Protein AF-A0A2B7XH14-F1 (afdb_monomer_lite)

InterPro domains:
  IPR002423 Chaperonin Cpn60/GroEL/TCP-1 family [PF00118] (2-278)
  IPR017998 T-complex protein 1 [PR00304] (129-151)
  IPR017998 T-complex protein 1 [PR00304] (163-175)
  IPR017998 T-complex protein 1 [PTHR11353] (1-279)
  IPR027409 GroEL-like apical domain superfamily [G3DSA:3.50.7.10] (6-126)
  IPR027409 GroEL-like apical domain superfamily [SSF52029] (2-134)
  IPR027410 TCP-1-like chaperonin intermediate domain superfamily [G3DSA:3.30.260.10] (127-161)
  IPR027413 GroEL-like equatorial domain superfamily [G3DSA:1.10.560.10] (162-278)
  IPR027413 GroEL-like equatorial domain superfamily [SSF48592] (114-278)
  IPR057684 Domain of unknown function DUF7924 [PF25545] (284-385)

Foldseek 3Di:
DDDDDDDDDPVVVVVVVVVVLVVLLVLLVLLLVLVAQEAEWEDDPPDDRDDPSSVVNCVVSNHHYDYHDYPVCVVVCCQQQVADDDPDSVPDHNVRGGDFDDWDFDQDPNDTDIDTHHGPDPRNPPDDDDDDDDPDPVVSVVVVVVVVVVVVQVVLCVVPVDKDADALLVLLLQLVVLLVVLVVDDDPVSVVSNVVSVVSLVRNLVSLVVLVHHSVVQSVVSNVLVVVVQSQWHDDSVVSGIDSHRVVVVRMGRPVVVVVVVVVVVVVVVVVVPPPDDDDDPDDDDDDPPDLVVVVVVVVVVVQVVLVVVLVVCVVVVNNVVQAPDFDDWDWDDDLFKIWIKTWGWHPDDPDIDIDIGTPDMDGPPVPPPPCSCPSVVVVVVVVVD

Structure (mmCIF, N/CA/C/O backbone):
data_AF-A0A2B7XH14-F1
#
_entry.id   AF-A0A2B7XH14-F1
#
loop_
_atom_site.group_PDB
_atom_site.id
_atom_site.type_symbol
_atom_site.label_atom_id
_atom_site.label_alt_id
_atom_site.label_comp_id
_atom_site.label_asym_id
_atom_site.label_entity_id
_atom_site.label_seq_id
_atom_site.pdbx_PDB_ins_code
_atom_site.Cartn_x
_atom_site.Cartn_y
_atom_site.Cartn_z
_atom_site.occupancy
_atom_site.B_iso_or_equiv
_atom_site.auth_seq_id
_atom_site.auth_comp_id
_atom_site.auth_asym_id
_atom_site.auth_atom_id
_atom_site.pdbx_PDB_model_num
ATOM 1 N N . MET A 1 1 ? -5.749 20.072 36.605 1.00 41.72 1 MET A N 1
ATOM 2 C CA . MET A 1 1 ? -6.367 20.267 37.930 1.00 41.72 1 MET A CA 1
ATOM 3 C C . MET A 1 1 ? -6.254 18.951 38.664 1.00 41.72 1 MET A C 1
ATOM 5 O O . MET A 1 1 ? -6.858 17.977 38.229 1.00 41.72 1 MET A O 1
ATOM 9 N N . GLU A 1 2 ? -5.401 18.896 39.680 1.00 46.91 2 GLU A N 1
ATOM 10 C CA . GLU A 1 2 ? -5.347 17.762 40.601 1.00 46.91 2 GLU A CA 1
ATOM 11 C C . GLU A 1 2 ? -6.520 17.905 41.570 1.00 46.91 2 GLU A C 1
ATOM 13 O O . GLU A 1 2 ? -6.629 18.900 42.284 1.00 46.91 2 GLU A O 1
ATOM 18 N N . ASN A 1 3 ? -7.451 16.955 41.530 1.00 82.56 3 ASN A N 1
ATOM 19 C CA . ASN A 1 3 ? -8.595 16.954 42.433 1.00 82.56 3 ASN A CA 1
ATOM 20 C C . ASN A 1 3 ? -8.175 16.239 43.722 1.00 82.56 3 ASN A C 1
ATOM 22 O O . ASN A 1 3 ? -7.847 15.055 43.675 1.00 82.56 3 ASN A O 1
ATOM 26 N N . GLN A 1 4 ? -8.201 16.935 44.859 1.00 84.56 4 GLN A N 1
ATOM 27 C CA . GLN A 1 4 ? -7.887 16.356 46.166 1.00 84.56 4 GLN A CA 1
ATOM 28 C C . GLN A 1 4 ? -9.173 16.092 46.958 1.00 84.56 4 GLN A C 1
ATOM 30 O O . GLN A 1 4 ? -9.988 16.994 47.148 1.00 84.56 4 GLN A O 1
ATOM 35 N N . ILE A 1 5 ? -9.347 14.859 47.441 1.00 85.62 5 ILE A N 1
ATOM 36 C CA . ILE A 1 5 ? -10.427 14.493 48.367 1.00 85.62 5 ILE A CA 1
ATOM 37 C C . ILE A 1 5 ? -9.831 14.464 49.778 1.00 85.62 5 ILE A C 1
ATOM 39 O O . ILE A 1 5 ? -9.015 13.599 50.088 1.00 85.62 5 ILE A O 1
ATOM 43 N N . VAL A 1 6 ? -10.208 15.426 50.623 1.00 87.19 6 VAL A N 1
ATOM 44 C CA . VAL A 1 6 ? -9.732 15.517 52.013 1.00 87.19 6 VAL A CA 1
ATOM 45 C C . VAL A 1 6 ? -10.700 14.773 52.929 1.00 87.19 6 VAL A C 1
ATOM 47 O O . VAL A 1 6 ? -11.893 15.077 52.953 1.00 87.19 6 VAL A O 1
ATOM 50 N N . VAL A 1 7 ? -10.185 13.804 53.686 1.00 88.75 7 VAL A N 1
ATOM 51 C CA . VAL A 1 7 ? -10.966 12.995 54.628 1.00 88.75 7 VAL A CA 1
ATOM 52 C C . VAL A 1 7 ? -10.597 13.394 56.052 1.00 88.75 7 VAL A C 1
ATOM 54 O O . VAL A 1 7 ? -9.467 13.171 56.477 1.00 88.75 7 VAL A O 1
ATOM 57 N N . ASN A 1 8 ? -11.552 13.964 56.790 1.00 89.00 8 ASN A N 1
ATOM 58 C CA . ASN A 1 8 ? -11.324 14.463 58.153 1.00 89.00 8 ASN A CA 1
ATOM 59 C C . ASN A 1 8 ? -11.830 13.504 59.241 1.00 89.00 8 ASN A C 1
ATOM 61 O O . ASN A 1 8 ? -11.390 13.586 60.383 1.00 89.00 8 ASN A O 1
ATOM 65 N N . ASP A 1 9 ? -12.769 12.615 58.907 1.00 90.88 9 ASP A N 1
ATOM 66 C CA . ASP A 1 9 ? -13.402 11.691 59.854 1.00 90.88 9 ASP A CA 1
ATOM 67 C C . ASP A 1 9 ? -13.498 10.281 59.248 1.00 90.88 9 ASP A C 1
ATOM 69 O O . ASP A 1 9 ? -13.807 10.121 58.065 1.00 90.88 9 ASP A O 1
ATOM 73 N N . TYR A 1 10 ? -13.289 9.241 60.059 1.00 84.50 10 TYR A N 1
ATOM 74 C CA . TYR A 1 10 ? -13.342 7.836 59.633 1.00 84.50 10 TYR A CA 1
ATOM 75 C C . TYR A 1 10 ? -14.695 7.479 58.997 1.00 84.50 10 TYR A C 1
ATOM 77 O O . TYR A 1 10 ? -14.762 6.743 58.016 1.00 84.50 10 TYR A O 1
ATOM 85 N N . ARG A 1 11 ? -15.788 8.083 59.482 1.00 88.38 11 ARG A N 1
ATOM 86 C CA . ARG A 1 11 ? -17.139 7.894 58.921 1.00 88.38 11 ARG A CA 1
ATOM 87 C C . ARG A 1 11 ? -17.292 8.428 57.492 1.00 88.38 11 ARG A C 1
ATOM 89 O O . ARG A 1 11 ? -18.224 8.028 56.793 1.00 88.38 11 ARG A O 1
ATOM 96 N N . GLN A 1 12 ? -16.433 9.353 57.060 1.00 88.69 12 GLN A N 1
ATOM 97 C CA . GLN A 1 12 ? -16.458 9.895 55.700 1.00 88.69 12 GLN A CA 1
ATOM 98 C C . GLN A 1 12 ? -15.878 8.902 54.684 1.00 88.69 12 GLN A C 1
ATOM 100 O O . GLN A 1 12 ? -16.338 8.901 53.544 1.00 88.69 12 GLN A O 1
ATOM 105 N N . MET A 1 13 ? -14.981 7.994 55.094 1.00 86.50 13 MET A N 1
ATOM 106 C CA . MET A 1 13 ? -14.422 6.957 54.211 1.00 86.50 13 MET A CA 1
ATOM 107 C C . MET A 1 13 ? -15.519 6.075 53.604 1.00 86.50 13 MET A C 1
ATOM 109 O O . MET A 1 13 ? -15.595 5.913 52.386 1.00 86.50 13 MET A O 1
ATOM 113 N N . ASP A 1 14 ? -16.439 5.581 54.436 1.00 88.88 14 ASP A N 1
ATOM 114 C CA . ASP A 1 14 ? -17.556 4.749 53.973 1.00 88.88 14 ASP A CA 1
ATOM 115 C C . ASP A 1 14 ? -18.513 5.503 53.044 1.00 88.88 14 ASP A C 1
ATOM 117 O O . ASP A 1 14 ? -19.115 4.906 52.147 1.00 88.88 14 ASP A O 1
ATOM 121 N N . LYS A 1 15 ? -18.686 6.814 53.258 1.00 89.81 15 LYS A N 1
ATOM 122 C CA . LYS A 1 15 ? -19.527 7.654 52.395 1.00 89.81 15 LYS A CA 1
ATOM 123 C C . LYS A 1 15 ? -18.901 7.814 51.016 1.00 89.81 15 LYS A C 1
ATOM 125 O O . LYS A 1 15 ? -19.605 7.613 50.033 1.00 89.81 15 LYS A O 1
ATOM 130 N N . ILE A 1 16 ? -17.597 8.076 50.950 1.00 90.88 16 ILE A N 1
ATOM 131 C CA . ILE A 1 16 ? -16.865 8.249 49.689 1.00 90.88 16 ILE A CA 1
ATOM 132 C C . ILE A 1 16 ? -16.944 6.975 48.842 1.00 90.88 16 ILE A C 1
ATOM 134 O O . ILE A 1 16 ? -17.329 7.034 47.677 1.00 90.88 16 ILE A O 1
ATOM 138 N N . ILE A 1 17 ? -16.692 5.806 49.440 1.00 89.31 17 ILE A N 1
ATOM 139 C CA . ILE A 1 17 ? -16.770 4.518 48.728 1.00 89.31 17 ILE A CA 1
ATOM 140 C C . ILE A 1 17 ? -18.193 4.265 48.200 1.00 89.31 17 ILE A C 1
ATOM 142 O O . ILE A 1 17 ? -18.384 3.741 47.098 1.00 89.31 17 ILE A O 1
ATOM 146 N N . LYS A 1 18 ? -19.224 4.624 48.978 1.00 91.19 18 LYS A N 1
ATOM 147 C CA . LYS A 1 18 ? -20.625 4.498 48.548 1.00 91.19 18 LYS A CA 1
ATOM 148 C C . LYS A 1 18 ? -20.966 5.470 47.421 1.00 91.19 18 LYS A C 1
ATOM 150 O O . LYS A 1 18 ? -21.644 5.059 46.481 1.00 91.19 18 LYS A O 1
ATOM 155 N N . GLU A 1 19 ? -20.510 6.716 47.497 1.00 91.69 19 GLU A N 1
ATOM 156 C CA . GLU A 1 19 ? -20.729 7.730 46.462 1.00 91.69 19 GLU A CA 1
ATOM 157 C C . GLU A 1 19 ? -20.048 7.357 45.147 1.00 91.69 19 GLU A C 1
ATOM 159 O O . GLU A 1 19 ? -20.692 7.424 44.103 1.00 91.69 19 GLU A O 1
ATOM 164 N N . GLU A 1 20 ? -18.808 6.865 45.184 1.00 89.44 20 GLU A N 1
ATOM 165 C CA . GLU A 1 20 ? -18.100 6.385 43.994 1.00 89.44 20 GLU A CA 1
ATOM 166 C C . GLU A 1 20 ? -18.860 5.231 43.322 1.00 89.44 20 GLU A C 1
ATOM 168 O O . GLU A 1 20 ? -19.151 5.264 42.122 1.00 89.44 20 GLU A O 1
ATOM 173 N N . ARG A 1 21 ? -19.281 4.230 44.106 1.00 91.25 21 ARG A N 1
ATOM 174 C CA . ARG A 1 21 ? -20.103 3.121 43.597 1.00 91.25 21 ARG A CA 1
ATOM 175 C C . ARG A 1 21 ? -21.425 3.615 43.020 1.00 91.25 21 ARG A C 1
ATOM 177 O O . ARG A 1 21 ? -21.856 3.120 41.979 1.00 91.25 21 ARG A O 1
ATOM 184 N N . MET A 1 22 ? -22.070 4.579 43.676 1.00 93.06 22 MET A N 1
ATOM 185 C CA . MET A 1 22 ? -23.333 5.155 43.216 1.00 93.06 22 MET A CA 1
ATOM 186 C C . MET A 1 22 ? -23.150 5.951 41.918 1.00 93.06 22 MET A C 1
ATOM 188 O O . MET A 1 22 ? -23.996 5.862 41.029 1.00 93.06 22 MET A O 1
ATOM 192 N N . TYR A 1 23 ? -22.038 6.672 41.771 1.00 91.25 23 TYR A N 1
ATOM 193 C CA . TYR A 1 23 ? -21.670 7.383 40.549 1.00 91.25 23 TYR A CA 1
ATOM 194 C C . TYR A 1 23 ? -21.532 6.414 39.366 1.00 91.25 23 TYR A C 1
ATOM 196 O O . TYR A 1 23 ? -22.212 6.585 38.349 1.00 91.25 23 TYR A O 1
ATOM 204 N N . LEU A 1 24 ? -20.757 5.336 39.530 1.00 91.06 24 LEU A N 1
ATOM 205 C CA . LEU A 1 24 ? -20.609 4.286 38.513 1.00 91.06 24 LEU A CA 1
ATOM 206 C C . LEU A 1 24 ? -21.950 3.615 38.178 1.00 91.06 24 LEU A C 1
ATOM 208 O O . LEU A 1 24 ? -22.292 3.413 37.014 1.00 91.06 2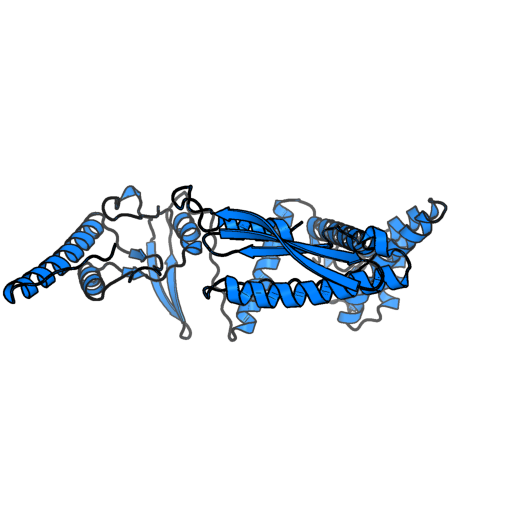4 LEU A O 1
ATOM 212 N N . LEU A 1 25 ? -22.752 3.312 39.196 1.00 91.06 25 LEU A N 1
ATOM 213 C CA . LEU A 1 25 ? -24.051 2.668 39.030 1.00 91.06 25 LEU A CA 1
ATOM 214 C C . LEU A 1 25 ? -25.063 3.574 38.310 1.00 91.06 25 LEU A C 1
ATOM 216 O O . LEU A 1 25 ? -25.852 3.091 37.498 1.00 91.06 25 LEU A O 1
ATOM 220 N N . ASN A 1 26 ? -25.030 4.886 38.552 1.00 92.31 26 ASN A N 1
ATOM 221 C CA . ASN A 1 26 ? -25.853 5.857 37.830 1.00 92.31 26 ASN A CA 1
ATOM 222 C C . ASN A 1 26 ? -25.465 5.942 36.348 1.00 92.31 26 ASN A C 1
ATOM 224 O O . ASN A 1 26 ? -26.352 6.018 35.497 1.00 92.31 26 ASN A O 1
ATOM 228 N N . MET A 1 27 ? -24.169 5.871 36.034 1.00 90.38 27 MET A N 1
ATOM 229 C CA . MET A 1 27 ? -23.677 5.794 34.657 1.00 90.38 27 MET A CA 1
ATOM 230 C C . MET A 1 27 ? -24.172 4.528 33.945 1.00 90.38 27 MET A C 1
ATOM 232 O O . MET A 1 27 ? -24.806 4.621 32.894 1.00 90.38 27 MET A O 1
ATOM 236 N N . VAL A 1 28 ? -23.992 3.353 34.556 1.00 90.75 28 VAL A N 1
ATOM 237 C CA . VAL A 1 28 ? -24.457 2.075 33.986 1.00 90.75 28 VAL A CA 1
ATOM 238 C C . VAL A 1 28 ? -25.978 2.060 33.807 1.00 90.75 28 VAL A C 1
ATOM 240 O O . VAL A 1 28 ? -26.470 1.591 32.785 1.00 90.75 28 VAL A O 1
ATOM 243 N N . LYS A 1 29 ? -26.746 2.641 34.739 1.00 90.88 29 LYS A N 1
ATOM 244 C CA . LYS A 1 29 ? -28.203 2.791 34.592 1.00 90.88 29 LYS A CA 1
ATOM 245 C C . LYS A 1 29 ? -28.595 3.634 33.379 1.00 90.88 29 LYS A C 1
ATOM 247 O O . LYS A 1 29 ? -29.586 3.306 32.734 1.00 90.88 29 LYS A O 1
ATOM 252 N N . LYS A 1 30 ? -27.868 4.715 33.070 1.00 90.75 30 LYS A N 1
ATOM 253 C CA . LYS A 1 30 ? -28.133 5.532 31.871 1.00 90.75 30 LYS A CA 1
ATOM 254 C C . LYS A 1 30 ? -27.909 4.716 30.597 1.00 90.75 30 LYS A C 1
ATOM 256 O O . LYS A 1 30 ? -28.772 4.720 29.728 1.00 90.75 30 LYS A O 1
ATOM 261 N N . ILE A 1 31 ? -26.823 3.946 30.540 1.00 91.50 31 ILE A N 1
ATOM 262 C CA . ILE A 1 31 ? -26.532 3.047 29.413 1.00 91.50 31 ILE A CA 1
ATOM 263 C C . ILE A 1 31 ? -27.629 1.982 29.278 1.00 91.50 31 ILE A C 1
ATOM 265 O O . ILE A 1 31 ? -28.198 1.804 28.203 1.00 91.50 31 ILE A O 1
ATOM 269 N N . ALA A 1 32 ? -27.998 1.332 30.382 1.00 90.44 32 ALA A N 1
ATOM 270 C CA . ALA A 1 32 ? -29.023 0.292 30.403 1.00 90.44 32 ALA A CA 1
ATOM 271 C C . ALA A 1 32 ? -30.395 0.793 29.918 1.00 90.44 32 ALA A C 1
ATOM 273 O O . ALA A 1 32 ? -31.120 0.059 29.250 1.00 90.44 32 ALA A O 1
ATOM 274 N N . LYS A 1 33 ? -30.748 2.054 30.217 1.00 91.31 33 LYS A N 1
ATOM 275 C CA . LYS A 1 33 ? -32.011 2.667 29.771 1.00 91.31 33 LYS A CA 1
ATOM 276 C C . LYS A 1 33 ? -32.139 2.738 28.252 1.00 91.31 33 LYS A C 1
ATOM 278 O O . LYS A 1 33 ? -33.246 2.591 27.759 1.00 91.31 33 LYS A O 1
ATOM 283 N N . THR A 1 34 ? -31.030 2.922 27.539 1.00 88.56 34 THR A N 1
ATOM 284 C CA . THR A 1 34 ? -31.004 2.981 26.064 1.00 88.56 34 THR A CA 1
ATOM 285 C C . THR A 1 34 ? -30.951 1.610 25.384 1.00 88.56 34 THR A C 1
ATOM 287 O O . THR A 1 34 ? -30.786 1.534 24.171 1.00 88.56 34 THR A O 1
ATOM 290 N N . LYS A 1 35 ? -31.038 0.511 26.152 1.00 88.81 35 LYS A N 1
ATOM 291 C CA . LYS A 1 35 ? -31.008 -0.872 25.637 1.00 88.81 35 LYS A CA 1
ATOM 292 C C . LYS A 1 35 ? -29.753 -1.204 24.814 1.00 88.81 35 LYS A C 1
ATOM 294 O O . LYS A 1 35 ? -29.802 -1.998 23.878 1.00 88.81 35 LYS A O 1
ATOM 299 N N . CYS A 1 36 ? -28.620 -0.602 25.168 1.00 89.69 36 CYS A N 1
ATOM 300 C CA . CYS A 1 36 ? -27.337 -0.939 24.566 1.00 89.69 36 CYS A CA 1
ATOM 301 C C . CYS A 1 36 ? -26.808 -2.265 25.136 1.00 89.69 36 CYS A C 1
ATOM 303 O O . CYS A 1 36 ? -26.630 -2.388 26.348 1.00 89.69 36 CYS A O 1
ATOM 305 N N . ASN A 1 37 ? -26.535 -3.235 24.258 1.00 91.69 37 ASN A N 1
ATOM 306 C CA . ASN A 1 37 ? -26.053 -4.568 24.644 1.00 91.69 37 ASN A CA 1
ATOM 307 C C . ASN A 1 37 ? -24.525 -4.703 24.567 1.00 91.69 37 ASN A C 1
ATOM 309 O O . ASN A 1 37 ? -23.948 -5.512 25.293 1.00 91.69 37 ASN A O 1
ATOM 313 N N . VAL A 1 38 ? -23.869 -3.933 23.691 1.00 92.12 38 VAL A N 1
ATOM 314 C CA . VAL A 1 38 ? -22.417 -3.988 23.471 1.00 92.12 38 VAL A CA 1
ATOM 315 C C . VAL A 1 38 ? -21.834 -2.581 23.500 1.00 92.12 38 VAL A C 1
ATOM 317 O O . VAL A 1 38 ? -22.255 -1.708 22.745 1.00 92.12 38 VAL A O 1
ATOM 320 N N . LEU A 1 39 ? -20.848 -2.374 24.368 1.00 92.25 39 LEU A N 1
ATOM 321 C CA . LEU A 1 39 ? -20.094 -1.136 24.508 1.00 92.25 39 LEU A CA 1
ATOM 322 C C . LEU A 1 39 ? -18.704 -1.295 23.906 1.00 92.25 39 LEU A C 1
ATOM 324 O O . LEU A 1 39 ? -17.969 -2.218 24.246 1.00 92.25 39 LEU A O 1
ATOM 328 N N . LEU A 1 40 ? -18.347 -0.339 23.059 1.00 91.75 40 LEU A N 1
ATOM 329 C CA . LEU A 1 40 ? -17.032 -0.193 22.455 1.00 91.75 40 LEU A CA 1
ATOM 330 C C . LEU A 1 40 ? -16.367 1.035 23.081 1.00 91.75 40 LEU A C 1
ATOM 332 O O . LEU A 1 40 ? -16.888 2.144 22.960 1.00 91.75 40 LEU A O 1
ATOM 336 N N . ILE A 1 41 ? -15.259 0.838 23.793 1.00 91.31 41 ILE A N 1
ATOM 337 C CA . ILE A 1 41 ? -14.578 1.895 24.545 1.00 91.31 41 ILE A CA 1
ATOM 338 C C . ILE A 1 41 ? -13.208 2.156 23.928 1.00 91.31 41 ILE A C 1
ATOM 340 O O . ILE A 1 41 ? -12.370 1.260 23.811 1.00 91.31 41 ILE A O 1
ATOM 344 N N . GLN A 1 42 ? -12.988 3.416 23.560 1.00 90.62 42 GLN A N 1
ATOM 345 C CA . GLN A 1 42 ? -11.717 3.891 23.034 1.00 90.62 42 GLN A CA 1
ATOM 346 C C . GLN A 1 42 ? -10.614 3.787 24.095 1.00 90.62 42 GLN A C 1
ATOM 348 O O . GLN A 1 42 ? -10.831 4.086 25.273 1.00 90.62 42 GLN A O 1
ATOM 353 N N . LYS A 1 43 ? -9.406 3.419 23.662 1.00 88.06 43 LYS A N 1
ATOM 354 C CA . LYS A 1 43 ? -8.203 3.453 24.491 1.00 88.06 43 LYS A CA 1
ATOM 355 C C . LYS A 1 43 ? -7.959 4.874 25.005 1.00 88.06 43 LYS A C 1
ATOM 357 O O . LYS A 1 43 ? -7.793 5.815 24.228 1.00 88.06 43 LYS A O 1
ATOM 362 N N . SER A 1 44 ? -7.915 5.023 26.324 1.00 81.38 44 SER A N 1
ATOM 363 C CA . SER A 1 44 ? -7.596 6.282 26.996 1.00 81.38 44 SER A CA 1
ATOM 364 C C . SER A 1 44 ? -6.204 6.176 27.612 1.00 81.38 44 SER A C 1
ATOM 366 O O . SER A 1 44 ? -5.944 5.286 28.411 1.00 81.38 44 SER A O 1
ATOM 368 N N . ILE A 1 45 ? -5.301 7.078 27.219 1.00 71.69 45 ILE A N 1
ATOM 369 C CA . ILE A 1 45 ? -3.922 7.143 27.744 1.00 71.69 45 ILE A CA 1
ATOM 370 C C . ILE A 1 45 ? -3.871 7.983 29.033 1.00 71.69 45 ILE A C 1
ATOM 372 O O . ILE A 1 45 ? -2.995 7.805 29.868 1.00 71.69 45 ILE A O 1
ATOM 376 N N . LEU A 1 46 ? -4.817 8.914 29.199 1.00 72.25 46 LEU A N 1
ATOM 377 C CA . LEU A 1 46 ? -4.813 9.889 30.296 1.00 72.25 46 LEU A CA 1
ATOM 378 C C . LEU A 1 46 ? -5.391 9.331 31.599 1.00 72.25 46 LEU A C 1
ATOM 380 O O . LEU A 1 46 ? -5.041 9.797 32.679 1.00 72.25 46 LEU A O 1
ATOM 384 N N . ARG A 1 47 ? -6.340 8.400 31.489 1.00 76.88 47 ARG A N 1
ATOM 385 C CA . ARG A 1 47 ? -7.067 7.789 32.607 1.00 76.88 47 ARG A CA 1
ATOM 386 C C . ARG A 1 47 ? -7.486 6.381 32.238 1.00 76.88 47 ARG A C 1
ATOM 388 O O . ARG A 1 47 ? -7.768 6.132 31.064 1.00 76.88 47 ARG A O 1
ATOM 395 N N . ASP A 1 48 ? -7.623 5.534 33.249 1.00 80.00 48 ASP A N 1
ATOM 396 C CA . ASP A 1 48 ? -8.178 4.198 33.088 1.00 80.00 48 ASP A CA 1
ATOM 397 C C . ASP A 1 48 ? -9.566 4.273 32.449 1.00 80.00 48 ASP A C 1
ATOM 399 O O . ASP A 1 48 ? -10.460 4.987 32.908 1.00 80.00 48 ASP A O 1
ATOM 403 N N . ALA A 1 49 ? -9.727 3.553 31.340 1.00 77.81 49 ALA A N 1
ATOM 404 C CA . ALA A 1 49 ? -10.971 3.549 30.580 1.00 77.81 49 ALA A CA 1
ATOM 405 C C . ALA A 1 49 ? -12.101 2.810 31.324 1.00 77.81 49 ALA A C 1
ATOM 407 O O . ALA A 1 49 ? -13.278 3.121 31.139 1.00 77.81 49 ALA A O 1
ATOM 408 N N . LEU A 1 50 ? -11.750 1.827 32.160 1.00 82.50 50 LEU A N 1
ATOM 409 C CA . LEU A 1 50 ? -12.677 0.991 32.918 1.00 82.50 50 LEU A CA 1
ATOM 410 C C . LEU A 1 50 ? -12.093 0.618 34.282 1.00 82.50 50 LEU A C 1
ATOM 412 O O . LEU A 1 50 ? -10.929 0.245 34.371 1.00 82.50 50 LEU A O 1
ATOM 416 N N . ASN A 1 51 ? -12.954 0.613 35.303 1.00 87.00 51 ASN A N 1
ATOM 417 C CA . ASN A 1 51 ? -12.650 0.102 36.642 1.00 87.00 51 ASN A CA 1
ATOM 418 C C . ASN A 1 51 ? -13.298 -1.281 36.839 1.00 87.00 51 ASN A C 1
ATOM 420 O O . ASN A 1 51 ? -14.373 -1.549 36.292 1.00 87.00 51 ASN A O 1
ATOM 424 N N . ASP A 1 52 ? -12.730 -2.118 37.710 1.00 87.38 52 ASP A N 1
ATOM 425 C CA . ASP A 1 52 ? -13.257 -3.464 38.006 1.00 87.38 52 ASP A CA 1
ATOM 426 C C . ASP A 1 52 ? -14.698 -3.441 38.542 1.00 87.38 52 ASP A C 1
ATOM 428 O O . ASP A 1 52 ? -15.536 -4.273 38.184 1.00 87.38 52 ASP A O 1
ATOM 432 N N . ILE A 1 53 ? -15.030 -2.434 39.357 1.00 89.75 53 ILE A N 1
ATOM 433 C CA . ILE A 1 53 ? -16.388 -2.233 39.883 1.00 89.75 53 ILE A CA 1
ATOM 434 C C . ILE A 1 53 ? -17.375 -1.943 38.739 1.00 89.75 53 ILE A C 1
ATOM 436 O O . ILE A 1 53 ? -18.501 -2.447 38.740 1.00 89.75 53 ILE A O 1
ATOM 440 N N . SER A 1 54 ? -16.953 -1.164 37.740 1.00 88.88 54 SER A N 1
ATOM 441 C CA . SER A 1 54 ? -17.767 -0.857 36.560 1.00 88.88 54 SER A CA 1
ATOM 442 C C . SER A 1 54 ? -18.027 -2.111 35.727 1.00 88.88 54 SER A C 1
ATOM 444 O O . SER A 1 54 ? -19.165 -2.343 35.323 1.00 88.88 54 SER A O 1
ATOM 446 N N . LEU A 1 55 ? -17.006 -2.953 35.527 1.00 89.94 55 LEU A N 1
ATOM 447 C CA . LEU A 1 55 ? -17.135 -4.242 34.836 1.00 89.94 55 LEU A CA 1
ATOM 448 C C . LEU A 1 55 ? -18.113 -5.180 35.554 1.00 89.94 55 LEU A C 1
ATOM 450 O O . LEU A 1 55 ? -18.966 -5.792 34.910 1.00 89.94 55 LEU A O 1
ATOM 454 N N . TYR A 1 56 ? -18.056 -5.239 36.888 1.00 91.69 56 TYR A N 1
ATOM 455 C CA . TYR A 1 56 ? -19.015 -6.006 37.685 1.00 91.69 56 TYR A CA 1
ATOM 456 C C . TYR A 1 56 ? -20.459 -5.526 37.468 1.00 91.69 56 TYR A C 1
ATOM 458 O O . TYR A 1 56 ? -21.365 -6.339 37.257 1.00 91.69 56 TYR A O 1
ATOM 466 N N . PHE A 1 57 ? -20.696 -4.210 37.469 1.00 92.94 57 PHE A N 1
ATOM 467 C CA . PHE A 1 57 ? -22.031 -3.664 37.215 1.00 92.94 57 PHE A CA 1
ATOM 468 C C . PHE A 1 57 ? -22.512 -3.909 35.780 1.00 92.94 57 PHE A C 1
ATOM 470 O O . PHE A 1 57 ? -23.671 -4.280 35.599 1.00 92.94 57 PHE A O 1
ATOM 477 N N . LEU A 1 58 ? -21.641 -3.767 34.778 1.00 92.31 58 LEU A N 1
ATOM 478 C CA . LEU A 1 58 ? -21.967 -4.061 33.377 1.00 92.31 58 LEU A CA 1
ATOM 479 C C . LEU A 1 58 ? -22.319 -5.542 33.172 1.00 92.31 58 LEU A C 1
ATOM 481 O O . LEU A 1 58 ? -23.321 -5.850 32.525 1.00 92.31 58 LEU A O 1
ATOM 485 N N . SER A 1 59 ? -21.577 -6.451 33.812 1.00 92.50 59 SER A N 1
ATOM 486 C CA . SER A 1 59 ? -21.840 -7.896 33.784 1.00 92.50 59 SER A CA 1
ATOM 487 C C . SER A 1 59 ? -23.215 -8.248 34.363 1.00 92.50 59 SER A C 1
ATOM 489 O O . SER A 1 59 ? -23.979 -9.000 33.755 1.00 92.50 59 SER A O 1
ATOM 491 N N . ARG A 1 60 ? -23.612 -7.627 35.484 1.00 91.38 60 ARG A N 1
ATOM 492 C CA . ARG A 1 60 ? -24.952 -7.834 36.069 1.00 91.38 60 ARG A CA 1
ATOM 493 C C . ARG A 1 60 ? -26.094 -7.374 35.166 1.00 91.38 60 ARG A C 1
ATOM 495 O O . ARG A 1 60 ? -27.183 -7.940 35.243 1.00 91.38 60 ARG A O 1
ATOM 502 N N . VAL A 1 61 ? -25.857 -6.354 34.343 1.00 92.38 61 VAL A N 1
ATOM 503 C CA . VAL A 1 61 ? -26.825 -5.836 33.363 1.00 92.38 61 VAL A CA 1
ATOM 504 C C . VAL A 1 61 ? -26.741 -6.595 32.026 1.00 92.38 61 VAL A C 1
ATOM 506 O O . VAL A 1 61 ? -27.578 -6.385 31.156 1.00 92.38 61 VAL A O 1
ATOM 509 N N . LYS A 1 62 ? -25.804 -7.547 31.889 1.00 92.88 62 LYS A N 1
ATOM 510 C CA . LYS A 1 62 ? -25.539 -8.336 30.673 1.00 92.88 62 LYS A CA 1
ATOM 511 C C . LYS A 1 62 ? -25.099 -7.486 29.474 1.00 92.88 62 LYS A C 1
ATOM 513 O O . LYS A 1 62 ? -25.478 -7.771 28.343 1.00 92.88 62 LYS A O 1
ATOM 518 N N . ILE A 1 63 ? -24.293 -6.455 29.728 1.00 93.69 63 ILE A N 1
ATOM 519 C CA . ILE A 1 63 ? -23.683 -5.627 28.681 1.00 93.69 63 ILE A CA 1
ATOM 520 C C . ILE A 1 63 ? -22.252 -6.114 28.442 1.00 93.69 63 ILE A C 1
ATOM 522 O O . ILE A 1 63 ? -21.446 -6.144 29.374 1.00 93.69 63 ILE A O 1
ATOM 526 N N . MET A 1 64 ? -21.929 -6.473 27.199 1.00 92.00 64 MET A N 1
ATOM 527 C CA . MET A 1 64 ? -20.562 -6.809 26.793 1.00 92.00 64 MET A CA 1
ATOM 528 C C . MET A 1 64 ? -19.767 -5.518 26.598 1.00 92.00 64 MET A C 1
ATOM 530 O O . MET A 1 64 ? -20.209 -4.631 25.875 1.00 92.00 64 MET A O 1
ATOM 534 N N . ALA A 1 65 ? -18.599 -5.398 27.226 1.00 91.56 65 ALA A N 1
ATOM 535 C CA . ALA A 1 65 ? -17.727 -4.237 27.073 1.00 91.56 65 ALA A CA 1
ATOM 536 C C . ALA A 1 65 ? -16.403 -4.654 26.428 1.00 91.56 65 ALA A C 1
ATOM 538 O O . ALA A 1 65 ? -15.686 -5.492 26.972 1.00 91.56 65 ALA A O 1
ATOM 539 N N . ILE A 1 66 ? -16.086 -4.052 25.285 1.00 90.94 66 ILE A N 1
ATOM 540 C CA . ILE A 1 66 ? -14.816 -4.205 24.576 1.00 90.94 66 ILE A CA 1
ATOM 541 C C . ILE A 1 66 ? -14.044 -2.907 24.767 1.00 90.94 66 ILE A C 1
ATOM 543 O O . ILE A 1 66 ? -14.548 -1.822 24.476 1.00 90.94 66 ILE A O 1
ATOM 547 N N . LYS A 1 67 ? -12.836 -3.027 25.304 1.00 89.25 67 LYS A N 1
ATOM 548 C CA . LYS A 1 67 ? -11.949 -1.903 25.603 1.00 89.25 67 LYS A CA 1
ATOM 549 C C . LYS A 1 67 ? -10.764 -1.871 24.644 1.00 89.25 67 LYS A C 1
ATOM 551 O O . LYS A 1 67 ? -10.578 -2.796 23.862 1.00 89.25 67 LYS A O 1
ATOM 556 N N . ASP A 1 68 ? -9.956 -0.824 24.780 1.00 89.56 68 ASP A N 1
ATOM 557 C CA . ASP A 1 68 ? -8.677 -0.656 24.088 1.00 89.56 68 ASP A CA 1
ATOM 558 C C . ASP A 1 68 ? -8.796 -0.517 22.562 1.00 89.56 68 ASP A C 1
ATOM 560 O O . ASP A 1 68 ? -7.890 -0.896 21.830 1.00 89.56 68 ASP A O 1
ATOM 564 N N . ILE A 1 69 ? -9.887 0.091 22.087 1.00 91.88 69 ILE A N 1
ATOM 565 C CA . ILE A 1 69 ? -10.067 0.402 20.663 1.00 91.88 69 ILE A CA 1
ATOM 566 C C . ILE A 1 69 ? -9.172 1.574 20.273 1.00 91.88 69 ILE A C 1
ATOM 568 O O . ILE A 1 69 ? -9.156 2.610 20.953 1.00 91.88 69 ILE A O 1
ATOM 572 N N . GLU A 1 70 ? -8.445 1.427 19.172 1.00 91.00 70 GLU A N 1
ATOM 573 C CA . GLU A 1 70 ? -7.575 2.482 18.675 1.00 91.00 70 GLU A CA 1
ATOM 574 C C . GLU A 1 70 ? -8.382 3.655 18.118 1.00 91.00 70 GLU A C 1
ATOM 576 O O . GLU A 1 70 ? -9.488 3.506 17.600 1.00 91.00 70 GLU A O 1
ATOM 581 N N . ARG A 1 71 ? -7.835 4.869 18.238 1.00 89.88 71 ARG A N 1
ATOM 582 C CA . ARG A 1 71 ? -8.532 6.083 17.793 1.00 89.88 71 ARG A CA 1
ATOM 583 C C . ARG A 1 71 ? -8.818 6.058 16.291 1.00 89.88 71 ARG A C 1
ATOM 585 O O . ARG A 1 71 ? -9.885 6.510 15.880 1.00 89.88 71 ARG A O 1
ATOM 592 N N . ASP A 1 72 ? -7.887 5.521 15.516 1.00 90.56 72 ASP A N 1
ATOM 593 C CA . ASP A 1 72 ? -7.960 5.494 14.056 1.00 90.56 72 ASP A CA 1
ATOM 594 C C . ASP A 1 72 ? -9.029 4.496 13.571 1.00 90.56 72 ASP A C 1
ATOM 596 O O . ASP A 1 72 ? -9.678 4.710 12.547 1.00 90.56 72 ASP A O 1
ATOM 600 N N . GLU A 1 73 ? -9.325 3.466 14.370 1.00 91.06 73 GLU A N 1
ATOM 601 C CA . GLU A 1 73 ? -10.381 2.486 14.096 1.00 91.06 73 GLU A CA 1
ATOM 602 C C . GLU A 1 73 ? -11.793 3.013 14.387 1.00 91.06 73 GLU A C 1
ATOM 604 O O . GLU A 1 73 ? -12.772 2.485 13.854 1.00 91.06 73 GLU A O 1
ATOM 609 N N . VAL A 1 74 ? -11.943 4.064 15.206 1.00 90.88 74 VAL A N 1
ATOM 610 C CA . VAL A 1 74 ? -13.267 4.588 15.592 1.00 90.88 74 VAL A CA 1
ATOM 611 C C . VAL A 1 74 ? -14.062 5.025 14.365 1.00 90.88 74 VAL A C 1
ATOM 613 O O . VAL A 1 74 ? -15.254 4.728 14.272 1.00 90.88 74 VAL A O 1
ATOM 616 N N . GLU A 1 75 ? -13.427 5.692 13.400 1.00 89.12 75 GLU A N 1
ATOM 617 C CA . GLU A 1 75 ? -14.110 6.124 12.178 1.00 89.12 75 GLU A CA 1
ATOM 618 C C . GLU A 1 75 ? -14.574 4.923 11.342 1.00 89.12 75 GLU A C 1
ATOM 620 O O . GLU A 1 75 ? -15.710 4.903 10.856 1.00 89.12 75 GLU A O 1
ATOM 625 N N . PHE A 1 76 ? -13.727 3.896 11.230 1.00 90.06 76 PHE A N 1
ATOM 626 C CA . PHE A 1 76 ? -14.057 2.652 10.542 1.00 90.06 76 PHE A CA 1
ATOM 627 C C . PHE A 1 76 ? -15.233 1.933 11.211 1.00 90.06 76 PHE A C 1
ATOM 629 O O . PHE A 1 76 ? -16.169 1.524 10.523 1.00 90.06 76 PHE A O 1
ATOM 636 N N . LEU A 1 77 ? -15.237 1.821 12.541 1.00 89.56 77 LEU A N 1
ATOM 637 C CA . LEU A 1 77 ? -16.315 1.184 13.300 1.00 89.56 77 LEU A CA 1
ATOM 638 C C . LEU A 1 77 ? -17.626 1.966 13.203 1.00 89.56 77 LEU A C 1
ATOM 640 O O . LEU A 1 77 ? -18.677 1.362 13.002 1.00 89.56 77 LEU A O 1
ATOM 644 N N . CYS A 1 78 ? -17.577 3.298 13.276 1.00 88.88 78 CYS A N 1
ATOM 645 C CA . CYS A 1 78 ? -18.765 4.144 13.143 1.00 88.88 78 CYS A CA 1
ATOM 646 C C . CYS A 1 78 ? -19.399 4.006 11.755 1.00 88.88 78 CYS A C 1
ATOM 648 O O . CYS A 1 78 ? -20.614 3.842 11.643 1.00 88.88 78 CYS A O 1
ATOM 650 N N . LYS A 1 79 ? -18.577 4.003 10.696 1.00 87.19 79 LYS A N 1
ATOM 651 C CA . LYS A 1 79 ? -19.037 3.768 9.318 1.00 87.19 79 LYS A CA 1
ATOM 652 C C . LYS A 1 79 ? -19.579 2.351 9.132 1.00 87.19 79 LYS A C 1
ATOM 654 O O . LYS A 1 79 ? -20.644 2.186 8.549 1.00 87.19 79 LYS A O 1
ATOM 659 N N . SER A 1 80 ? -18.880 1.349 9.667 1.00 87.50 80 SER A N 1
ATOM 660 C CA . SER A 1 80 ? -19.246 -0.063 9.512 1.00 87.50 80 SER A CA 1
ATOM 661 C C . SER A 1 80 ? -20.521 -0.422 10.265 1.00 87.50 80 SER A C 1
ATOM 663 O O . SER A 1 80 ? -21.379 -1.091 9.716 1.00 87.50 80 SER A O 1
ATOM 665 N N . LEU A 1 81 ? -20.671 0.015 11.517 1.00 86.25 81 LEU A N 1
ATOM 666 C CA . LEU A 1 81 ? -21.827 -0.312 12.360 1.00 86.25 81 LEU A CA 1
ATOM 667 C C . LEU A 1 81 ? -22.995 0.667 12.165 1.00 86.25 81 LEU A C 1
ATOM 669 O O . LEU A 1 81 ? -24.107 0.404 12.626 1.00 86.25 81 LEU A O 1
ATOM 673 N N . GLY A 1 82 ? -22.747 1.809 11.514 1.00 84.69 82 GLY A N 1
ATOM 674 C CA . GLY A 1 82 ? -23.702 2.909 11.394 1.00 84.69 82 GLY A CA 1
ATOM 675 C C . GLY A 1 82 ? -24.006 3.594 12.730 1.00 84.69 82 GLY A C 1
ATOM 676 O O . GLY A 1 82 ? -25.085 4.159 12.886 1.00 84.69 82 GLY A O 1
ATOM 677 N N . CYS A 1 83 ? -23.091 3.517 13.700 1.00 87.31 83 CYS A N 1
ATOM 678 C CA . CYS A 1 83 ? -23.228 4.165 15.002 1.00 87.31 83 CYS A CA 1
ATOM 679 C C . CYS A 1 83 ? -22.530 5.532 15.020 1.00 87.31 83 CYS A C 1
ATOM 681 O O . CYS A 1 83 ? -21.636 5.812 14.220 1.00 87.31 83 CYS A O 1
ATOM 683 N N . LYS A 1 84 ? -22.940 6.405 15.946 1.00 89.12 84 LYS A N 1
ATOM 684 C CA . LYS A 1 84 ? -22.272 7.694 16.181 1.00 89.12 84 LYS A CA 1
ATOM 685 C C . LYS A 1 84 ? -21.417 7.600 17.445 1.00 89.12 84 LYS A C 1
ATOM 687 O O . LYS A 1 84 ? -21.918 7.103 18.453 1.00 89.12 84 LYS A O 1
ATOM 692 N N . PRO A 1 85 ? -20.173 8.110 17.441 1.00 91.25 85 PRO A N 1
ATOM 693 C CA . PRO A 1 85 ? -19.332 8.088 18.629 1.00 91.25 85 PRO A CA 1
ATOM 694 C C . PRO A 1 85 ? -19.914 9.019 19.701 1.00 91.25 85 PRO A C 1
ATOM 696 O O . PRO A 1 85 ? -20.434 10.098 19.403 1.00 91.25 85 PRO A O 1
ATOM 699 N N . ILE A 1 86 ? -19.843 8.595 20.964 1.00 91.12 86 ILE A N 1
ATOM 700 C CA . ILE A 1 86 ? -20.444 9.301 22.100 1.00 91.12 86 ILE A CA 1
ATOM 701 C C . ILE A 1 86 ? -19.338 9.678 23.085 1.00 91.12 86 ILE A C 1
ATOM 703 O O . ILE A 1 86 ? -18.746 8.806 23.709 1.00 91.12 86 ILE A O 1
ATOM 707 N N . ALA A 1 87 ? -19.075 10.978 23.239 1.00 88.44 87 ALA A N 1
ATOM 708 C CA . ALA A 1 87 ? -18.040 11.478 24.150 1.00 88.44 87 ALA A CA 1
ATOM 709 C C . ALA A 1 87 ? -18.522 11.591 25.609 1.00 88.44 87 ALA A C 1
ATOM 711 O O . ALA A 1 87 ? -17.750 11.367 26.535 1.00 88.44 87 ALA A O 1
ATOM 712 N N . ASN A 1 88 ? -19.804 11.924 25.811 1.00 88.62 88 ASN A N 1
ATOM 713 C CA . ASN A 1 88 ? -20.394 12.158 27.132 1.00 88.62 88 ASN A CA 1
ATOM 714 C C . ASN A 1 88 ? -21.583 11.236 27.382 1.00 88.62 88 ASN A C 1
ATOM 716 O O . ASN A 1 88 ? -22.446 11.081 26.514 1.00 88.62 88 ASN A O 1
ATOM 720 N N . ILE A 1 89 ? -21.693 10.721 28.608 1.00 86.31 89 ILE A N 1
ATOM 721 C CA . ILE A 1 89 ? -22.750 9.773 28.977 1.00 86.31 89 ILE A CA 1
ATOM 722 C C . ILE A 1 89 ? -24.156 10.382 28.968 1.00 86.31 89 ILE A C 1
ATOM 724 O O . ILE A 1 89 ? -25.132 9.677 28.744 1.00 86.31 89 ILE A O 1
ATOM 728 N N . ASP A 1 90 ? -24.273 11.696 29.162 1.00 87.25 90 ASP A N 1
ATOM 729 C CA . ASP A 1 90 ? -25.562 12.396 29.082 1.00 87.25 90 ASP A CA 1
ATOM 730 C C . ASP A 1 90 ? -26.080 12.500 27.648 1.00 87.25 90 ASP A C 1
ATOM 732 O O . ASP A 1 90 ? -27.276 12.638 27.417 1.00 87.25 90 ASP A O 1
ATOM 736 N N . SER A 1 91 ? -25.179 12.386 26.673 1.00 88.62 91 SER A N 1
ATOM 737 C CA . SER A 1 91 ? -25.515 12.386 25.252 1.00 88.62 91 SER A CA 1
ATOM 738 C C . SER A 1 91 ? -25.755 10.977 24.694 1.00 88.62 91 SER A C 1
ATOM 740 O O . SER A 1 91 ? -25.824 10.813 23.472 1.00 88.62 91 SER A O 1
ATOM 742 N N . PHE A 1 92 ? -25.848 9.970 25.569 1.00 88.69 92 PHE A N 1
ATOM 743 C CA . PHE A 1 92 ? -26.102 8.575 25.221 1.00 88.69 92 PHE A CA 1
ATOM 744 C C . PHE A 1 92 ? -27.603 8.376 24.967 1.00 88.69 92 PHE A C 1
ATOM 746 O O . PHE A 1 92 ? -28.390 8.268 25.905 1.00 88.69 92 PHE A O 1
ATOM 753 N N . THR A 1 93 ? -28.002 8.388 23.693 1.00 89.12 93 THR A N 1
ATOM 754 C CA . THR A 1 93 ? -29.392 8.207 23.238 1.00 89.12 93 THR A CA 1
ATOM 755 C C . THR A 1 93 ? -29.503 7.027 22.273 1.00 89.12 93 THR A C 1
ATOM 757 O O . THR A 1 93 ? -28.520 6.664 21.624 1.00 89.12 93 THR A O 1
ATOM 760 N N . GLU A 1 94 ? -30.698 6.435 22.164 1.00 88.25 94 GLU A N 1
ATOM 761 C CA . GLU A 1 94 ? -30.953 5.262 21.307 1.00 88.25 94 GLU A CA 1
ATOM 762 C C . GLU A 1 94 ? -30.656 5.548 19.822 1.00 88.25 94 GLU A C 1
ATOM 764 O O . GLU A 1 94 ? -30.109 4.695 19.132 1.00 88.25 94 GLU A O 1
ATOM 769 N N . ASP A 1 95 ? -30.883 6.783 19.359 1.00 87.12 95 ASP A N 1
ATOM 770 C CA . ASP A 1 95 ? -30.666 7.209 17.963 1.00 87.12 95 ASP A CA 1
ATOM 771 C C . ASP A 1 95 ? -29.207 7.115 17.486 1.00 87.12 95 ASP A C 1
ATOM 773 O O . ASP A 1 95 ? -28.923 7.215 16.291 1.00 87.12 95 ASP A O 1
ATOM 777 N N . LYS A 1 96 ? -28.254 7.021 18.418 1.00 87.38 96 LYS A N 1
ATOM 778 C CA . LYS A 1 96 ? -26.817 6.952 18.114 1.00 87.38 96 LYS A CA 1
ATOM 779 C C . LYS A 1 96 ? -26.293 5.519 18.050 1.00 87.38 96 LYS A C 1
ATOM 781 O O . LYS A 1 96 ? -25.141 5.324 17.655 1.00 87.38 96 LYS A O 1
ATOM 786 N N . LEU A 1 97 ? -27.103 4.540 18.453 1.00 88.56 97 LEU A N 1
ATOM 787 C CA . LEU A 1 97 ? -26.719 3.135 18.497 1.00 88.56 97 LEU A CA 1
ATOM 788 C C . LEU A 1 97 ? -26.807 2.498 17.105 1.00 88.56 97 LEU A C 1
ATOM 790 O O . L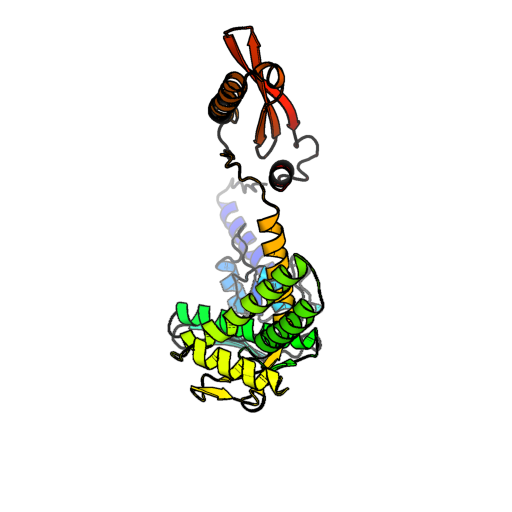EU A 1 97 ? -27.697 2.803 16.314 1.00 88.56 97 LEU A O 1
ATOM 794 N N . GLY A 1 98 ? -25.865 1.600 16.818 1.00 86.50 98 GLY A N 1
ATOM 795 C CA . GLY A 1 98 ? -25.896 0.750 15.628 1.00 86.50 98 GLY A CA 1
ATOM 796 C C . GLY A 1 98 ? -26.653 -0.553 15.888 1.00 86.50 98 GLY A C 1
ATOM 797 O O . GLY A 1 98 ? -26.855 -0.952 17.035 1.00 86.50 98 GLY A O 1
ATOM 798 N N . THR A 1 99 ? -27.039 -1.243 14.816 1.00 86.62 99 THR A N 1
ATOM 799 C CA . THR A 1 99 ? -27.723 -2.544 14.885 1.00 86.62 99 THR A CA 1
ATOM 800 C C . THR A 1 99 ? -26.865 -3.641 14.266 1.00 86.62 99 THR A C 1
ATOM 802 O O . THR A 1 99 ? -26.473 -3.525 13.102 1.00 86.62 99 THR A O 1
ATOM 805 N N . ALA A 1 100 ? -26.640 -4.720 15.013 1.00 87.88 100 ALA A N 1
ATOM 806 C CA . ALA A 1 100 ? -25.973 -5.932 14.546 1.00 87.88 100 ALA A CA 1
ATOM 807 C C . ALA A 1 100 ? -26.759 -7.172 14.996 1.00 87.88 100 ALA A C 1
ATOM 809 O O . ALA A 1 100 ? -27.337 -7.169 16.083 1.00 87.88 100 ALA A O 1
ATOM 810 N N . ASP A 1 101 ? -26.766 -8.215 14.170 1.00 89.81 101 ASP A N 1
ATOM 811 C CA . ASP A 1 101 ? -27.522 -9.443 14.429 1.00 89.81 101 ASP A CA 1
ATOM 812 C C . ASP A 1 101 ? -26.827 -10.341 15.450 1.00 89.81 101 ASP A C 1
ATOM 814 O O . ASP A 1 101 ? -27.469 -10.852 16.367 1.00 89.81 101 ASP A O 1
ATOM 818 N N . LEU A 1 102 ? -25.515 -10.533 15.299 1.00 90.56 102 LEU A N 1
ATOM 819 C CA . LEU A 1 102 ? -24.732 -11.395 16.177 1.00 90.56 102 LEU A CA 1
ATOM 820 C C . LEU A 1 102 ? -23.338 -10.812 16.401 1.00 90.56 102 LEU A C 1
ATOM 822 O O . LEU A 1 102 ? -22.608 -10.522 15.451 1.00 90.56 102 LEU A O 1
ATOM 826 N N . ILE A 1 103 ? -22.980 -10.678 17.677 1.00 91.94 103 ILE A N 1
ATOM 827 C CA . ILE A 1 103 ? -21.652 -10.291 18.149 1.00 91.94 103 ILE A CA 1
ATOM 828 C C . ILE A 1 103 ? -21.145 -11.431 19.024 1.00 91.94 103 ILE A C 1
ATOM 830 O O . ILE A 1 103 ? -21.768 -11.755 20.034 1.00 91.94 103 ILE A O 1
ATOM 834 N N . GLU A 1 104 ? -20.035 -12.043 18.626 1.00 92.12 104 GLU A N 1
ATOM 835 C CA . GLU A 1 104 ? -19.432 -13.169 19.337 1.00 92.12 104 GLU A CA 1
ATOM 836 C C . GLU A 1 104 ? -17.911 -13.022 19.421 1.00 92.12 104 GLU A C 1
ATOM 838 O O . GLU A 1 104 ? -17.262 -12.526 18.498 1.00 92.12 104 GLU A O 1
ATOM 843 N N . GLU A 1 105 ? -17.330 -13.460 20.537 1.00 91.44 105 GLU A N 1
ATOM 844 C CA . GLU A 1 105 ? -15.885 -13.640 20.656 1.00 91.44 105 GLU A CA 1
ATOM 845 C C . GLU A 1 105 ? -15.541 -15.039 20.140 1.00 91.44 105 GLU A C 1
ATOM 847 O O . GLU A 1 105 ? -15.891 -16.049 20.751 1.00 91.44 105 GLU A O 1
ATOM 852 N N . VAL A 1 106 ? -14.873 -15.102 18.988 1.00 92.44 106 VAL A N 1
ATOM 853 C CA . VAL A 1 106 ? -14.443 -16.363 18.388 1.00 92.44 106 VAL A CA 1
ATOM 854 C C . VAL A 1 106 ? -13.009 -16.628 18.812 1.00 92.44 106 VAL A C 1
ATOM 856 O O . VAL A 1 106 ? -12.104 -15.834 18.545 1.00 92.44 106 VAL A O 1
ATOM 859 N N . GLN A 1 107 ? -12.790 -17.781 19.438 1.00 89.75 107 GLN A N 1
ATOM 860 C CA . GLN A 1 107 ? -11.453 -18.302 19.673 1.00 89.75 107 GLN A CA 1
ATOM 861 C C . GLN A 1 107 ? -11.114 -19.320 18.587 1.00 89.75 107 GLN A C 1
ATOM 863 O O . GLN A 1 107 ? -11.770 -20.352 18.452 1.00 89.75 107 GLN A O 1
ATOM 868 N N . HIS A 1 108 ? -10.079 -19.039 17.802 1.00 85.56 108 HIS A N 1
ATOM 869 C CA . HIS A 1 108 ? -9.614 -19.947 16.762 1.00 85.56 108 HIS A CA 1
ATOM 870 C C . HIS A 1 108 ? -8.090 -20.001 16.751 1.00 85.56 108 HIS A C 1
ATOM 872 O O . HIS A 1 108 ? -7.434 -18.965 16.700 1.00 85.56 108 HIS A O 1
ATOM 878 N N . ALA A 1 109 ? -7.531 -21.215 16.794 1.00 80.06 109 ALA A N 1
ATOM 879 C CA . ALA A 1 109 ? -6.084 -21.448 16.771 1.00 80.06 109 ALA A CA 1
ATOM 880 C C . ALA A 1 109 ? -5.299 -20.624 17.821 1.00 80.06 109 ALA A C 1
ATOM 882 O O . ALA A 1 109 ? -4.214 -20.124 17.548 1.00 80.06 109 ALA A O 1
ATOM 883 N N . GLY A 1 110 ? -5.866 -20.452 19.022 1.00 79.50 110 GLY A N 1
ATOM 884 C CA . GLY A 1 110 ? -5.240 -19.711 20.125 1.00 79.50 110 GLY A CA 1
ATOM 885 C C . GLY A 1 110 ? -5.423 -18.188 20.082 1.00 79.50 110 GLY A C 1
ATOM 886 O O . GLY A 1 110 ? -5.239 -17.543 21.112 1.00 79.50 110 GLY A O 1
ATOM 887 N N . ALA A 1 111 ? -5.866 -17.616 18.959 1.00 84.94 111 ALA A N 1
ATOM 888 C CA . ALA A 1 111 ? -6.215 -16.201 18.853 1.00 84.94 111 ALA A CA 1
ATOM 889 C C . ALA A 1 111 ? -7.691 -15.969 19.209 1.00 84.94 111 ALA A C 1
ATOM 891 O O . ALA A 1 111 ? -8.560 -16.767 18.849 1.00 84.94 111 ALA A O 1
ATOM 892 N N . ARG A 1 112 ? -7.969 -14.866 19.911 1.00 89.38 112 ARG A N 1
ATOM 893 C CA . ARG A 1 112 ? -9.323 -14.417 20.263 1.00 89.38 112 ARG A CA 1
ATOM 894 C C . ARG A 1 112 ? -9.606 -13.106 19.552 1.00 89.38 112 ARG A C 1
ATOM 896 O O . ARG A 1 112 ? -8.810 -12.178 19.656 1.00 89.38 112 ARG A O 1
ATOM 903 N N . TYR A 1 113 ? -10.717 -13.041 18.833 1.00 90.62 113 TYR A N 1
ATOM 904 C CA . TYR A 1 113 ? -11.173 -11.823 18.173 1.00 90.62 113 TYR A CA 1
ATOM 905 C C . TYR A 1 113 ? -12.693 -11.728 18.247 1.00 90.62 113 TYR A C 1
ATOM 907 O O . TYR A 1 113 ? -13.394 -12.739 18.300 1.00 90.62 113 TYR A O 1
ATOM 915 N N . THR A 1 114 ? -13.210 -10.501 18.243 1.00 91.00 114 THR A N 1
ATOM 916 C CA . THR A 1 114 ? -14.657 -10.274 18.241 1.00 91.00 114 THR A CA 1
ATOM 917 C C . THR A 1 114 ? -15.145 -10.158 16.808 1.00 91.00 114 THR A C 1
ATOM 919 O O . THR A 1 114 ? -14.662 -9.323 16.046 1.00 91.00 114 THR A O 1
ATOM 922 N N . LYS A 1 115 ? -16.120 -10.984 16.440 1.00 91.12 115 LYS A N 1
ATOM 923 C CA . LYS A 1 115 ? -16.767 -10.956 15.135 1.00 91.12 115 LYS A CA 1
ATOM 924 C C . LYS A 1 115 ? -18.152 -10.334 15.271 1.00 91.12 115 LYS A C 1
ATOM 926 O O . LYS A 1 115 ? -18.959 -10.775 16.084 1.00 91.12 115 LYS A O 1
ATOM 931 N N . VAL A 1 116 ? -18.430 -9.333 14.442 1.00 90.06 116 VAL A N 1
ATOM 932 C CA . VAL A 1 116 ? -19.752 -8.709 14.316 1.00 90.06 116 VAL A CA 1
ATOM 933 C C . VAL A 1 116 ? -20.353 -9.130 12.978 1.00 90.06 116 VAL A C 1
ATOM 935 O O . VAL A 1 116 ? -19.725 -8.962 11.935 1.00 90.06 116 VAL A O 1
ATOM 938 N N . THR A 1 117 ? -21.552 -9.706 12.996 1.00 87.12 117 THR A N 1
ATOM 939 C CA . THR A 1 117 ? -22.245 -10.211 11.802 1.00 87.12 117 THR A CA 1
ATOM 940 C C . THR A 1 117 ? -23.673 -9.684 11.712 1.00 87.12 117 THR A C 1
ATOM 942 O O . THR A 1 117 ? -24.301 -9.378 12.725 1.00 87.12 117 THR A O 1
ATOM 945 N N . GLY A 1 118 ? -24.173 -9.564 10.478 1.00 81.12 118 GLY A N 1
ATOM 946 C CA . GLY A 1 118 ? -25.531 -9.102 10.181 1.00 81.12 118 GLY A CA 1
ATOM 947 C C . GLY A 1 118 ? -25.761 -7.642 10.566 1.00 81.12 118 GLY A C 1
ATOM 948 O O . GLY A 1 118 ? -26.556 -7.336 11.448 1.00 81.12 118 GLY A O 1
ATOM 949 N N . ILE A 1 119 ? -25.044 -6.724 9.918 1.00 81.06 119 ILE A N 1
ATOM 950 C CA . ILE A 1 119 ? -25.250 -5.287 10.114 1.00 81.06 119 ILE A CA 1
ATOM 951 C C . ILE A 1 119 ? -26.399 -4.845 9.203 1.00 81.06 119 ILE A C 1
ATOM 953 O O . ILE A 1 119 ? -26.290 -4.911 7.982 1.00 81.06 119 ILE A O 1
ATOM 957 N N . ARG A 1 120 ? -27.516 -4.407 9.795 1.00 67.44 120 ARG A N 1
ATOM 958 C CA . ARG A 1 120 ? -28.754 -4.052 9.067 1.00 67.44 120 ARG A CA 1
ATOM 959 C C . ARG A 1 120 ? -28.837 -2.587 8.626 1.00 67.44 120 ARG A C 1
ATOM 961 O O . ARG A 1 120 ? -29.871 -2.154 8.122 1.00 67.44 120 ARG A O 1
ATOM 968 N N . SER A 1 121 ? -27.783 -1.802 8.836 1.00 60.16 121 SER A N 1
ATOM 969 C CA . SER A 1 121 ? -27.820 -0.360 8.583 1.00 60.16 121 SER A CA 1
ATOM 970 C C . SER A 1 121 ? -27.663 -0.034 7.093 1.00 60.16 121 SER A C 1
ATOM 972 O O . SER A 1 121 ? -26.671 -0.393 6.467 1.00 60.16 121 SER A O 1
ATOM 974 N N . ALA A 1 122 ? -28.618 0.714 6.531 1.00 53.88 122 ALA A N 1
ATOM 975 C CA . ALA A 1 122 ? -28.620 1.149 5.128 1.00 53.88 122 ALA A CA 1
ATOM 976 C C . ALA A 1 122 ? -27.428 2.060 4.750 1.00 53.88 122 ALA A C 1
ATOM 978 O O . ALA A 1 122 ? -27.132 2.227 3.569 1.00 53.88 122 ALA A O 1
ATOM 979 N N . ALA A 1 123 ? -26.732 2.630 5.742 1.00 52.69 123 ALA A N 1
ATOM 980 C CA . ALA A 1 123 ? -25.538 3.460 5.564 1.00 52.69 123 ALA A CA 1
ATOM 981 C C . ALA A 1 123 ? -24.209 2.675 5.664 1.00 52.69 123 ALA A C 1
ATOM 983 O O . ALA A 1 123 ? -23.151 3.245 5.410 1.00 52.69 123 ALA A O 1
ATOM 984 N N . ALA A 1 124 ? -24.248 1.385 6.025 1.00 52.41 124 ALA A N 1
ATOM 985 C CA . ALA A 1 124 ? -23.071 0.580 6.377 1.00 52.41 124 ALA A CA 1
ATOM 986 C C . ALA A 1 124 ? -22.352 -0.091 5.190 1.00 52.41 124 ALA A C 1
ATOM 988 O O . ALA A 1 124 ? -21.297 -0.694 5.367 1.00 52.41 124 ALA A O 1
ATOM 989 N N . ASN A 1 125 ? -22.873 0.011 3.965 1.00 55.25 125 ASN A N 1
ATOM 990 C CA . ASN A 1 125 ? -22.396 -0.797 2.832 1.00 55.25 125 ASN A CA 1
ATOM 991 C C . ASN A 1 125 ? -21.061 -0.336 2.203 1.00 55.25 125 ASN A C 1
ATOM 993 O O . ASN A 1 125 ? -20.754 -0.731 1.080 1.00 55.25 125 ASN A O 1
ATOM 997 N N . GLN A 1 126 ? -20.276 0.515 2.871 1.00 71.06 126 GLN A N 1
ATOM 998 C CA . GLN A 1 126 ? -19.046 1.084 2.296 1.00 71.06 126 GLN A CA 1
ATOM 999 C C . GLN A 1 126 ? -17.747 0.510 2.862 1.00 71.06 126 GLN A C 1
ATOM 1001 O O . GLN A 1 126 ? -16.679 0.824 2.337 1.00 71.06 126 GLN A O 1
ATOM 1006 N N . THR A 1 127 ? -17.801 -0.306 3.912 1.00 84.19 127 THR A N 1
ATOM 1007 C CA . THR A 1 127 ? -16.598 -0.853 4.543 1.00 84.19 127 THR A CA 1
ATOM 1008 C C . THR A 1 127 ? -16.518 -2.364 4.368 1.00 84.19 127 THR A C 1
ATOM 1010 O O . THR A 1 127 ? -17.520 -3.075 4.336 1.00 84.19 127 THR A O 1
ATOM 1013 N N . VAL A 1 128 ? -15.290 -2.859 4.227 1.00 87.56 128 VAL A N 1
ATOM 1014 C CA . VAL A 1 128 ? -14.980 -4.284 4.111 1.00 87.56 128 VAL A CA 1
ATOM 1015 C C . VAL A 1 128 ? -13.907 -4.597 5.143 1.00 87.56 128 VAL A C 1
ATOM 1017 O O . VAL A 1 128 ? -12.924 -3.868 5.251 1.00 87.56 128 VAL A O 1
ATOM 1020 N N . SER A 1 129 ? -14.101 -5.671 5.904 1.00 88.75 129 SER A N 1
ATOM 1021 C CA . SER A 1 129 ? -13.108 -6.206 6.836 1.00 88.75 129 SER A CA 1
ATOM 1022 C C . SER A 1 129 ? -12.698 -7.599 6.371 1.00 88.75 129 SER A C 1
ATOM 1024 O O . SER A 1 129 ? -13.556 -8.437 6.084 1.00 88.75 129 SER A O 1
ATOM 1026 N N . VAL A 1 130 ? -11.391 -7.840 6.270 1.00 90.69 130 VAL A N 1
ATOM 1027 C CA . VAL A 1 130 ? -10.810 -9.126 5.874 1.00 90.69 130 VAL A CA 1
ATOM 1028 C C . VAL A 1 130 ? -9.905 -9.601 6.999 1.00 90.69 130 VAL A C 1
ATOM 1030 O O . VAL A 1 130 ? -9.029 -8.868 7.444 1.00 90.69 130 VAL A O 1
ATOM 1033 N N . ILE A 1 131 ? -10.106 -10.837 7.452 1.00 90.38 131 ILE A N 1
ATOM 1034 C CA . ILE A 1 131 ? -9.262 -11.454 8.478 1.00 90.38 131 ILE A CA 1
ATOM 1035 C C . ILE A 1 131 ? -8.175 -12.264 7.772 1.00 90.38 131 ILE A C 1
ATOM 1037 O O . ILE A 1 131 ? -8.452 -13.333 7.220 1.00 90.38 131 ILE A O 1
ATOM 1041 N N . ALA A 1 132 ? -6.941 -11.762 7.798 1.00 90.44 132 ALA A N 1
ATOM 1042 C CA . ALA A 1 132 ? -5.769 -12.503 7.350 1.00 90.44 132 ALA A CA 1
ATOM 1043 C C . ALA A 1 132 ? -5.307 -13.476 8.446 1.00 90.44 132 ALA A C 1
ATOM 1045 O O . ALA A 1 132 ? -5.291 -13.146 9.631 1.00 90.44 132 ALA A O 1
ATOM 1046 N N . ARG A 1 133 ? -4.942 -14.700 8.055 1.00 88.94 133 ARG A N 1
ATOM 1047 C CA . ARG A 1 133 ? -4.398 -15.721 8.962 1.00 88.94 133 ARG A CA 1
ATOM 1048 C C . ARG A 1 133 ? -3.120 -16.289 8.367 1.00 88.94 133 ARG A C 1
ATOM 1050 O O . ARG A 1 133 ? -3.074 -16.575 7.176 1.00 88.94 133 ARG A O 1
ATOM 1057 N N . GLY A 1 134 ? -2.117 -16.490 9.210 1.00 89.25 134 GLY A N 1
ATOM 1058 C CA . GLY A 1 134 ? -0.801 -16.975 8.820 1.00 89.25 134 GLY A CA 1
ATOM 1059 C C . GLY A 1 134 ? -0.123 -17.672 9.993 1.00 89.25 134 GLY A C 1
ATOM 1060 O O . GLY A 1 134 ? -0.469 -17.430 11.146 1.00 89.25 134 GLY A O 1
ATOM 1061 N N . ALA A 1 135 ? 0.814 -18.571 9.691 1.00 89.31 135 ALA A N 1
ATOM 1062 C CA . ALA A 1 135 ? 1.548 -19.326 10.708 1.00 89.31 135 ALA A CA 1
ATOM 1063 C C . ALA A 1 135 ? 2.664 -18.503 11.379 1.00 89.31 135 ALA A C 1
ATOM 1065 O O . ALA A 1 135 ? 3.039 -18.786 12.511 1.00 89.31 135 ALA A O 1
ATOM 1066 N N . ASN A 1 136 ? 3.198 -17.501 10.676 1.00 93.38 136 ASN A N 1
ATOM 1067 C CA . ASN A 1 136 ? 4.306 -16.660 11.120 1.00 93.38 136 ASN A CA 1
ATOM 1068 C C . ASN A 1 136 ? 3.940 -15.181 10.927 1.00 93.38 136 ASN A C 1
ATOM 1070 O O . ASN A 1 136 ? 3.239 -14.857 9.965 1.00 93.38 136 ASN A O 1
ATOM 1074 N N . SER A 1 137 ? 4.443 -14.294 11.790 1.00 92.38 137 SER A N 1
ATOM 1075 C CA . SER A 1 137 ? 4.239 -12.843 11.673 1.00 92.38 137 SER A CA 1
ATOM 1076 C C . SER A 1 137 ? 4.763 -12.310 10.342 1.00 92.38 137 SER A C 1
ATOM 1078 O O . SER A 1 137 ? 4.046 -11.599 9.656 1.00 92.38 137 SER A O 1
ATOM 1080 N N . LEU A 1 138 ? 5.929 -12.782 9.890 1.00 94.94 138 LEU A N 1
ATOM 1081 C CA . LEU A 1 138 ? 6.495 -12.389 8.592 1.00 94.94 138 LEU A CA 1
ATOM 1082 C C . LEU A 1 138 ? 5.560 -12.701 7.411 1.00 94.94 138 LEU A C 1
ATOM 1084 O O . LEU A 1 138 ? 5.516 -11.959 6.435 1.00 94.94 138 LEU A O 1
ATOM 1088 N N . VAL A 1 139 ? 4.805 -13.802 7.496 1.00 95.56 139 VAL A N 1
ATOM 1089 C CA . VAL A 1 139 ? 3.829 -14.174 6.461 1.00 95.56 139 VAL A CA 1
ATOM 1090 C C . VAL A 1 139 ? 2.587 -13.294 6.558 1.00 95.56 139 VAL A C 1
ATOM 1092 O O . VAL A 1 139 ? 2.038 -12.925 5.528 1.00 95.56 139 VAL A O 1
ATOM 1095 N N . LEU A 1 140 ? 2.144 -12.942 7.767 1.00 93.50 140 LEU A N 1
ATOM 1096 C CA . LEU A 1 140 ? 1.030 -12.010 7.959 1.00 93.50 140 LEU A CA 1
ATOM 1097 C C . LEU A 1 140 ? 1.358 -10.626 7.385 1.00 93.50 140 LEU A C 1
ATOM 1099 O O . LEU A 1 140 ? 0.562 -10.102 6.608 1.00 93.50 140 LEU A O 1
ATOM 1103 N N . ASP A 1 141 ? 2.552 -10.107 7.673 1.00 94.50 141 ASP A N 1
ATOM 1104 C CA . ASP A 1 141 ? 3.021 -8.812 7.167 1.00 94.50 141 ASP A CA 1
ATOM 1105 C C . ASP A 1 141 ? 3.151 -8.811 5.634 1.00 94.50 141 ASP A C 1
ATOM 1107 O O . ASP A 1 141 ? 2.945 -7.794 4.972 1.00 94.50 141 ASP A O 1
ATOM 1111 N N . GLU A 1 142 ? 3.518 -9.949 5.036 1.00 95.88 142 GLU A N 1
ATOM 1112 C CA . GLU A 1 142 ? 3.560 -10.111 3.579 1.00 95.88 142 GLU A CA 1
ATOM 1113 C C . GLU A 1 142 ? 2.161 -10.208 2.961 1.00 95.88 142 GLU A C 1
ATOM 1115 O O . GLU A 1 142 ? 1.906 -9.623 1.910 1.00 95.88 142 GLU A O 1
ATOM 1120 N N . VAL A 1 143 ? 1.229 -10.905 3.617 1.00 96.19 143 VAL A N 1
ATOM 1121 C CA . VAL A 1 143 ? -0.163 -11.011 3.161 1.00 96.19 143 VAL A CA 1
ATOM 1122 C C . VAL A 1 143 ? -0.850 -9.648 3.191 1.00 96.19 143 VAL A C 1
ATOM 1124 O O . VAL A 1 143 ? -1.559 -9.315 2.242 1.00 96.19 143 VAL A O 1
ATOM 1127 N N . GLU A 1 144 ? -0.637 -8.848 4.237 1.00 93.81 144 GLU A N 1
ATOM 1128 C CA . GLU A 1 144 ? -1.175 -7.487 4.315 1.00 93.81 144 GLU A CA 1
ATOM 1129 C C . GLU A 1 144 ? -0.663 -6.619 3.159 1.00 93.81 144 GLU A C 1
ATOM 1131 O O . GLU A 1 144 ? -1.465 -6.018 2.437 1.00 93.81 144 GLU A O 1
ATOM 1136 N N . ARG A 1 145 ? 0.656 -6.618 2.923 1.00 95.62 145 ARG A N 1
ATOM 1137 C CA . ARG A 1 145 ? 1.279 -5.880 1.813 1.00 95.62 145 ARG A CA 1
ATOM 1138 C C . ARG A 1 145 ? 0.771 -6.359 0.449 1.00 95.62 145 ARG A C 1
ATOM 1140 O O . ARG A 1 145 ? 0.340 -5.548 -0.365 1.00 95.62 145 ARG A O 1
ATOM 1147 N N . SER A 1 146 ? 0.690 -7.671 0.242 1.00 96.56 146 SER A N 1
ATOM 1148 C CA . SER A 1 146 ? 0.163 -8.269 -0.992 1.00 96.56 146 SER A CA 1
ATOM 1149 C C . SER A 1 146 ? -1.302 -7.895 -1.258 1.00 96.56 146 SER A C 1
ATOM 1151 O O . SER A 1 146 ? -1.687 -7.604 -2.394 1.00 96.56 146 SER A O 1
ATOM 1153 N N . LEU A 1 147 ? -2.146 -7.888 -0.219 1.00 95.81 147 LEU A N 1
ATOM 1154 C CA . LEU A 1 147 ? -3.542 -7.461 -0.339 1.00 95.81 147 LEU A CA 1
ATOM 1155 C C . LEU A 1 147 ? -3.645 -5.965 -0.638 1.00 95.81 147 LEU A C 1
ATOM 1157 O O . LEU A 1 147 ? -4.478 -5.568 -1.456 1.00 95.81 147 LEU A O 1
ATOM 1161 N N . HIS A 1 148 ? -2.799 -5.144 -0.014 1.00 95.62 148 HIS A N 1
ATOM 1162 C CA . HIS A 1 148 ? -2.734 -3.716 -0.298 1.00 95.62 148 HIS A CA 1
ATOM 1163 C C . HIS A 1 148 ? -2.425 -3.452 -1.776 1.00 95.62 148 HIS A C 1
ATOM 1165 O O . HIS A 1 148 ? -3.136 -2.675 -2.420 1.00 95.62 148 HIS A O 1
ATOM 1171 N N . ASP A 1 149 ? -1.435 -4.145 -2.338 1.00 95.62 149 ASP A N 1
ATOM 1172 C CA . ASP A 1 149 ? -1.061 -4.010 -3.746 1.00 95.62 149 ASP A CA 1
ATOM 1173 C C . ASP A 1 149 ? -2.195 -4.450 -4.679 1.00 95.62 149 ASP A C 1
ATOM 1175 O O . ASP A 1 149 ? -2.558 -3.725 -5.610 1.00 95.62 149 ASP A O 1
ATOM 1179 N N . ALA A 1 150 ? -2.840 -5.584 -4.387 1.00 94.62 150 ALA A N 1
ATOM 1180 C CA . ALA A 1 150 ? -3.984 -6.067 -5.160 1.00 94.62 150 ALA A CA 1
ATOM 1181 C C . ALA A 1 150 ? -5.156 -5.066 -5.159 1.00 94.62 150 ALA A C 1
ATOM 1183 O O . ALA A 1 150 ? -5.741 -4.775 -6.208 1.00 94.62 150 ALA A O 1
ATOM 1184 N N . LEU A 1 151 ? -5.482 -4.486 -3.999 1.00 95.12 151 LEU A N 1
ATOM 1185 C CA . LEU A 1 151 ? -6.513 -3.450 -3.885 1.00 95.12 151 LEU A CA 1
ATOM 1186 C C . LEU A 1 151 ? -6.105 -2.167 -4.620 1.00 95.12 151 LEU A C 1
ATOM 1188 O O . LEU A 1 151 ? -6.937 -1.536 -5.280 1.00 95.12 151 LEU A O 1
ATOM 1192 N N . CYS A 1 152 ? -4.827 -1.792 -4.562 1.00 94.69 152 CYS A N 1
ATOM 1193 C CA . CYS A 1 152 ? -4.286 -0.635 -5.267 1.00 94.69 152 CYS A CA 1
ATOM 1194 C C . CYS A 1 152 ? -4.359 -0.787 -6.791 1.00 94.69 152 CYS A C 1
ATOM 1196 O O . CYS A 1 152 ? -4.713 0.180 -7.468 1.00 94.69 152 CYS A O 1
ATOM 1198 N N . VAL A 1 153 ? -4.121 -1.985 -7.331 1.00 94.44 153 VAL A N 1
ATOM 1199 C CA . VAL A 1 153 ? -4.287 -2.283 -8.764 1.00 94.44 153 VAL A CA 1
ATOM 1200 C C . VAL A 1 153 ? -5.728 -2.022 -9.208 1.00 94.44 153 VAL A C 1
ATOM 1202 O O . VAL A 1 153 ? -5.957 -1.300 -10.181 1.00 94.44 153 VAL A O 1
ATOM 1205 N N . ILE A 1 154 ? -6.716 -2.524 -8.461 1.00 94.25 154 ILE A N 1
ATOM 1206 C CA . ILE A 1 154 ? -8.135 -2.279 -8.764 1.00 94.25 154 ILE A CA 1
ATOM 1207 C C . ILE A 1 154 ? -8.484 -0.796 -8.602 1.00 94.25 154 ILE A C 1
ATOM 1209 O O . ILE A 1 154 ? -9.170 -0.221 -9.448 1.00 94.25 154 ILE A O 1
ATOM 1213 N N . ARG A 1 155 ? -7.957 -0.132 -7.568 1.00 94.56 155 ARG A N 1
ATOM 1214 C CA . ARG A 1 155 ? -8.129 1.312 -7.354 1.00 94.56 155 ARG A CA 1
ATOM 1215 C C . ARG A 1 155 ? -7.616 2.133 -8.539 1.00 94.56 155 ARG A C 1
ATOM 1217 O O . ARG A 1 155 ? -8.266 3.105 -8.926 1.00 94.56 155 ARG A O 1
ATOM 1224 N N . CYS A 1 156 ? -6.487 1.753 -9.138 1.00 94.62 156 CYS A N 1
ATOM 1225 C CA . CYS A 1 156 ? -5.972 2.399 -10.345 1.00 94.62 156 CYS A CA 1
ATOM 1226 C C . CYS A 1 156 ? -6.957 2.282 -11.516 1.00 94.62 156 CYS A C 1
ATOM 1228 O O . CYS A 1 156 ? -7.179 3.271 -12.213 1.00 94.62 156 CYS A O 1
ATOM 1230 N N . LEU A 1 157 ? -7.607 1.126 -11.682 1.00 94.31 157 LEU A N 1
ATOM 1231 C CA . LEU A 1 157 ? -8.617 0.907 -12.724 1.00 94.31 157 LEU A CA 1
ATOM 1232 C C . LEU A 1 157 ? -9.906 1.697 -12.489 1.00 94.31 157 LEU A C 1
ATOM 1234 O O . LEU A 1 157 ? -10.522 2.174 -13.444 1.00 94.31 157 LEU A O 1
ATOM 1238 N N . VAL A 1 158 ? -10.298 1.875 -11.225 1.00 94.38 158 VAL A N 1
ATOM 1239 C CA . VAL A 1 158 ? -11.430 2.738 -10.857 1.00 94.38 158 VAL A CA 1
ATOM 1240 C C . VAL A 1 158 ? -11.137 4.194 -11.225 1.00 94.38 158 VAL A C 1
ATOM 1242 O O . VAL A 1 158 ? -12.013 4.866 -11.767 1.00 94.38 158 VAL A O 1
ATOM 1245 N N . LYS A 1 159 ? -9.907 4.673 -10.983 1.00 93.06 159 LYS A N 1
ATOM 1246 C CA . LYS A 1 159 ? -9.481 6.036 -11.345 1.00 93.06 159 LYS A CA 1
ATOM 1247 C C . LYS A 1 159 ? -9.356 6.233 -12.858 1.00 93.06 159 LYS A C 1
ATOM 1249 O O . LYS A 1 159 ? -9.843 7.228 -13.386 1.00 93.06 159 LYS A O 1
ATOM 1254 N N . LYS A 1 160 ? -8.695 5.304 -13.556 1.00 92.75 160 LYS A N 1
ATOM 1255 C CA . LYS A 1 160 ? -8.458 5.354 -15.004 1.00 92.75 160 LYS A CA 1
ATOM 1256 C C . LYS A 1 160 ? -8.762 3.990 -15.616 1.00 92.75 160 LYS A C 1
ATOM 1258 O O . LYS A 1 160 ? -8.030 3.027 -15.404 1.00 92.75 160 LYS A O 1
ATOM 1263 N N . ARG A 1 161 ? -9.825 3.923 -16.421 1.00 93.38 161 ARG A N 1
ATOM 1264 C CA . ARG A 1 161 ? -10.323 2.688 -17.054 1.00 93.38 161 ARG A CA 1
ATOM 1265 C C . ARG A 1 161 ? -9.484 2.280 -18.272 1.00 93.38 161 ARG A C 1
ATOM 1267 O O . ARG A 1 161 ? -9.982 2.272 -19.392 1.00 93.38 161 ARG A O 1
ATOM 1274 N N . ALA A 1 162 ? -8.205 1.987 -18.058 1.00 92.50 162 ALA A N 1
ATOM 1275 C CA . ALA A 1 162 ? -7.285 1.549 -19.103 1.00 92.50 162 ALA A CA 1
ATOM 1276 C C . ALA A 1 162 ? -6.348 0.448 -18.586 1.00 92.50 162 ALA A C 1
ATOM 1278 O O . ALA A 1 162 ? -5.711 0.596 -17.540 1.00 92.50 162 ALA A O 1
ATOM 1279 N N . LEU A 1 163 ? -6.259 -0.636 -19.354 1.00 92.25 163 LEU A N 1
ATOM 1280 C CA . LEU A 1 163 ? -5.393 -1.789 -19.120 1.00 92.25 163 LEU A CA 1
ATOM 1281 C C . LEU A 1 163 ? -4.456 -1.950 -20.313 1.00 92.25 163 LEU A C 1
ATOM 1283 O O . LEU A 1 163 ? -4.871 -1.747 -21.453 1.00 92.25 163 LEU A O 1
ATOM 1287 N N . ILE A 1 164 ? -3.215 -2.326 -20.035 1.00 93.44 164 ILE A N 1
ATOM 1288 C CA . ILE A 1 164 ? -2.195 -2.623 -21.040 1.00 93.44 164 ILE A CA 1
ATOM 1289 C C . ILE A 1 164 ? -1.613 -4.018 -20.795 1.00 93.44 164 ILE A C 1
ATOM 1291 O O . ILE A 1 164 ? -1.768 -4.591 -19.711 1.00 93.44 164 ILE A O 1
ATOM 1295 N N . ALA A 1 165 ? -0.953 -4.563 -21.815 1.00 93.06 165 ALA A N 1
ATOM 1296 C CA . ALA A 1 165 ? -0.156 -5.776 -21.690 1.00 93.06 165 ALA A CA 1
ATOM 1297 C C . ALA A 1 165 ? 0.946 -5.584 -20.630 1.00 93.06 165 ALA A C 1
ATOM 1299 O O . ALA A 1 165 ? 1.518 -4.499 -20.515 1.00 93.06 165 ALA A O 1
ATOM 1300 N N . GLY A 1 166 ? 1.200 -6.614 -19.820 1.00 92.06 166 GLY A N 1
ATOM 1301 C CA . GLY A 1 166 ? 2.297 -6.619 -18.848 1.00 92.06 166 GLY A CA 1
ATOM 1302 C C . GLY A 1 166 ? 3.589 -7.225 -19.407 1.00 92.06 166 GLY A C 1
ATOM 1303 O O . GLY A 1 166 ? 3.791 -7.300 -20.616 1.00 92.06 166 GLY A O 1
ATOM 1304 N N . GLY A 1 167 ? 4.460 -7.690 -18.507 1.00 90.00 167 GLY A N 1
ATOM 1305 C CA . GLY A 1 167 ? 5.638 -8.501 -18.848 1.00 90.00 167 GLY A CA 1
ATOM 1306 C C . GLY A 1 167 ? 6.653 -7.823 -19.772 1.00 90.00 167 GLY A C 1
ATOM 1307 O O . GLY A 1 167 ? 7.217 -8.484 -20.640 1.00 90.00 167 GLY A O 1
ATOM 1308 N N . GLY A 1 168 ? 6.880 -6.518 -19.619 1.00 91.38 168 GLY A N 1
ATOM 1309 C CA . GLY A 1 168 ? 7.882 -5.794 -20.408 1.00 91.38 168 GLY A CA 1
ATOM 1310 C C . GLY A 1 168 ? 7.410 -5.326 -21.791 1.00 91.38 168 GLY A C 1
ATOM 1311 O O . GLY A 1 168 ? 8.192 -4.709 -22.510 1.00 91.38 168 GLY A O 1
ATOM 1312 N N . ALA A 1 169 ? 6.168 -5.628 -22.192 1.00 92.81 169 ALA A N 1
ATOM 1313 C CA . ALA A 1 169 ? 5.623 -5.231 -23.492 1.00 92.81 169 ALA A CA 1
ATOM 1314 C C . ALA A 1 169 ? 5.594 -3.699 -23.701 1.00 92.81 169 ALA A C 1
ATOM 1316 O O . ALA A 1 169 ? 6.153 -3.215 -24.689 1.00 92.81 169 ALA A O 1
ATOM 1317 N N . PRO A 1 170 ? 5.009 -2.889 -22.791 1.00 94.12 170 PRO A N 1
ATOM 1318 C CA . PRO A 1 170 ? 4.956 -1.446 -23.004 1.00 94.12 170 PRO A CA 1
ATOM 1319 C C . PRO A 1 170 ? 6.337 -0.798 -22.934 1.00 94.12 170 PRO A C 1
ATOM 1321 O O . PRO A 1 170 ? 6.570 0.183 -23.631 1.00 94.12 170 PRO A O 1
ATOM 1324 N N . GLU A 1 171 ? 7.263 -1.339 -22.145 1.00 94.69 171 GLU A N 1
ATOM 1325 C CA . GLU A 1 171 ? 8.629 -0.834 -22.050 1.00 94.69 171 GLU A CA 1
ATOM 1326 C C . GLU A 1 171 ? 9.381 -0.990 -23.382 1.00 94.69 171 GLU A C 1
ATOM 1328 O O . GLU A 1 171 ? 10.022 -0.038 -23.832 1.00 94.69 171 GLU A O 1
ATOM 1333 N N . ILE A 1 172 ? 9.236 -2.135 -24.063 1.00 94.31 172 ILE A N 1
ATOM 1334 C CA . ILE A 1 172 ? 9.827 -2.360 -25.394 1.00 94.31 172 ILE A CA 1
ATOM 1335 C C . ILE A 1 172 ? 9.148 -1.504 -26.468 1.00 94.31 172 ILE A C 1
ATOM 1337 O O . ILE A 1 172 ? 9.838 -0.924 -27.309 1.00 94.31 172 ILE A O 1
ATOM 1341 N N . GLU A 1 173 ? 7.819 -1.377 -26.447 1.00 93.88 173 GLU A N 1
ATOM 1342 C CA . GLU A 1 173 ? 7.102 -0.526 -27.408 1.00 93.88 173 GLU A CA 1
ATOM 1343 C C . GLU A 1 173 ? 7.518 0.950 -27.260 1.00 93.88 173 GLU A C 1
ATOM 1345 O O . GLU A 1 173 ? 7.757 1.634 -28.260 1.00 93.88 173 GLU A O 1
ATOM 1350 N N . ILE A 1 174 ? 7.671 1.440 -26.022 1.00 94.12 174 ILE A N 1
ATOM 1351 C CA . ILE A 1 174 ? 8.170 2.794 -25.742 1.00 94.12 174 ILE A CA 1
ATOM 1352 C C . ILE A 1 174 ? 9.611 2.942 -26.239 1.00 94.12 174 ILE A C 1
ATOM 1354 O O . ILE A 1 174 ? 9.904 3.904 -26.953 1.00 94.12 174 ILE A O 1
ATOM 1358 N N . ALA A 1 175 ? 10.495 1.987 -25.932 1.00 94.94 175 ALA A N 1
ATOM 1359 C CA . ALA A 1 175 ? 11.878 1.995 -26.408 1.00 94.94 175 ALA A CA 1
ATOM 1360 C C . ALA A 1 175 ? 11.942 2.075 -27.942 1.00 94.94 175 ALA A C 1
ATOM 1362 O O . ALA A 1 175 ? 12.640 2.915 -28.512 1.00 94.94 175 ALA A O 1
ATOM 1363 N N . GLN A 1 176 ? 11.149 1.263 -28.639 1.00 93.06 176 GLN A N 1
ATOM 1364 C CA . GLN A 1 176 ? 11.123 1.250 -30.096 1.00 93.06 176 GLN A CA 1
ATOM 1365 C C . GLN A 1 176 ? 10.554 2.550 -30.687 1.00 93.06 176 GLN A C 1
ATOM 1367 O O . GLN A 1 176 ? 11.074 3.050 -31.690 1.00 93.06 176 GLN A O 1
ATOM 1372 N N . ALA A 1 177 ? 9.491 3.104 -30.097 1.00 93.69 177 ALA A N 1
ATOM 1373 C CA . ALA A 1 177 ? 8.900 4.364 -30.539 1.00 93.69 177 ALA A CA 1
ATOM 1374 C C . ALA A 1 177 ? 9.887 5.531 -30.384 1.00 93.69 177 ALA A C 1
ATOM 1376 O O . ALA A 1 177 ? 10.108 6.286 -31.336 1.00 93.69 177 ALA A O 1
ATOM 1377 N N . LEU A 1 178 ? 10.553 5.621 -29.232 1.00 94.56 178 LEU A N 1
ATOM 1378 C CA . LEU A 1 178 ? 11.581 6.624 -28.962 1.00 94.56 178 LEU A CA 1
ATOM 1379 C C . LEU A 1 178 ? 12.809 6.447 -29.858 1.00 94.56 178 LEU A C 1
ATOM 1381 O O . LEU A 1 178 ? 13.341 7.428 -30.369 1.00 94.56 178 LEU A O 1
ATOM 1385 N N . ALA A 1 179 ? 13.224 5.208 -30.132 1.00 92.25 179 ALA A N 1
ATOM 1386 C CA . ALA A 1 179 ? 14.325 4.916 -31.048 1.00 92.25 179 ALA A CA 1
ATOM 1387 C C . ALA A 1 179 ? 14.008 5.278 -32.512 1.00 92.25 179 ALA A C 1
ATOM 1389 O O . ALA A 1 179 ? 14.920 5.558 -33.292 1.00 92.25 179 ALA A O 1
ATOM 1390 N N . LYS A 1 180 ? 12.729 5.274 -32.914 1.00 92.31 180 LYS A N 1
ATOM 1391 C CA . LYS A 1 180 ? 12.294 5.789 -34.224 1.00 92.31 180 LYS A CA 1
ATOM 1392 C C . LYS A 1 180 ? 12.301 7.317 -34.237 1.00 92.31 180 LYS A C 1
ATOM 1394 O O . LYS A 1 180 ? 12.801 7.906 -35.192 1.00 92.31 180 LYS A O 1
ATOM 1399 N N . GLN A 1 181 ? 11.784 7.948 -33.182 1.00 93.31 181 GLN A N 1
ATOM 1400 C CA . GLN A 1 181 ? 11.723 9.408 -33.060 1.00 93.31 181 GLN A CA 1
ATOM 1401 C C . GLN A 1 181 ? 13.113 10.044 -32.923 1.00 93.31 181 GLN A C 1
ATOM 1403 O O . GLN A 1 181 ? 13.364 11.084 -33.524 1.00 93.31 181 GLN A O 1
ATOM 1408 N N . SER A 1 182 ? 14.056 9.385 -32.246 1.00 94.62 182 SER A N 1
ATOM 1409 C CA . SER A 1 182 ? 15.435 9.869 -32.116 1.00 94.62 182 SER A CA 1
ATOM 1410 C C . SER A 1 182 ? 16.153 10.010 -33.459 1.00 94.62 182 SER A C 1
ATOM 1412 O O . SER A 1 182 ? 16.970 10.908 -33.611 1.00 94.62 182 SER A O 1
ATOM 1414 N N . ARG A 1 183 ? 15.819 9.183 -34.462 1.00 92.06 183 ARG A N 1
ATOM 1415 C CA . ARG A 1 183 ? 16.376 9.294 -35.826 1.00 92.06 183 ARG A CA 1
ATOM 1416 C C . ARG A 1 183 ? 15.834 10.490 -36.605 1.00 92.06 183 ARG A C 1
ATOM 1418 O O . ARG A 1 183 ? 16.466 10.904 -37.570 1.00 92.06 183 ARG A O 1
ATOM 1425 N N . ALA A 1 184 ? 14.656 10.990 -36.236 1.00 93.19 184 ALA A N 1
ATOM 1426 C CA . ALA A 1 184 ? 14.061 12.170 -36.856 1.00 93.19 184 ALA A CA 1
ATOM 1427 C C . ALA A 1 184 ? 14.644 13.473 -36.284 1.00 93.19 184 ALA A C 1
ATOM 1429 O O . ALA A 1 184 ? 14.626 14.499 -36.959 1.00 93.19 184 ALA A O 1
ATOM 1430 N N . LEU A 1 185 ? 15.156 13.425 -35.053 1.00 92.00 185 LEU A N 1
ATOM 1431 C CA . LEU A 1 185 ? 15.806 14.549 -34.389 1.00 92.00 185 LEU A CA 1
ATOM 1432 C C . LEU A 1 185 ? 17.278 14.656 -34.809 1.00 92.00 185 LEU A C 1
ATOM 1434 O O . LEU A 1 185 ? 17.930 13.671 -35.154 1.00 92.00 185 LEU A O 1
ATOM 1438 N N . THR A 1 186 ? 17.822 15.868 -34.745 1.00 91.19 186 THR A N 1
ATOM 1439 C CA . THR A 1 186 ? 19.229 16.158 -35.052 1.00 91.19 186 THR A CA 1
ATOM 1440 C C . THR A 1 186 ? 19.936 16.747 -33.839 1.00 91.19 186 THR A C 1
ATOM 1442 O O . THR A 1 186 ? 19.343 17.525 -33.098 1.00 91.19 186 THR A O 1
ATOM 1445 N N . GLY A 1 187 ? 21.222 16.440 -33.667 1.00 91.62 187 GLY A N 1
ATOM 1446 C CA . GLY A 1 187 ? 22.049 17.011 -32.600 1.00 91.62 187 GLY A CA 1
ATOM 1447 C C . GLY A 1 187 ? 22.085 16.165 -31.326 1.00 91.62 187 GLY A C 1
ATOM 1448 O O . GLY A 1 187 ? 21.940 14.944 -31.367 1.00 91.62 187 GLY A O 1
ATOM 1449 N N . THR A 1 188 ? 22.327 16.818 -30.190 1.00 91.38 188 THR A N 1
ATOM 1450 C CA . THR A 1 188 ? 22.513 16.170 -28.880 1.00 91.38 188 THR A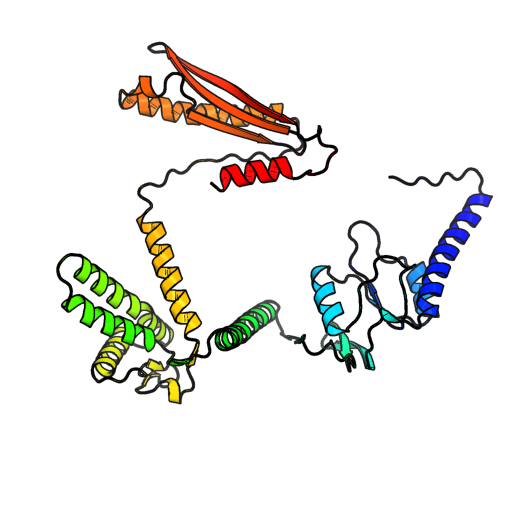 CA 1
ATOM 1451 C C . THR A 1 188 ? 21.231 15.534 -28.345 1.00 91.38 188 THR A C 1
ATOM 1453 O O . THR A 1 188 ? 21.288 14.480 -27.716 1.00 91.38 188 THR A O 1
ATOM 1456 N N . GLU A 1 189 ? 20.067 16.106 -28.658 1.00 90.62 189 GLU A N 1
ATOM 1457 C CA . GLU A 1 189 ? 18.761 15.583 -28.237 1.00 90.62 189 GLU A CA 1
ATOM 1458 C C . GLU A 1 189 ? 18.509 14.161 -28.754 1.00 90.62 189 GLU A C 1
ATOM 1460 O O . GLU A 1 189 ? 18.030 13.307 -28.008 1.00 90.62 189 GLU A O 1
ATOM 1465 N N . ALA A 1 190 ? 18.912 13.866 -29.995 1.00 93.19 190 ALA A N 1
ATOM 1466 C CA . ALA A 1 190 ? 18.786 12.534 -30.586 1.00 93.19 190 ALA A CA 1
ATOM 1467 C C . ALA A 1 190 ? 19.539 11.463 -29.775 1.00 93.19 190 ALA A C 1
ATOM 1469 O O . ALA A 1 190 ? 19.056 10.341 -29.609 1.00 93.19 190 ALA A O 1
ATOM 1470 N N . ILE A 1 191 ? 20.708 11.817 -29.234 1.00 93.31 191 ILE A N 1
ATOM 1471 C CA . ILE A 1 191 ? 21.528 10.920 -28.412 1.00 93.31 191 ILE A CA 1
ATOM 1472 C C . ILE A 1 191 ? 20.833 10.662 -27.072 1.00 93.31 191 ILE A C 1
ATOM 1474 O O . ILE A 1 191 ? 20.725 9.507 -26.661 1.00 93.31 191 ILE A O 1
ATOM 1478 N N . CYS A 1 192 ? 20.301 11.706 -26.430 1.00 92.75 192 CYS A N 1
ATOM 1479 C CA . CYS A 1 192 ? 19.571 11.580 -25.166 1.00 92.75 192 CYS A CA 1
ATOM 1480 C C . CYS A 1 192 ? 18.325 10.696 -25.309 1.00 92.75 192 CYS A C 1
ATOM 1482 O O . CYS A 1 192 ? 18.095 9.815 -24.485 1.00 92.75 192 CYS A O 1
ATOM 1484 N N . TRP A 1 193 ? 17.549 10.880 -26.380 1.00 94.44 193 TRP A N 1
ATOM 1485 C CA . TRP A 1 193 ? 16.356 10.071 -26.647 1.00 94.44 193 TRP A CA 1
ATOM 1486 C C . TRP A 1 193 ? 16.697 8.607 -26.902 1.00 94.44 193 TRP A C 1
ATOM 1488 O O . TRP A 1 193 ? 15.995 7.715 -26.431 1.00 94.44 193 TRP A O 1
ATOM 1498 N N . LYS A 1 194 ? 17.794 8.350 -27.622 1.00 93.81 194 LYS A N 1
ATOM 1499 C CA . LYS A 1 194 ? 18.294 6.991 -27.827 1.00 93.81 194 LYS A CA 1
ATOM 1500 C C . LYS A 1 194 ? 18.728 6.348 -26.507 1.00 93.81 194 LYS A C 1
ATOM 1502 O O . LYS A 1 194 ? 18.335 5.220 -26.242 1.00 93.81 194 LYS A O 1
ATOM 1507 N N . ALA A 1 195 ? 19.471 7.069 -25.669 1.00 94.00 195 ALA A N 1
ATOM 1508 C CA . ALA A 1 195 ? 19.895 6.567 -24.363 1.00 94.00 195 ALA A CA 1
ATOM 1509 C C . ALA A 1 195 ? 18.699 6.278 -23.439 1.00 94.00 195 ALA A C 1
ATOM 1511 O O . ALA A 1 195 ? 18.683 5.260 -22.752 1.00 94.00 195 ALA A O 1
ATOM 1512 N N . PHE A 1 196 ? 17.672 7.134 -23.456 1.00 94.69 196 PHE A N 1
ATOM 1513 C CA . PHE A 1 196 ? 16.443 6.904 -22.696 1.00 94.69 196 PHE A CA 1
ATOM 1514 C C . PHE A 1 196 ? 15.661 5.690 -23.222 1.00 94.69 196 PHE A C 1
ATOM 1516 O O . PHE A 1 196 ? 15.141 4.909 -22.432 1.00 94.69 196 PHE A O 1
ATOM 1523 N N . ALA A 1 197 ? 15.623 5.486 -24.543 1.00 95.00 197 ALA A N 1
ATOM 1524 C CA . ALA A 1 197 ? 15.039 4.288 -25.142 1.00 95.00 197 ALA A CA 1
ATOM 1525 C C . ALA A 1 197 ? 15.761 3.007 -24.694 1.00 95.00 197 ALA A C 1
ATOM 1527 O O . ALA A 1 197 ? 15.101 2.058 -24.280 1.00 95.00 197 ALA A O 1
ATOM 1528 N N . ASP A 1 198 ? 17.097 2.999 -24.716 1.00 93.94 198 ASP A N 1
ATOM 1529 C CA . ASP A 1 198 ? 17.897 1.859 -24.253 1.00 93.94 198 ASP A CA 1
ATOM 1530 C C . ASP A 1 198 ? 17.682 1.596 -22.745 1.00 93.94 198 ASP A C 1
ATOM 1532 O O . ASP A 1 198 ? 17.618 0.445 -22.315 1.00 93.94 198 ASP A O 1
ATOM 1536 N N . ALA A 1 199 ? 17.489 2.646 -21.936 1.00 95.38 199 ALA A N 1
ATOM 1537 C CA . ALA A 1 199 ? 17.227 2.517 -20.500 1.00 95.38 199 ALA A CA 1
ATOM 1538 C C . ALA A 1 199 ? 15.892 1.820 -20.179 1.00 95.38 199 ALA A C 1
ATOM 1540 O O . ALA A 1 199 ? 15.805 1.107 -19.179 1.00 95.38 199 ALA A O 1
ATOM 1541 N N . MET A 1 200 ? 14.865 1.968 -21.025 1.00 94.00 200 MET A N 1
ATOM 1542 C CA . MET A 1 200 ? 13.567 1.304 -20.825 1.00 94.00 200 MET A CA 1
ATOM 1543 C C . MET A 1 200 ? 13.667 -0.229 -20.885 1.00 94.00 200 MET A C 1
ATOM 1545 O O . MET A 1 200 ? 12.846 -0.933 -20.299 1.00 94.00 200 MET A O 1
ATOM 1549 N N . GLU A 1 201 ? 14.701 -0.773 -21.527 1.00 93.62 201 GLU A N 1
ATOM 1550 C CA . GLU A 1 201 ? 14.890 -2.220 -21.672 1.00 93.62 201 GLU A CA 1
ATOM 1551 C C . GLU A 1 201 ? 15.415 -2.911 -20.409 1.00 93.62 201 GLU A C 1
ATOM 1553 O O . GLU A 1 201 ? 15.475 -4.144 -20.349 1.00 93.62 201 GLU A O 1
ATOM 1558 N N . VAL A 1 202 ? 15.741 -2.150 -19.362 1.00 95.31 202 VAL A N 1
ATOM 1559 C CA . VAL A 1 202 ? 16.165 -2.712 -18.075 1.00 95.31 202 VAL A CA 1
ATOM 1560 C C . VAL A 1 202 ? 15.083 -3.605 -17.457 1.00 95.31 202 VAL A C 1
ATOM 1562 O O . VAL A 1 202 ? 15.390 -4.647 -16.882 1.00 95.31 202 VAL A O 1
ATOM 1565 N N . ILE A 1 203 ? 13.803 -3.261 -17.624 1.00 94.56 203 ILE A N 1
ATOM 1566 C CA . ILE A 1 203 ? 12.681 -4.021 -17.057 1.00 94.56 203 ILE A CA 1
ATOM 1567 C C . ILE A 1 203 ? 12.544 -5.409 -17.708 1.00 94.56 203 ILE A C 1
ATOM 1569 O O . ILE A 1 203 ? 12.606 -6.405 -16.988 1.00 94.56 203 ILE A O 1
ATOM 1573 N N . PRO A 1 204 ? 12.417 -5.551 -19.042 1.00 93.88 204 PRO A N 1
ATOM 1574 C CA . PRO A 1 204 ? 12.371 -6.874 -19.667 1.00 93.88 204 PRO A CA 1
ATOM 1575 C C . PRO A 1 204 ? 13.664 -7.677 -19.460 1.00 93.88 204 PRO A C 1
ATOM 1577 O O . PRO A 1 204 ? 13.592 -8.898 -19.311 1.00 93.88 204 PRO A O 1
ATOM 1580 N N . THR A 1 205 ? 14.827 -7.017 -19.385 1.00 94.50 205 THR A N 1
ATOM 1581 C CA . THR A 1 205 ? 16.106 -7.688 -19.089 1.00 94.50 205 THR A CA 1
ATOM 1582 C C . THR A 1 205 ? 16.100 -8.300 -17.689 1.00 94.50 205 THR A C 1
ATOM 1584 O O . THR A 1 205 ? 16.349 -9.494 -17.539 1.00 94.50 205 THR A O 1
ATOM 1587 N N . THR A 1 206 ? 15.734 -7.517 -16.673 1.00 94.69 206 THR A N 1
ATOM 1588 C CA . THR A 1 206 ? 15.683 -7.987 -15.278 1.00 94.69 206 THR A CA 1
ATOM 1589 C C . THR A 1 206 ? 14.601 -9.045 -15.061 1.00 94.69 206 THR A C 1
ATOM 1591 O O . THR A 1 206 ? 14.813 -9.997 -14.314 1.00 94.69 206 THR A O 1
ATOM 1594 N N . LEU A 1 207 ? 13.460 -8.955 -15.755 1.00 93.00 207 LEU A N 1
ATOM 1595 C CA . LEU A 1 207 ? 12.443 -10.013 -15.749 1.00 93.00 207 LEU A CA 1
ATOM 1596 C C . LEU A 1 207 ? 12.983 -11.334 -16.310 1.00 93.00 207 LEU A C 1
ATOM 1598 O O . LEU A 1 207 ? 12.713 -12.394 -15.745 1.00 93.00 207 LEU A O 1
ATOM 1602 N N . ALA A 1 208 ? 13.749 -11.280 -17.402 1.00 93.12 208 ALA A N 1
ATOM 1603 C CA . ALA A 1 208 ? 14.365 -12.462 -17.991 1.00 93.12 208 ALA A CA 1
ATOM 1604 C C . ALA A 1 208 ? 15.437 -13.066 -17.069 1.00 93.12 208 ALA A C 1
ATOM 1606 O O . ALA A 1 208 ? 15.448 -14.280 -16.870 1.00 93.12 208 ALA A O 1
ATOM 1607 N N . GLU A 1 209 ? 16.283 -12.232 -16.459 1.00 92.69 209 GLU A N 1
ATOM 1608 C CA . GLU A 1 209 ? 17.315 -12.664 -15.507 1.00 92.69 209 GLU A CA 1
ATOM 1609 C C . GLU A 1 209 ? 16.709 -13.319 -14.260 1.00 92.69 209 GLU A C 1
ATOM 1611 O O . GLU A 1 209 ? 17.123 -14.413 -13.878 1.00 92.69 209 GLU A O 1
ATOM 1616 N N . ASN A 1 210 ? 15.664 -12.716 -13.682 1.00 93.62 210 ASN A N 1
ATOM 1617 C CA . ASN A 1 210 ? 14.939 -13.278 -12.537 1.00 93.62 210 ASN A CA 1
ATOM 1618 C C . ASN A 1 210 ? 14.251 -14.612 -12.869 1.00 93.62 210 ASN A C 1
ATOM 1620 O O . ASN A 1 210 ? 14.056 -15.446 -11.987 1.00 93.62 210 ASN A O 1
ATOM 1624 N N . ALA A 1 211 ? 13.892 -14.831 -14.137 1.00 90.62 211 ALA A N 1
ATOM 1625 C CA . ALA A 1 211 ? 13.349 -16.096 -14.626 1.00 90.62 211 ALA A CA 1
ATOM 1626 C C . ALA A 1 211 ? 14.435 -17.131 -14.993 1.00 90.62 211 ALA A C 1
ATOM 1628 O O . ALA A 1 211 ? 14.097 -18.248 -15.386 1.00 90.62 211 ALA A O 1
ATOM 1629 N N . GLY A 1 212 ? 15.724 -16.785 -14.895 1.00 91.31 212 GLY A N 1
ATOM 1630 C CA . GLY A 1 212 ? 16.841 -17.642 -15.308 1.00 91.31 212 GLY A CA 1
ATOM 1631 C C . GLY A 1 212 ? 17.005 -17.776 -16.829 1.00 91.31 212 GLY A C 1
ATOM 1632 O O . GLY A 1 212 ? 17.692 -18.684 -17.299 1.00 91.31 212 GLY A O 1
ATOM 1633 N N . LEU A 1 213 ? 16.371 -16.899 -17.612 1.00 91.50 213 LEU A N 1
ATOM 1634 C CA . LEU A 1 213 ? 16.495 -16.844 -19.067 1.00 91.50 213 LEU A CA 1
ATOM 1635 C C . LEU A 1 213 ? 17.693 -15.977 -19.474 1.00 91.50 213 LEU A C 1
ATOM 1637 O O . LEU A 1 213 ? 18.173 -15.129 -18.727 1.00 91.50 213 LEU A O 1
ATOM 1641 N N . ASN A 1 214 ? 18.169 -16.155 -20.707 1.00 91.75 214 ASN A N 1
ATOM 1642 C CA . ASN A 1 214 ? 19.204 -15.279 -21.250 1.00 91.75 214 ASN A CA 1
ATOM 1643 C C . ASN A 1 214 ? 18.584 -13.931 -21.657 1.00 91.75 214 ASN A C 1
ATOM 1645 O O . ASN A 1 214 ? 17.932 -13.848 -22.701 1.00 91.75 214 ASN A O 1
ATOM 1649 N N . GLY A 1 215 ? 18.823 -12.890 -20.851 1.00 91.69 215 GLY A N 1
ATOM 1650 C CA . GLY A 1 215 ? 18.271 -11.547 -21.054 1.00 91.69 215 GLY A CA 1
ATOM 1651 C C . GLY A 1 215 ? 18.547 -10.964 -22.440 1.00 91.69 215 GLY A C 1
ATOM 1652 O O . GLY A 1 215 ? 17.639 -10.421 -23.062 1.00 91.69 215 GLY A O 1
ATOM 1653 N N . ILE A 1 216 ? 19.748 -11.179 -22.992 1.00 91.94 216 ILE A N 1
ATOM 1654 C CA . ILE A 1 216 ? 20.109 -10.671 -24.325 1.00 91.94 216 ILE A CA 1
ATOM 1655 C C . ILE A 1 216 ? 19.212 -11.295 -25.394 1.00 91.94 216 ILE A C 1
ATOM 1657 O O . ILE A 1 216 ? 18.640 -10.571 -26.203 1.00 91.94 216 ILE A O 1
ATOM 1661 N N . LYS A 1 217 ? 19.051 -12.626 -25.376 1.00 92.19 217 LYS A N 1
ATOM 1662 C CA . LYS A 1 217 ? 18.213 -13.335 -26.360 1.00 92.19 217 LYS A CA 1
ATOM 1663 C C . LYS A 1 217 ? 16.753 -12.892 -26.278 1.00 92.19 217 LYS A C 1
ATOM 1665 O O . LYS A 1 217 ? 16.124 -12.638 -27.299 1.00 92.19 217 LYS A O 1
ATOM 1670 N N . VAL A 1 218 ? 16.234 -12.764 -25.059 1.00 91.81 218 VAL A N 1
ATOM 1671 C CA . VAL A 1 218 ? 14.847 -12.351 -24.820 1.00 91.81 218 VAL A CA 1
ATOM 1672 C C . VAL A 1 218 ? 14.597 -10.933 -25.337 1.00 91.81 218 VAL A C 1
ATOM 1674 O O . VAL A 1 218 ? 13.625 -10.710 -26.055 1.00 91.81 218 VAL A O 1
ATOM 1677 N N . VAL A 1 219 ? 15.488 -9.984 -25.042 1.00 92.50 219 VAL A N 1
ATOM 1678 C CA . VAL A 1 219 ? 15.350 -8.598 -25.511 1.00 92.50 219 VAL A CA 1
ATOM 1679 C C . VAL A 1 219 ? 15.506 -8.502 -27.028 1.00 92.50 219 VAL A C 1
ATOM 1681 O O . VAL A 1 219 ? 14.735 -7.789 -27.671 1.00 92.50 219 VAL A O 1
ATOM 1684 N N . THR A 1 220 ? 16.439 -9.241 -27.641 1.00 92.88 220 THR A N 1
ATOM 1685 C CA . THR A 1 220 ? 16.578 -9.245 -29.107 1.00 92.88 220 THR A CA 1
ATOM 1686 C C . THR A 1 220 ? 15.337 -9.794 -29.802 1.00 92.88 220 THR A C 1
ATOM 1688 O O . THR A 1 220 ? 14.881 -9.206 -30.786 1.00 92.88 220 THR A O 1
ATOM 1691 N N . ASP A 1 221 ? 14.753 -10.866 -29.264 1.00 92.06 221 ASP A N 1
ATOM 1692 C CA . ASP A 1 221 ? 13.534 -11.467 -29.802 1.00 92.06 221 ASP A CA 1
ATOM 1693 C C . ASP A 1 221 ? 12.334 -10.523 -29.633 1.00 92.06 221 ASP A C 1
ATOM 1695 O O . ASP A 1 221 ? 11.554 -10.335 -30.568 1.00 92.06 221 ASP A O 1
ATOM 1699 N N . LEU A 1 222 ? 12.216 -9.859 -28.476 1.00 92.19 222 LEU A N 1
ATOM 1700 C CA . LEU A 1 222 ? 11.187 -8.847 -28.223 1.00 92.19 222 LEU A CA 1
ATOM 1701 C C . LEU A 1 222 ? 11.295 -7.658 -29.176 1.00 92.19 222 LEU A C 1
ATOM 1703 O O . LEU A 1 222 ? 10.287 -7.267 -29.766 1.00 92.19 222 LEU A O 1
ATOM 1707 N N . ARG A 1 223 ? 12.499 -7.104 -29.367 1.00 91.31 223 ARG A N 1
ATOM 1708 C CA . ARG A 1 223 ? 12.749 -6.009 -30.320 1.00 91.31 223 ARG A CA 1
ATOM 1709 C C . ARG A 1 223 ? 12.326 -6.401 -31.733 1.00 91.31 223 ARG A C 1
ATOM 1711 O O . ARG A 1 223 ? 11.715 -5.597 -32.435 1.00 91.31 223 ARG A O 1
ATOM 1718 N N . HIS A 1 224 ? 12.642 -7.628 -32.150 1.00 92.88 224 HIS A N 1
ATOM 1719 C CA . HIS A 1 224 ? 12.266 -8.142 -33.465 1.00 92.88 224 HIS A CA 1
ATOM 1720 C C . HIS A 1 224 ? 10.740 -8.249 -33.626 1.00 92.88 224 HIS A C 1
ATOM 1722 O O . HIS A 1 224 ? 10.199 -7.774 -34.623 1.00 92.88 224 HIS A O 1
ATOM 1728 N N . ARG A 1 225 ? 10.023 -8.795 -32.636 1.00 90.75 225 ARG A N 1
ATOM 1729 C CA . ARG A 1 225 ? 8.554 -8.934 -32.693 1.00 90.75 225 ARG A CA 1
ATOM 1730 C C . ARG A 1 225 ? 7.822 -7.592 -32.661 1.00 90.75 225 ARG A C 1
ATOM 1732 O O . ARG A 1 225 ? 6.938 -7.348 -33.481 1.00 90.75 225 ARG A O 1
ATOM 1739 N N . HIS A 1 226 ? 8.264 -6.656 -31.826 1.00 91.69 226 HIS A N 1
ATOM 1740 C CA . HIS A 1 226 ? 7.711 -5.297 -31.835 1.00 91.69 226 HIS A CA 1
ATOM 1741 C C . HIS A 1 226 ? 8.063 -4.545 -33.134 1.00 91.69 226 HIS A C 1
ATOM 1743 O O . HIS A 1 226 ? 7.273 -3.750 -33.647 1.00 91.69 226 HIS A O 1
ATOM 1749 N N . ALA A 1 227 ? 9.200 -4.852 -33.776 1.00 90.31 227 ALA A N 1
ATOM 1750 C CA . ALA A 1 227 ? 9.492 -4.389 -35.138 1.00 90.31 227 ALA A CA 1
ATOM 1751 C C . ALA A 1 227 ? 8.504 -4.900 -36.192 1.00 90.31 227 ALA A C 1
ATOM 1753 O O . ALA A 1 227 ? 8.212 -4.156 -37.130 1.00 90.31 227 ALA A O 1
ATOM 1754 N N . MET A 1 228 ? 7.934 -6.091 -36.002 1.00 90.44 228 MET A N 1
ATOM 1755 C CA . MET A 1 228 ? 6.863 -6.638 -36.842 1.00 90.44 228 MET A CA 1
ATOM 1756 C C . MET A 1 228 ? 5.473 -6.049 -36.535 1.00 90.44 228 MET A C 1
ATOM 1758 O O . MET A 1 228 ? 4.535 -6.288 -37.291 1.00 90.44 228 MET A O 1
ATOM 1762 N N . GLY A 1 229 ? 5.337 -5.227 -35.488 1.00 86.38 229 GLY A N 1
ATOM 1763 C CA . GLY A 1 229 ? 4.085 -4.563 -35.109 1.00 86.38 229 GLY A CA 1
ATOM 1764 C C . GLY A 1 229 ? 3.295 -5.268 -34.002 1.00 86.38 229 GLY A C 1
ATOM 1765 O O . GLY A 1 229 ? 2.177 -4.852 -33.691 1.00 86.38 229 GLY A O 1
ATOM 1766 N N . GLU A 1 230 ? 3.862 -6.304 -33.383 1.00 89.06 230 GLU A N 1
ATOM 1767 C CA . GLU A 1 230 ? 3.247 -7.035 -32.273 1.00 89.06 230 GLU A CA 1
ATOM 1768 C C . GLU A 1 230 ? 3.440 -6.291 -30.942 1.00 89.06 230 GLU A C 1
ATOM 1770 O O . GLU A 1 230 ? 4.374 -6.552 -30.191 1.00 89.06 230 GLU A O 1
ATOM 1775 N N . LYS A 1 231 ? 2.533 -5.361 -30.626 1.00 87.62 231 LYS A N 1
ATOM 1776 C CA . LYS A 1 231 ? 2.616 -4.513 -29.414 1.00 87.62 231 LYS A CA 1
ATOM 1777 C C . LYS A 1 231 ? 2.335 -5.231 -28.091 1.00 87.62 231 LYS A C 1
ATOM 1779 O O . LYS A 1 231 ? 2.562 -4.675 -27.022 1.00 87.62 231 LYS A O 1
ATOM 1784 N N . ASN A 1 232 ? 1.756 -6.428 -28.163 1.00 90.69 232 ASN A N 1
ATOM 1785 C CA . ASN A 1 232 ? 1.391 -7.230 -26.994 1.00 90.69 232 ASN A CA 1
ATOM 1786 C C . ASN A 1 232 ? 2.416 -8.334 -26.702 1.00 90.69 232 ASN A C 1
ATOM 1788 O O . ASN A 1 232 ? 2.174 -9.166 -25.818 1.00 90.69 232 ASN A O 1
ATOM 1792 N N . ALA A 1 233 ? 3.525 -8.362 -27.447 1.00 91.50 233 ALA A N 1
ATOM 1793 C CA . ALA A 1 233 ? 4.580 -9.329 -27.227 1.00 91.50 233 ALA A CA 1
ATOM 1794 C C . ALA A 1 233 ? 5.286 -9.019 -25.904 1.00 91.50 233 ALA A C 1
ATOM 1796 O O . ALA A 1 233 ? 5.590 -7.872 -25.600 1.00 91.50 233 ALA A O 1
ATOM 1797 N N . GLY A 1 234 ? 5.547 -10.034 -25.089 1.00 92.06 234 GLY A N 1
ATOM 1798 C CA . GLY A 1 234 ? 6.116 -9.824 -23.759 1.00 92.06 234 GLY A CA 1
ATOM 1799 C C . GLY A 1 234 ? 6.846 -11.048 -23.227 1.00 92.06 234 GLY A C 1
ATOM 1800 O O . GLY A 1 234 ? 6.758 -12.148 -23.784 1.00 92.06 234 GLY A O 1
ATOM 1801 N N . VAL A 1 235 ? 7.579 -10.850 -22.132 1.00 91.69 235 VAL A N 1
ATOM 1802 C CA . VAL A 1 235 ? 8.272 -11.915 -21.402 1.00 91.69 235 VAL A CA 1
ATOM 1803 C C . VAL A 1 235 ? 7.254 -12.710 -20.595 1.00 91.69 235 VAL A C 1
ATOM 1805 O O . VAL A 1 235 ? 6.627 -12.182 -19.677 1.00 91.69 235 VAL A O 1
ATOM 1808 N N . SER A 1 236 ? 7.118 -14.001 -20.895 1.00 90.38 236 SER A N 1
ATOM 1809 C CA . SER A 1 236 ? 6.297 -14.918 -20.109 1.00 90.38 236 SER A CA 1
ATOM 1810 C C . SER A 1 236 ? 7.182 -15.891 -19.336 1.00 90.38 236 SER A C 1
ATOM 1812 O O . SER A 1 236 ? 7.871 -16.745 -19.895 1.00 90.38 236 SER A O 1
ATOM 1814 N N . ILE A 1 237 ? 7.101 -15.799 -18.010 1.00 87.25 237 ILE A N 1
ATOM 1815 C CA . ILE A 1 237 ? 7.817 -16.691 -17.089 1.00 87.25 237 ILE A CA 1
ATOM 1816 C C . ILE A 1 237 ? 7.252 -18.120 -17.178 1.00 87.25 237 ILE A C 1
ATOM 1818 O O . ILE A 1 237 ? 7.984 -19.089 -17.018 1.00 87.25 237 ILE A O 1
ATOM 1822 N N . ARG A 1 238 ? 5.952 -18.273 -17.484 1.00 86.75 238 ARG A N 1
ATOM 1823 C CA . ARG A 1 238 ? 5.292 -19.589 -17.582 1.00 86.75 238 ARG A CA 1
ATOM 1824 C C . ARG A 1 238 ? 5.733 -20.380 -18.806 1.00 86.75 238 ARG A C 1
ATOM 1826 O O . ARG A 1 238 ? 5.895 -21.590 -18.716 1.00 86.75 238 ARG A O 1
ATOM 1833 N N . SER A 1 239 ? 5.882 -19.702 -19.941 1.00 83.12 239 SER A N 1
ATOM 1834 C CA . SER A 1 239 ? 6.338 -20.327 -21.186 1.00 83.12 239 SER A CA 1
ATOM 1835 C C . SER A 1 239 ? 7.865 -20.404 -21.290 1.00 83.12 239 SER A C 1
ATOM 1837 O O . SER A 1 239 ? 8.372 -21.083 -22.178 1.00 83.12 239 SER A O 1
ATOM 1839 N N . GLY A 1 240 ? 8.597 -19.752 -20.377 1.00 81.12 240 GLY A N 1
ATOM 1840 C CA . GLY A 1 240 ? 10.060 -19.742 -20.370 1.00 81.12 240 GLY A CA 1
ATOM 1841 C C . GLY A 1 240 ? 10.655 -18.989 -21.562 1.00 81.12 240 GLY A C 1
ATOM 1842 O O . GLY A 1 240 ? 11.731 -19.345 -22.037 1.00 81.12 240 GLY A O 1
ATOM 1843 N N . GLY A 1 241 ? 9.954 -17.976 -22.080 1.00 83.38 241 GLY A N 1
ATOM 1844 C CA . GLY A 1 241 ? 10.382 -17.260 -23.276 1.00 83.38 241 GLY A CA 1
ATOM 1845 C C . GLY A 1 241 ? 9.496 -16.075 -23.647 1.00 83.38 241 GLY A C 1
ATOM 1846 O O . GLY A 1 241 ? 8.691 -15.582 -22.853 1.00 83.38 241 GLY A O 1
ATOM 1847 N N . VAL A 1 242 ? 9.675 -15.600 -24.879 1.00 85.94 242 VAL A N 1
ATOM 1848 C CA . VAL A 1 242 ? 8.880 -14.509 -25.451 1.00 85.94 242 VAL A CA 1
ATOM 1849 C C . VAL A 1 242 ? 7.629 -15.081 -26.103 1.00 85.94 242 VAL A C 1
ATOM 1851 O O . VAL A 1 242 ? 7.713 -15.999 -26.927 1.00 85.94 242 VAL A O 1
ATOM 1854 N N . LYS A 1 243 ? 6.473 -14.504 -25.778 1.00 85.56 243 LYS A N 1
ATOM 1855 C CA . LYS A 1 243 ? 5.181 -14.844 -26.381 1.00 85.56 243 LYS A CA 1
ATOM 1856 C C . LYS A 1 243 ? 4.636 -13.663 -27.177 1.00 85.56 243 LYS A C 1
ATOM 1858 O O . LYS A 1 243 ? 4.832 -12.524 -26.769 1.00 85.56 243 LYS A O 1
ATOM 1863 N N . ASP A 1 244 ? 3.928 -13.955 -28.266 1.00 82.00 244 ASP A N 1
ATOM 1864 C CA . ASP A 1 244 ? 3.403 -12.950 -29.208 1.00 82.00 244 ASP A CA 1
ATOM 1865 C C . ASP A 1 244 ? 2.282 -12.106 -28.587 1.00 82.00 244 ASP A C 1
ATOM 1867 O O . ASP A 1 244 ? 2.168 -10.908 -28.836 1.00 82.00 244 ASP A O 1
ATOM 1871 N N . ASN A 1 245 ? 1.463 -12.720 -27.729 1.00 84.69 245 ASN A N 1
ATOM 1872 C CA . ASN A 1 245 ? 0.404 -12.028 -27.009 1.00 84.69 245 ASN A CA 1
ATOM 1873 C C . ASN A 1 245 ? 0.359 -12.461 -25.543 1.00 84.69 245 ASN A C 1
ATOM 1875 O O . ASN A 1 245 ? -0.105 -13.550 -25.191 1.00 84.69 245 ASN A O 1
ATOM 1879 N N . ILE A 1 246 ? 0.833 -11.579 -24.666 1.00 86.44 246 ILE A N 1
ATOM 1880 C CA . ILE A 1 246 ? 0.840 -11.830 -23.224 1.00 86.44 246 ILE A CA 1
ATOM 1881 C C . ILE A 1 246 ? -0.549 -11.657 -22.589 1.00 86.44 246 ILE A C 1
ATOM 1883 O O . ILE A 1 246 ? -0.826 -12.211 -21.521 1.00 86.44 246 ILE A O 1
ATOM 1887 N N . ALA A 1 247 ? -1.457 -10.949 -23.272 1.00 84.56 247 ALA A N 1
ATOM 1888 C CA . ALA A 1 247 ? -2.834 -10.780 -22.818 1.00 84.56 247 ALA A CA 1
ATOM 1889 C C . ALA A 1 247 ? -3.583 -12.122 -22.767 1.00 84.56 247 ALA A C 1
ATOM 1891 O O . ALA A 1 247 ? -4.430 -12.315 -21.894 1.00 84.56 247 ALA A O 1
ATOM 1892 N N . ASP A 1 248 ? -3.211 -13.083 -23.620 1.00 86.88 248 ASP A N 1
ATOM 1893 C CA . ASP A 1 248 ? -3.785 -14.434 -23.613 1.00 86.88 248 ASP A CA 1
ATOM 1894 C C . ASP A 1 248 ? -3.428 -15.209 -22.333 1.00 86.88 248 ASP A C 1
ATOM 1896 O O . ASP A 1 248 ? -4.171 -16.088 -21.899 1.00 86.88 248 ASP A O 1
ATOM 1900 N N . GLU A 1 249 ? -2.319 -14.854 -21.673 1.00 85.75 249 GLU A N 1
ATOM 1901 C CA . GLU A 1 249 ? -1.940 -15.396 -20.358 1.00 85.75 249 GLU A CA 1
ATOM 1902 C C . GLU A 1 249 ? -2.557 -14.631 -19.188 1.00 85.75 249 GLU A C 1
ATOM 1904 O O . GLU A 1 249 ? -2.283 -14.948 -18.030 1.00 85.75 249 GLU A O 1
ATOM 1909 N N . LYS A 1 250 ? -3.414 -13.644 -19.478 1.00 89.62 250 LYS A N 1
ATOM 1910 C CA . LYS A 1 250 ? -4.061 -12.763 -18.497 1.00 89.62 250 LYS A CA 1
ATOM 1911 C C . LYS A 1 250 ? -3.063 -11.961 -17.655 1.00 89.62 250 LYS A C 1
ATOM 1913 O O . LYS A 1 250 ? -3.384 -11.554 -16.540 1.00 89.62 250 LYS A O 1
ATOM 1918 N N . VAL A 1 251 ? -1.868 -11.708 -18.189 1.00 91.62 251 VAL A N 1
ATOM 1919 C CA . VAL A 1 251 ? -0.875 -10.828 -17.566 1.00 91.62 251 VAL A CA 1
ATOM 1920 C C . VAL A 1 251 ? -1.128 -9.410 -18.065 1.00 91.62 251 VAL A C 1
ATOM 1922 O O . VAL A 1 251 ? -0.677 -9.007 -19.137 1.00 91.62 251 VAL A O 1
ATOM 1925 N N . LEU A 1 252 ? -1.908 -8.667 -17.288 1.00 92.38 252 LEU A N 1
ATOM 1926 C CA . LEU A 1 252 ? -2.308 -7.297 -17.591 1.00 92.38 252 LEU A CA 1
ATOM 1927 C C . LEU A 1 252 ? -1.887 -6.374 -16.456 1.00 92.38 252 LEU A C 1
ATOM 1929 O O . LEU A 1 252 ? -1.901 -6.771 -15.291 1.00 92.38 252 LEU A O 1
ATOM 1933 N N . GLN A 1 253 ? -1.578 -5.127 -16.797 1.00 93.56 253 GLN A N 1
ATOM 1934 C CA . GLN A 1 253 ? -1.265 -4.091 -15.821 1.00 93.56 253 GLN A CA 1
ATOM 1935 C C . GLN A 1 253 ? -2.086 -2.817 -16.075 1.00 93.56 253 GLN A C 1
ATOM 1937 O O . GLN A 1 253 ? -2.400 -2.503 -17.229 1.00 93.56 253 GLN A O 1
ATOM 1942 N N . PRO A 1 254 ? -2.487 -2.073 -15.028 1.00 95.81 254 PRO A N 1
ATOM 1943 C CA . PRO A 1 254 ? -3.157 -0.790 -15.203 1.00 95.81 254 PRO A CA 1
ATOM 1944 C C . PRO A 1 254 ? -2.220 0.238 -15.837 1.00 95.81 254 PRO A C 1
ATOM 1946 O O . PRO A 1 254 ? -1.096 0.422 -15.374 1.00 95.81 254 PRO A O 1
ATOM 1949 N N . LEU A 1 255 ? -2.721 0.997 -16.815 1.00 94.44 255 LEU A N 1
ATOM 1950 C CA . LEU A 1 255 ? -1.937 2.045 -17.483 1.00 94.44 255 LEU A CA 1
ATOM 1951 C C . LEU A 1 255 ? -1.381 3.083 -16.495 1.00 94.44 255 LEU A C 1
ATOM 1953 O O . LEU A 1 255 ? -0.277 3.580 -16.683 1.00 94.44 255 LEU A O 1
ATOM 1957 N N . LEU A 1 256 ? -2.151 3.406 -15.448 1.00 94.94 256 LEU A N 1
ATOM 1958 C CA . LEU A 1 256 ? -1.774 4.414 -14.455 1.00 94.94 256 LEU A CA 1
ATOM 1959 C C . LEU A 1 256 ? -0.455 4.074 -13.744 1.00 94.94 256 LEU A C 1
ATOM 1961 O O . LEU A 1 256 ? 0.300 4.981 -13.416 1.00 94.94 256 LEU A O 1
ATOM 1965 N N . VAL A 1 257 ? -0.173 2.784 -13.529 1.00 94.88 257 VAL A N 1
ATOM 1966 C CA . VAL A 1 257 ? 1.062 2.344 -12.865 1.00 94.88 257 VAL A CA 1
ATOM 1967 C C . VAL A 1 257 ? 2.265 2.682 -13.739 1.00 94.88 257 VAL A C 1
ATOM 1969 O O . VAL A 1 257 ? 3.173 3.366 -13.280 1.00 94.88 257 VAL A O 1
ATOM 1972 N N . SER A 1 258 ? 2.240 2.286 -15.014 1.00 93.56 258 SER A N 1
ATOM 1973 C CA . SER A 1 258 ? 3.347 2.539 -15.941 1.00 93.56 258 SER A CA 1
ATOM 1974 C C . SER A 1 258 ? 3.540 4.028 -16.233 1.00 93.56 258 SER A C 1
ATOM 1976 O O . SER A 1 258 ? 4.676 4.485 -16.298 1.00 93.56 258 SER A O 1
ATOM 1978 N N . THR A 1 259 ? 2.460 4.812 -16.363 1.00 94.25 259 THR A N 1
ATOM 1979 C CA . THR A 1 259 ? 2.591 6.263 -16.589 1.00 94.25 259 THR A CA 1
ATOM 1980 C C . THR A 1 259 ? 3.234 6.958 -15.397 1.00 94.25 259 THR A C 1
ATOM 1982 O O . THR A 1 259 ? 4.216 7.673 -15.570 1.00 94.25 259 THR A O 1
ATOM 1985 N N . SER A 1 260 ? 2.740 6.695 -14.184 1.00 95.19 260 SER A N 1
ATOM 1986 C CA . SER A 1 260 ? 3.283 7.333 -12.984 1.00 95.19 260 SER A CA 1
ATOM 1987 C C . SER A 1 260 ? 4.699 6.853 -12.668 1.00 95.19 260 SER A C 1
ATOM 1989 O O . SER A 1 260 ? 5.507 7.645 -12.202 1.00 95.19 260 SER A O 1
ATOM 1991 N N . ALA A 1 261 ? 5.034 5.591 -12.954 1.00 95.38 261 ALA A N 1
ATOM 1992 C CA . ALA A 1 261 ? 6.391 5.081 -12.773 1.00 95.38 261 ALA A CA 1
ATOM 1993 C C . ALA A 1 261 ? 7.410 5.831 -13.647 1.00 95.38 261 ALA A C 1
ATOM 1995 O O . ALA A 1 261 ? 8.454 6.244 -13.147 1.00 95.38 261 ALA A O 1
ATOM 1996 N N . ILE A 1 262 ? 7.095 6.049 -14.929 1.00 94.88 262 ILE A N 1
ATOM 1997 C CA . ILE A 1 262 ? 7.989 6.759 -15.856 1.00 94.88 262 ILE A CA 1
ATOM 1998 C C . ILE A 1 262 ? 8.091 8.243 -15.488 1.00 94.88 262 ILE A C 1
ATOM 2000 O O . ILE A 1 262 ? 9.194 8.785 -15.466 1.00 94.88 262 ILE A O 1
ATOM 2004 N N . GLU A 1 263 ? 6.968 8.892 -15.166 1.00 96.19 263 GLU A N 1
ATOM 2005 C CA . GLU A 1 263 ? 6.936 10.302 -14.753 1.00 96.19 263 GLU A CA 1
ATOM 2006 C C . GLU A 1 263 ? 7.787 10.535 -13.498 1.00 96.19 263 GLU A C 1
ATOM 2008 O O . GLU A 1 263 ? 8.696 11.364 -13.518 1.00 96.19 263 GLU A O 1
ATOM 2013 N N . LEU A 1 264 ? 7.568 9.747 -12.440 1.00 96.88 264 LEU A N 1
ATOM 2014 C CA . LEU A 1 264 ? 8.309 9.882 -11.185 1.00 96.88 264 LEU A CA 1
ATOM 2015 C C . LEU A 1 264 ? 9.800 9.583 -11.364 1.00 96.88 264 LEU A C 1
ATOM 2017 O O . LEU A 1 264 ? 10.640 10.292 -10.805 1.00 96.88 264 LEU A O 1
ATOM 2021 N N . ALA A 1 265 ? 10.147 8.562 -12.153 1.00 95.88 265 ALA A N 1
ATOM 2022 C CA . ALA A 1 265 ? 11.540 8.235 -12.435 1.00 95.88 265 ALA A CA 1
ATOM 2023 C C . ALA A 1 265 ? 12.241 9.375 -13.191 1.00 95.88 265 ALA A C 1
ATOM 2025 O O . ALA A 1 265 ? 13.329 9.800 -12.799 1.00 95.88 265 ALA A O 1
ATOM 2026 N N . ALA A 1 266 ? 11.604 9.916 -14.232 1.00 94.62 266 ALA A N 1
ATOM 2027 C CA . ALA A 1 266 ? 12.151 11.017 -15.018 1.00 94.62 266 ALA A CA 1
ATOM 2028 C C . ALA A 1 266 ? 12.294 12.308 -14.194 1.00 94.62 266 ALA A C 1
ATOM 2030 O O . ALA A 1 266 ? 13.322 12.985 -14.281 1.00 94.62 266 ALA A O 1
ATOM 2031 N N . GLU A 1 267 ? 11.306 12.640 -13.359 1.00 95.81 267 GLU A N 1
ATOM 2032 C CA . GLU A 1 267 ? 11.370 13.794 -12.456 1.00 95.81 267 GLU A CA 1
ATOM 2033 C C . GLU A 1 267 ? 12.477 13.645 -11.410 1.00 95.81 267 GLU A C 1
ATOM 2035 O O . GLU A 1 267 ? 13.233 14.589 -11.174 1.00 95.81 267 GLU A O 1
ATOM 2040 N N . THR A 1 268 ? 12.631 12.451 -10.838 1.00 95.31 268 THR A N 1
ATOM 2041 C CA . THR A 1 268 ? 13.678 12.173 -9.846 1.00 95.31 268 THR A CA 1
ATOM 2042 C C . THR A 1 268 ? 15.070 12.326 -10.457 1.00 95.31 268 THR A C 1
ATOM 2044 O O . THR A 1 268 ? 15.918 13.019 -9.896 1.00 95.31 268 THR A O 1
ATOM 2047 N N . VAL A 1 269 ? 15.306 11.752 -11.642 1.00 95.19 269 VAL A N 1
ATOM 2048 C CA . VAL A 1 269 ? 16.589 11.902 -12.353 1.00 95.19 269 VAL A CA 1
ATOM 2049 C C . VAL A 1 269 ? 16.851 13.364 -12.705 1.00 95.19 269 VAL A C 1
ATOM 2051 O O . VAL A 1 269 ? 17.971 13.841 -12.539 1.00 95.19 269 VAL A O 1
ATOM 2054 N N . LYS A 1 270 ? 15.825 14.113 -13.122 1.00 94.00 270 LYS A N 1
ATOM 2055 C CA . LYS A 1 270 ? 15.948 15.552 -13.379 1.00 94.00 270 LYS A CA 1
ATOM 2056 C C . LYS A 1 270 ? 16.384 16.326 -12.133 1.00 94.00 270 LYS A C 1
ATOM 2058 O O . LYS A 1 270 ? 17.182 17.246 -12.265 1.00 94.00 270 LYS A O 1
ATOM 2063 N N . LEU A 1 271 ? 15.869 15.994 -10.949 1.00 92.75 271 LEU A N 1
ATOM 2064 C CA . LEU A 1 271 ? 16.292 16.635 -9.699 1.00 92.75 271 LEU A CA 1
ATOM 2065 C C . LEU A 1 271 ? 17.750 16.308 -9.372 1.00 92.75 271 LEU A C 1
ATOM 2067 O O . LEU A 1 271 ? 18.506 17.218 -9.057 1.00 92.75 271 LEU A O 1
ATOM 2071 N N . ILE A 1 272 ? 18.154 15.045 -9.521 1.00 92.88 272 ILE A N 1
ATOM 2072 C CA . ILE A 1 272 ? 19.533 14.607 -9.262 1.00 92.88 272 ILE A CA 1
ATOM 2073 C C . ILE A 1 272 ? 20.518 15.298 -10.211 1.00 92.88 272 ILE A C 1
ATOM 2075 O O . ILE A 1 272 ? 21.532 15.818 -9.764 1.00 92.88 272 ILE A O 1
ATOM 2079 N N . LEU A 1 273 ? 20.205 15.364 -11.508 1.00 89.94 273 LEU A N 1
ATOM 2080 C CA . LEU A 1 273 ? 21.067 16.003 -12.510 1.00 89.94 273 LEU A CA 1
ATOM 2081 C C . LEU A 1 273 ? 21.178 17.527 -12.354 1.00 89.94 273 LEU A C 1
ATOM 2083 O O . LEU A 1 273 ? 22.026 18.130 -13.000 1.00 89.94 273 LEU A O 1
ATOM 2087 N N . ARG A 1 274 ? 20.317 18.155 -11.544 1.00 90.69 274 ARG A N 1
ATOM 2088 C CA . ARG A 1 274 ? 20.399 19.587 -11.213 1.00 90.69 274 ARG A CA 1
ATOM 2089 C C . ARG A 1 274 ? 21.298 19.879 -10.013 1.00 90.69 274 ARG A C 1
ATOM 2091 O O . ARG A 1 274 ? 21.515 21.049 -9.715 1.00 90.69 274 ARG A O 1
ATOM 2098 N N . ILE A 1 275 ? 21.734 18.855 -9.283 1.00 87.50 275 ILE A N 1
ATOM 2099 C CA . ILE A 1 275 ? 22.638 19.025 -8.149 1.00 87.50 275 ILE A CA 1
ATOM 2100 C C . ILE A 1 275 ? 24.048 19.182 -8.711 1.00 87.50 275 ILE A C 1
ATOM 2102 O O . ILE A 1 275 ? 24.657 18.206 -9.142 1.00 87.50 275 ILE A O 1
ATOM 2106 N N . ASP A 1 276 ? 24.550 20.413 -8.694 1.00 88.62 276 ASP A N 1
ATOM 2107 C CA . ASP A 1 276 ? 25.907 20.721 -9.154 1.00 88.62 276 ASP A CA 1
ATOM 2108 C C . ASP A 1 276 ? 26.960 20.497 -8.052 1.00 88.62 276 ASP A C 1
ATOM 2110 O O . ASP A 1 276 ? 28.113 20.200 -8.359 1.00 88.62 276 ASP A O 1
ATOM 2114 N N . ASP A 1 277 ? 26.575 20.601 -6.772 1.00 76.88 277 ASP A N 1
ATOM 2115 C CA . ASP A 1 277 ? 27.466 20.396 -5.623 1.00 76.88 277 ASP A CA 1
ATOM 2116 C C . ASP A 1 277 ? 26.714 19.834 -4.399 1.00 76.88 277 ASP A C 1
ATOM 2118 O O . ASP A 1 277 ? 25.513 20.058 -4.227 1.00 76.88 277 ASP A O 1
ATOM 2122 N N . ILE A 1 278 ? 27.425 19.096 -3.539 1.00 77.75 278 ILE A N 1
ATOM 2123 C CA . ILE A 1 278 ? 26.905 18.490 -2.307 1.00 77.75 278 ILE A CA 1
ATOM 2124 C C . ILE A 1 278 ? 27.756 18.960 -1.126 1.00 77.75 278 ILE A C 1
ATOM 2126 O O . ILE A 1 278 ? 28.792 18.377 -0.798 1.00 77.75 278 ILE A O 1
ATOM 2130 N N . ALA A 1 279 ? 27.274 19.985 -0.425 1.00 65.19 279 ALA A N 1
ATOM 2131 C CA . ALA A 1 279 ? 27.866 20.432 0.828 1.00 65.19 279 ALA A CA 1
ATOM 2132 C C . ALA A 1 279 ? 27.272 19.653 2.015 1.00 65.19 279 ALA A C 1
ATOM 2134 O O . ALA A 1 279 ? 26.089 19.766 2.334 1.00 65.19 279 ALA A O 1
ATOM 2135 N N . LEU A 1 280 ? 28.101 18.863 2.702 1.00 61.91 280 LEU A N 1
ATOM 2136 C CA . LEU A 1 280 ? 27.700 18.133 3.907 1.00 61.91 280 LEU A CA 1
ATOM 2137 C C . LEU A 1 280 ? 27.804 19.044 5.138 1.00 61.91 280 LEU A C 1
ATOM 2139 O O . LEU A 1 280 ? 28.872 19.179 5.738 1.00 61.91 280 LEU A O 1
ATOM 2143 N N . SER A 1 281 ? 26.694 19.652 5.551 1.00 49.31 281 SER A N 1
ATOM 2144 C CA . SER A 1 281 ? 26.630 20.397 6.812 1.00 49.31 281 SER A CA 1
ATOM 2145 C C . SER A 1 281 ? 26.338 19.469 7.995 1.00 49.31 281 SER A C 1
ATOM 2147 O O . SER A 1 281 ? 25.386 18.688 7.963 1.00 49.31 281 SER A O 1
ATOM 2149 N N . ARG A 1 282 ? 27.098 19.599 9.091 1.00 43.22 282 ARG A N 1
ATOM 2150 C CA . ARG A 1 282 ? 26.712 19.031 10.393 1.00 43.22 282 ARG A CA 1
ATOM 2151 C C . ARG A 1 282 ? 25.695 19.967 11.048 1.00 43.22 282 ARG A C 1
ATOM 2153 O O . ARG A 1 282 ? 26.077 20.836 11.823 1.00 43.22 282 ARG A O 1
ATOM 2160 N N . ALA A 1 283 ? 24.415 19.814 10.727 1.00 39.84 283 ALA A N 1
ATOM 2161 C CA . ALA A 1 283 ? 23.360 20.480 11.481 1.00 39.84 283 ALA A CA 1
ATOM 2162 C C . ALA A 1 283 ? 23.231 19.794 12.854 1.00 39.84 283 ALA A C 1
ATOM 2164 O O . ALA A 1 283 ? 22.816 18.639 12.943 1.00 39.84 283 ALA A O 1
ATOM 2165 N N . SER A 1 284 ? 23.643 20.469 13.927 1.00 40.38 284 SER A N 1
ATOM 2166 C CA . SER A 1 284 ? 23.427 20.010 15.302 1.00 40.38 284 SER A CA 1
ATOM 2167 C C . SER A 1 284 ? 22.099 20.564 15.816 1.00 40.38 284 SER A C 1
ATOM 2169 O O . SER A 1 284 ? 22.028 21.715 16.240 1.00 40.38 284 SER A O 1
ATOM 2171 N N . GLU A 1 285 ? 21.043 19.755 15.769 1.00 39.28 285 GLU A N 1
ATOM 2172 C CA . GLU A 1 285 ? 19.761 20.059 16.413 1.00 39.28 285 GLU A CA 1
ATOM 2173 C C . GLU A 1 285 ? 19.853 19.651 17.895 1.00 39.28 285 GLU A C 1
ATOM 2175 O O . GLU A 1 285 ? 20.046 18.474 18.205 1.00 39.28 285 GLU A O 1
ATOM 2180 N N . VAL A 1 286 ? 19.736 20.606 18.825 1.00 42.97 286 VAL A N 1
ATOM 2181 C CA . VAL A 1 286 ? 19.685 20.304 20.263 1.00 42.97 286 VAL A CA 1
ATOM 2182 C C . VAL A 1 286 ? 18.242 20.378 20.745 1.00 42.97 286 VAL A C 1
ATOM 2184 O O . VAL A 1 286 ? 17.614 21.431 20.708 1.00 42.97 286 VAL A O 1
ATOM 2187 N N . LYS A 1 287 ? 17.719 19.245 21.218 1.00 39.31 287 LYS A N 1
ATOM 2188 C CA . LYS A 1 287 ? 16.474 19.163 21.990 1.00 39.31 287 LYS A CA 1
ATOM 2189 C C . LYS A 1 287 ? 16.842 18.807 23.422 1.00 39.31 287 LYS A C 1
ATOM 2191 O O . LYS A 1 287 ? 17.332 17.707 23.666 1.00 39.31 287 LYS A O 1
ATOM 2196 N N . GLY A 1 288 ? 16.619 19.716 24.367 1.00 38.31 288 GLY A N 1
ATOM 2197 C CA . GLY A 1 288 ? 16.938 19.476 25.771 1.00 38.31 288 GLY A CA 1
ATOM 2198 C C . GLY A 1 288 ? 16.073 20.294 26.722 1.00 38.31 288 GLY A C 1
ATOM 2199 O O . GLY A 1 288 ? 15.783 21.451 26.462 1.00 38.31 288 GLY A O 1
ATOM 2200 N N . THR A 1 289 ? 15.679 19.676 27.837 1.00 40.34 289 THR A N 1
ATOM 2201 C CA . THR A 1 289 ? 14.972 20.304 28.971 1.00 40.34 289 THR A CA 1
ATOM 2202 C C . THR A 1 289 ? 15.928 20.796 30.069 1.00 40.34 289 THR A C 1
ATOM 2204 O O . THR A 1 289 ? 15.482 21.235 31.127 1.00 40.34 289 THR A O 1
ATOM 2207 N N . ALA A 1 290 ? 17.243 20.658 29.869 1.00 43.09 290 ALA A N 1
ATOM 2208 C CA . ALA A 1 290 ? 18.271 21.221 30.743 1.00 43.09 290 ALA A CA 1
ATOM 2209 C C . ALA A 1 290 ? 18.591 22.655 30.299 1.00 43.09 290 ALA A C 1
ATOM 2211 O O . ALA A 1 290 ? 18.404 22.969 29.129 1.00 43.09 290 ALA A O 1
ATOM 2212 N N . ALA A 1 291 ? 19.047 23.503 31.232 1.00 48.78 291 ALA A N 1
ATOM 2213 C CA . ALA A 1 291 ? 19.281 24.934 31.023 1.00 48.78 291 ALA A CA 1
ATOM 2214 C C . ALA A 1 291 ? 19.913 25.224 29.648 1.00 48.78 291 ALA A C 1
ATOM 2216 O O . ALA A 1 291 ? 21.088 24.907 29.444 1.00 48.78 291 ALA A O 1
ATOM 2217 N N . LEU A 1 292 ? 19.105 25.806 28.745 1.00 51.94 292 LEU A N 1
ATOM 2218 C CA . LEU A 1 292 ? 19.440 26.167 27.358 1.00 51.94 292 LEU A CA 1
ATOM 2219 C C . LEU A 1 292 ? 20.848 26.759 27.237 1.00 51.94 292 LEU A C 1
ATOM 2221 O O . LEU A 1 292 ? 21.591 26.395 26.331 1.00 51.94 292 LEU A O 1
ATOM 2225 N N . ASP A 1 293 ? 21.249 27.562 28.223 1.00 57.56 293 ASP A N 1
ATOM 2226 C CA . ASP A 1 293 ? 22.561 28.192 28.310 1.00 57.56 293 ASP A CA 1
ATOM 2227 C C . ASP A 1 293 ? 23.723 27.196 28.130 1.00 57.56 293 ASP A C 1
ATOM 2229 O O . ASP A 1 293 ? 24.599 27.423 27.301 1.00 57.56 293 ASP A O 1
ATOM 2233 N N . ILE A 1 294 ? 23.750 26.064 28.848 1.00 55.78 294 ILE A N 1
ATOM 2234 C CA . ILE A 1 294 ? 24.895 25.126 28.819 1.00 55.78 294 ILE A CA 1
ATOM 2235 C C . ILE A 1 294 ? 25.018 24.446 27.447 1.00 55.78 294 ILE A C 1
ATOM 2237 O O . ILE A 1 294 ? 26.124 24.249 26.936 1.00 55.78 294 ILE A O 1
ATOM 2241 N N . THR A 1 295 ? 23.885 24.092 26.846 1.00 57.25 295 THR A N 1
ATOM 2242 C CA . THR A 1 295 ? 23.821 23.445 25.532 1.00 57.25 295 THR A CA 1
ATOM 2243 C C . THR A 1 295 ? 24.093 24.414 24.384 1.00 57.25 295 THR A C 1
ATOM 2245 O O . THR A 1 295 ? 24.757 24.044 23.410 1.00 57.25 295 THR A O 1
ATOM 2248 N N . ASP A 1 296 ? 23.663 25.668 24.519 1.00 62.31 296 ASP A N 1
ATOM 2249 C CA . ASP A 1 296 ? 23.942 26.729 23.555 1.00 62.31 296 ASP A CA 1
ATOM 2250 C C . ASP A 1 296 ? 25.444 27.041 23.519 1.00 62.31 296 ASP A C 1
ATOM 2252 O O . ASP A 1 296 ? 26.008 27.172 22.435 1.00 62.31 296 ASP A O 1
ATOM 2256 N N . TRP A 1 297 ? 26.141 27.035 24.666 1.00 62.56 297 TRP A N 1
ATOM 2257 C CA . TRP A 1 297 ? 27.603 27.207 24.723 1.00 62.56 297 TRP A CA 1
ATOM 2258 C C . TRP A 1 297 ? 28.375 26.113 23.973 1.00 62.56 297 TR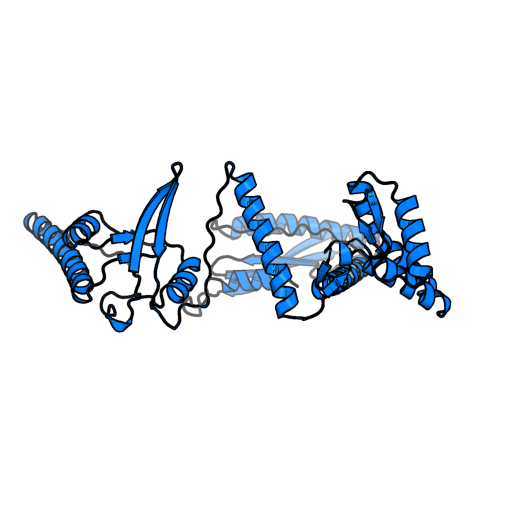P A C 1
ATOM 2260 O O . TRP A 1 297 ? 29.324 26.410 23.241 1.00 62.56 297 TRP A O 1
ATOM 2270 N N . GLN A 1 298 ? 27.980 24.846 24.126 1.00 65.38 298 GLN A N 1
ATOM 2271 C CA . GLN A 1 298 ? 28.629 23.729 23.424 1.00 65.38 298 GLN A CA 1
ATOM 2272 C C . GLN A 1 298 ? 28.412 23.810 21.910 1.00 65.38 298 GLN A C 1
ATOM 2274 O O . GLN A 1 298 ? 29.337 23.591 21.122 1.00 65.38 298 GLN A O 1
ATOM 2279 N N . THR A 1 299 ? 27.201 24.178 21.501 1.00 66.00 299 THR A N 1
ATOM 2280 C CA . THR A 1 299 ? 26.836 24.280 20.087 1.00 66.00 299 THR A CA 1
ATOM 2281 C C . THR A 1 299 ? 27.478 25.503 19.435 1.00 66.00 299 THR A C 1
ATOM 2283 O O . THR A 1 299 ? 28.043 25.395 18.346 1.00 66.00 299 THR A O 1
ATOM 2286 N N . ALA A 1 300 ? 27.518 26.636 20.138 1.00 68.69 300 ALA A N 1
ATOM 2287 C CA . ALA A 1 300 ? 28.235 27.833 19.715 1.00 68.69 300 ALA A CA 1
ATOM 2288 C C . ALA A 1 300 ? 29.737 27.564 19.537 1.00 68.69 300 ALA A C 1
ATOM 2290 O O . ALA A 1 300 ? 30.340 28.058 18.581 1.00 68.69 300 ALA A O 1
ATOM 2291 N N . HIS A 1 301 ? 30.352 26.742 20.397 1.00 72.81 301 HIS A N 1
ATOM 2292 C CA . HIS A 1 301 ? 31.749 26.334 20.234 1.00 72.81 301 HIS A CA 1
ATOM 2293 C C . HIS A 1 301 ? 31.961 25.513 18.951 1.00 72.81 301 HIS A C 1
ATOM 2295 O O . HIS A 1 301 ? 32.852 25.824 18.160 1.00 72.81 301 HIS A O 1
ATOM 2301 N N . SER A 1 302 ? 31.109 24.513 18.700 1.00 76.50 302 SER A N 1
ATOM 2302 C CA . SER A 1 302 ? 31.173 23.688 17.483 1.00 76.50 302 SER A CA 1
ATOM 2303 C C . SER A 1 302 ? 30.952 24.510 16.203 1.00 76.50 302 SER A C 1
ATOM 2305 O O . SER A 1 302 ? 31.668 24.350 15.210 1.00 76.50 302 SER A O 1
ATOM 2307 N N . MET A 1 303 ? 29.998 25.442 16.228 1.00 76.94 303 MET A N 1
ATOM 2308 C CA . MET A 1 303 ? 29.733 26.349 15.109 1.00 76.94 303 MET A CA 1
ATOM 2309 C C . MET A 1 303 ? 30.893 27.316 14.871 1.00 76.94 303 MET A C 1
ATOM 2311 O O . MET A 1 303 ? 31.290 27.526 13.728 1.00 76.94 303 MET A O 1
ATOM 2315 N N . THR A 1 304 ? 31.524 27.819 15.932 1.00 77.69 304 THR A N 1
ATOM 2316 C CA . THR A 1 304 ? 32.712 28.679 15.820 1.00 77.69 304 THR A CA 1
ATOM 2317 C C . THR A 1 304 ? 33.891 27.947 15.172 1.00 77.69 304 THR A C 1
ATOM 2319 O O . THR A 1 304 ? 34.592 28.533 14.352 1.00 77.69 304 THR A O 1
ATOM 2322 N N . LEU A 1 305 ? 34.092 26.655 15.466 1.00 79.88 305 LEU A N 1
ATOM 2323 C CA . LEU A 1 305 ? 35.105 25.835 14.784 1.00 79.88 305 LEU A CA 1
ATOM 2324 C C . LEU A 1 305 ? 34.808 25.676 13.286 1.00 79.88 305 LEU A C 1
ATOM 2326 O O . LEU A 1 305 ? 35.724 25.721 12.467 1.00 79.88 305 LEU A O 1
ATOM 2330 N N . THR A 1 306 ? 33.533 25.529 12.930 1.00 79.56 306 THR A N 1
ATOM 2331 C CA . THR A 1 306 ? 33.096 25.399 11.532 1.00 79.56 306 THR A CA 1
ATOM 2332 C C . THR A 1 306 ? 33.317 26.704 10.769 1.00 79.56 306 THR A C 1
ATOM 2334 O O . THR A 1 306 ? 33.960 26.709 9.721 1.00 79.56 306 THR A O 1
ATOM 2337 N N . VAL A 1 307 ? 32.875 27.829 11.338 1.00 82.75 307 VAL A N 1
ATOM 2338 C CA . VAL A 1 307 ? 33.092 29.171 10.780 1.00 82.75 307 VAL A CA 1
ATOM 2339 C C . VAL A 1 307 ? 34.583 29.486 10.661 1.00 82.75 307 VAL A C 1
ATOM 2341 O O . VAL A 1 307 ? 35.015 30.054 9.663 1.00 82.75 307 VAL A O 1
ATOM 2344 N N . ARG A 1 308 ? 35.401 29.052 11.625 1.00 83.19 308 ARG A N 1
ATOM 2345 C CA . ARG A 1 308 ? 36.858 29.166 11.534 1.00 83.19 308 ARG A CA 1
ATOM 2346 C C . ARG A 1 308 ? 37.430 28.430 10.325 1.00 83.19 308 ARG A C 1
ATOM 2348 O O . ARG A 1 308 ? 38.255 29.012 9.628 1.00 83.19 308 ARG A O 1
ATOM 2355 N N . GLY A 1 309 ? 36.980 27.205 10.056 1.00 82.50 309 GLY A N 1
ATOM 2356 C CA . GLY A 1 309 ? 37.392 26.462 8.862 1.00 82.50 309 GLY A CA 1
ATOM 2357 C C . GLY A 1 309 ? 37.040 27.199 7.566 1.00 82.50 309 GLY A C 1
ATOM 2358 O O . GLY A 1 309 ? 37.880 27.307 6.676 1.00 82.50 309 GLY A O 1
ATOM 2359 N N . VAL A 1 310 ? 35.839 27.781 7.487 1.00 84.31 310 VAL A N 1
ATOM 2360 C CA . VAL A 1 310 ? 35.409 28.595 6.335 1.00 84.31 310 VAL A CA 1
ATOM 2361 C C . VAL A 1 310 ? 36.305 29.825 6.163 1.00 84.31 310 VAL A C 1
ATOM 2363 O O . VAL A 1 310 ? 36.824 30.060 5.076 1.00 84.31 310 VAL A O 1
ATOM 2366 N N . VAL A 1 311 ? 36.566 30.579 7.234 1.00 84.81 311 VAL A N 1
ATOM 2367 C CA . VAL A 1 311 ? 37.435 31.767 7.176 1.00 84.81 311 VAL A CA 1
ATOM 2368 C C . VAL A 1 311 ? 38.866 31.409 6.770 1.00 84.81 311 VAL A C 1
ATOM 2370 O O . VAL A 1 311 ? 39.480 32.133 5.988 1.00 84.81 311 VAL A O 1
ATOM 2373 N N . GLU A 1 312 ? 39.414 30.300 7.275 1.00 83.69 312 GLU A N 1
ATOM 2374 C CA . GLU A 1 312 ? 40.752 29.829 6.897 1.00 83.69 312 GLU A CA 1
ATOM 2375 C C . GLU A 1 312 ? 40.822 29.479 5.400 1.00 83.69 312 GLU A C 1
ATOM 2377 O O . GLU A 1 312 ? 41.782 29.867 4.733 1.00 83.69 312 GLU A O 1
ATOM 2382 N N . LEU A 1 313 ? 39.782 28.851 4.840 1.00 85.75 313 LEU A N 1
ATOM 2383 C CA . LEU A 1 313 ? 39.691 28.575 3.402 1.00 85.75 313 LEU A CA 1
ATOM 2384 C C . LEU A 1 313 ? 39.633 29.860 2.564 1.00 85.75 313 LEU A C 1
ATOM 2386 O O . LEU A 1 313 ? 40.409 30.008 1.621 1.00 85.75 313 LEU A O 1
ATOM 2390 N N . TYR A 1 314 ? 38.785 30.821 2.930 1.00 84.69 314 TYR A N 1
ATOM 2391 C CA . TYR A 1 314 ? 38.687 32.098 2.208 1.00 84.69 314 TYR A CA 1
ATOM 2392 C C . TYR A 1 314 ? 39.980 32.916 2.289 1.00 84.69 314 TYR A C 1
ATOM 2394 O O . TYR A 1 314 ? 40.384 33.551 1.312 1.00 84.69 314 TYR A O 1
ATOM 2402 N N . LYS A 1 315 ? 40.694 32.848 3.419 1.00 82.88 315 LYS A N 1
ATOM 2403 C CA . LYS A 1 315 ? 42.030 33.443 3.557 1.00 82.88 315 LYS A CA 1
ATOM 2404 C C . LYS A 1 315 ? 43.061 32.797 2.632 1.00 82.88 315 LYS A C 1
ATOM 2406 O O . LYS A 1 315 ? 43.867 33.523 2.058 1.00 82.88 315 LYS A O 1
ATOM 2411 N N . LEU A 1 316 ? 43.035 31.473 2.462 1.00 84.94 316 LEU A N 1
ATOM 2412 C CA . LEU A 1 316 ? 43.946 30.763 1.551 1.00 84.94 316 LEU A CA 1
ATOM 2413 C C . LEU A 1 316 ? 43.725 31.145 0.082 1.00 84.94 316 LEU A C 1
ATOM 2415 O O . LEU A 1 316 ? 44.685 31.212 -0.680 1.00 84.94 316 LEU A O 1
ATOM 2419 N N . VAL A 1 317 ? 42.477 31.423 -0.302 1.00 86.62 317 VAL A N 1
ATOM 2420 C CA . VAL A 1 317 ? 42.103 31.857 -1.661 1.00 86.62 317 VAL A CA 1
ATOM 2421 C C . VAL A 1 317 ? 42.371 33.358 -1.887 1.00 86.62 317 VAL A C 1
ATOM 2423 O O . VAL A 1 317 ? 42.378 33.828 -3.022 1.00 86.62 317 VAL A O 1
ATOM 2426 N N . GLY A 1 318 ? 42.662 34.117 -0.824 1.00 84.00 318 GLY A N 1
ATOM 2427 C CA . GLY A 1 318 ? 42.920 35.559 -0.882 1.00 84.00 318 GLY A CA 1
ATOM 2428 C C . GLY A 1 318 ? 41.658 36.428 -0.832 1.00 84.00 318 GLY A C 1
ATOM 2429 O O . GLY A 1 318 ? 41.743 37.626 -1.083 1.00 84.00 318 GLY A O 1
ATOM 2430 N N . TRP A 1 319 ? 40.499 35.855 -0.490 1.00 85.56 319 TRP A N 1
ATOM 2431 C CA . TRP A 1 319 ? 39.193 36.532 -0.411 1.00 85.56 319 TRP A CA 1
ATOM 2432 C C . TRP A 1 319 ? 38.734 36.737 1.039 1.00 85.56 319 TRP A C 1
ATOM 2434 O O . TRP A 1 319 ? 37.554 36.658 1.362 1.00 85.56 319 TRP A O 1
ATOM 2444 N N . GLY A 1 320 ? 39.676 36.989 1.951 1.00 78.06 320 GLY A N 1
ATOM 2445 C CA . GLY A 1 320 ? 39.368 37.148 3.375 1.00 78.06 320 GLY A CA 1
ATOM 2446 C C . GLY A 1 320 ? 38.434 38.326 3.685 1.00 78.06 320 GLY A C 1
ATOM 2447 O O . GLY A 1 320 ? 37.650 38.232 4.622 1.00 78.06 320 GLY A O 1
ATOM 2448 N N . GLU A 1 321 ? 38.483 39.403 2.896 1.00 80.88 321 GLU A N 1
ATOM 2449 C CA . GLU A 1 321 ? 37.645 40.597 3.105 1.00 80.88 321 GLU A CA 1
ATOM 2450 C C . GLU A 1 321 ? 36.148 40.335 2.882 1.00 80.88 321 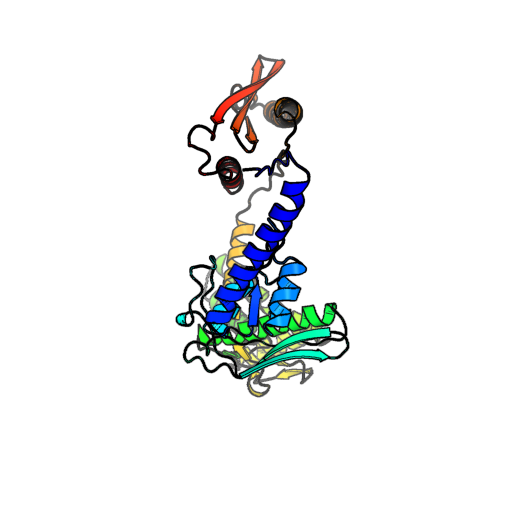GLU A C 1
ATOM 2452 O O . GLU A 1 321 ? 35.331 40.955 3.550 1.00 80.88 321 GLU A O 1
ATOM 2457 N N . GLU A 1 322 ? 35.766 39.384 2.018 1.00 82.06 322 GLU A N 1
ATOM 2458 C CA . GLU A 1 322 ? 34.347 39.051 1.770 1.00 82.06 322 GLU A CA 1
ATOM 2459 C C . GLU A 1 322 ? 33.658 38.428 2.987 1.00 82.06 322 GLU A C 1
ATOM 2461 O O . GLU A 1 322 ? 32.439 38.425 3.106 1.00 82.06 322 GLU A O 1
ATOM 2466 N N . VAL A 1 323 ? 34.460 37.867 3.884 1.00 83.75 323 VAL A N 1
ATOM 2467 C CA . VAL A 1 323 ? 34.018 37.101 5.047 1.00 83.75 323 VAL A CA 1
ATOM 2468 C C . VAL A 1 323 ? 34.130 37.946 6.325 1.00 83.75 323 VAL A C 1
ATOM 2470 O O . VAL A 1 323 ? 33.665 37.548 7.395 1.00 83.75 323 VAL A O 1
ATOM 2473 N N . ASN A 1 324 ? 34.748 39.126 6.228 1.00 85.94 324 ASN A N 1
ATOM 2474 C CA . ASN A 1 324 ? 34.958 40.040 7.339 1.00 85.94 324 ASN A CA 1
ATOM 2475 C C . ASN A 1 324 ? 33.659 40.784 7.682 1.00 85.94 324 ASN A C 1
ATOM 2477 O O . ASN A 1 324 ? 33.041 41.388 6.815 1.00 85.94 324 ASN A O 1
ATOM 2481 N N . HIS A 1 325 ? 33.259 40.762 8.954 1.00 83.19 325 HIS A N 1
ATOM 2482 C CA . HIS A 1 325 ? 32.009 41.346 9.463 1.00 83.19 325 HIS A CA 1
ATOM 2483 C C . HIS A 1 325 ? 30.703 40.750 8.909 1.00 83.19 325 HIS A C 1
ATOM 2485 O O . HIS A 1 325 ? 29.626 41.213 9.287 1.00 83.19 325 HIS A O 1
ATOM 2491 N N . GLU A 1 326 ? 30.773 39.681 8.119 1.00 82.81 326 GLU A N 1
ATOM 2492 C CA . GLU A 1 326 ? 29.599 38.982 7.600 1.00 82.81 326 GLU A CA 1
ATOM 2493 C C . GLU A 1 326 ? 29.134 37.853 8.531 1.00 82.81 326 GLU A C 1
ATOM 2495 O O . GLU A 1 326 ? 29.914 37.264 9.291 1.00 82.81 326 GLU A O 1
ATOM 2500 N N . ILE A 1 327 ? 27.832 37.549 8.491 1.00 82.44 327 ILE A N 1
ATOM 2501 C CA . ILE A 1 327 ? 27.256 36.410 9.218 1.00 82.44 327 ILE A CA 1
ATOM 2502 C C . ILE A 1 327 ? 27.446 35.157 8.369 1.00 82.44 327 ILE A C 1
ATOM 2504 O O . ILE A 1 327 ? 26.859 35.017 7.301 1.00 82.44 327 ILE A O 1
ATOM 2508 N N . LEU A 1 328 ? 28.247 34.224 8.873 1.00 82.94 328 LEU A N 1
ATOM 2509 C CA . LEU A 1 328 ? 28.695 33.048 8.119 1.00 82.94 328 LEU A CA 1
ATOM 2510 C C . LEU A 1 328 ? 27.923 31.790 8.484 1.00 82.94 328 LEU A C 1
ATOM 2512 O O . LEU A 1 328 ? 27.880 30.835 7.714 1.00 82.94 328 LEU A O 1
ATOM 2516 N N . ALA A 1 329 ? 27.327 31.776 9.672 1.00 80.00 329 ALA A N 1
ATOM 2517 C CA . ALA A 1 329 ? 26.487 30.680 10.101 1.00 80.00 329 ALA A CA 1
ATOM 2518 C C . ALA A 1 329 ? 25.405 31.167 11.061 1.00 80.00 329 ALA A C 1
ATOM 2520 O O . ALA A 1 329 ? 25.636 32.052 11.892 1.00 80.00 329 ALA A O 1
ATOM 2521 N N . PHE A 1 330 ? 24.239 30.537 10.965 1.00 80.25 330 PHE A N 1
ATOM 2522 C CA . PHE A 1 330 ? 23.129 30.749 11.880 1.00 80.25 330 PHE A CA 1
ATOM 2523 C C . PHE A 1 330 ? 23.018 29.570 12.839 1.00 80.25 330 PHE A C 1
ATOM 2525 O O . PHE A 1 330 ? 23.135 28.413 12.438 1.00 80.25 330 PHE A O 1
ATOM 2532 N N . LEU A 1 331 ? 22.769 29.876 14.106 1.00 75.31 331 LEU A N 1
ATOM 2533 C CA . LEU A 1 331 ? 22.402 28.908 15.126 1.00 75.31 331 LEU A CA 1
ATOM 2534 C C . LEU A 1 331 ? 20.972 29.204 15.568 1.00 75.31 331 LEU A C 1
ATOM 2536 O O . LEU A 1 331 ? 20.658 30.329 15.959 1.00 75.31 331 LEU A O 1
ATOM 2540 N N . ILE A 1 332 ? 20.114 28.189 15.519 1.00 76.19 332 ILE A N 1
ATOM 2541 C CA . ILE A 1 332 ? 18.735 28.282 15.992 1.00 76.19 332 ILE A CA 1
ATOM 2542 C C . ILE A 1 332 ? 18.608 27.391 17.220 1.00 76.19 332 ILE A C 1
ATOM 2544 O O . ILE A 1 332 ? 18.741 26.172 17.120 1.00 76.19 332 ILE A O 1
ATOM 2548 N N . SER A 1 333 ? 18.340 28.010 18.365 1.00 72.88 333 SER A N 1
ATOM 2549 C CA . SER A 1 333 ? 18.043 27.319 19.618 1.00 72.88 333 SER A CA 1
ATOM 2550 C C . SER A 1 333 ? 16.565 27.492 19.942 1.00 72.88 333 SER A C 1
ATOM 2552 O O . SER A 1 333 ? 16.002 28.571 19.746 1.00 72.88 333 SER A O 1
ATOM 2554 N N . HIS A 1 334 ? 15.904 26.427 20.387 1.00 70.06 334 HIS A N 1
ATOM 2555 C CA . HIS A 1 334 ? 14.492 26.489 20.744 1.00 70.06 334 HIS A CA 1
ATOM 2556 C C . HIS A 1 334 ? 14.167 25.573 21.918 1.00 70.06 334 HIS A C 1
ATOM 2558 O O . HIS A 1 334 ? 14.740 24.497 22.071 1.00 70.06 334 HIS A O 1
ATOM 2564 N N . ASP A 1 335 ? 13.179 25.988 22.697 1.00 67.19 335 ASP A N 1
ATOM 2565 C CA . ASP A 1 335 ? 12.504 25.160 23.690 1.00 67.19 335 ASP A CA 1
ATOM 2566 C C . ASP A 1 335 ? 10.983 25.321 23.515 1.00 67.19 335 ASP A C 1
ATOM 2568 O O . ASP A 1 335 ? 10.500 26.016 22.618 1.00 67.19 335 ASP A O 1
ATOM 2572 N N . HIS A 1 336 ? 10.193 24.697 24.383 1.00 64.25 336 HIS A N 1
ATOM 2573 C CA . HIS A 1 336 ? 8.737 24.808 24.433 1.00 64.25 336 HIS A CA 1
ATOM 2574 C C . HIS A 1 336 ? 8.216 26.243 24.646 1.00 64.25 336 HIS A C 1
ATOM 2576 O O . HIS A 1 336 ? 7.008 26.468 24.550 1.00 64.25 336 HIS A O 1
ATOM 2582 N N . ARG A 1 337 ? 9.102 27.198 24.962 1.00 66.62 337 ARG A N 1
ATOM 2583 C CA . ARG A 1 337 ? 8.779 28.588 25.303 1.00 66.62 337 ARG A CA 1
ATOM 2584 C C . ARG A 1 337 ? 9.396 29.607 24.346 1.00 66.62 337 ARG A C 1
ATOM 2586 O O . ARG A 1 337 ? 8.691 30.493 23.867 1.00 66.62 337 ARG A O 1
ATOM 2593 N N . THR A 1 338 ? 10.699 29.513 24.109 1.00 70.56 338 THR A N 1
ATOM 2594 C CA . THR A 1 338 ? 11.464 30.525 23.376 1.00 70.56 338 THR A CA 1
ATOM 2595 C C . THR A 1 338 ? 12.121 29.945 22.134 1.00 70.56 338 THR A C 1
ATOM 2597 O O . THR A 1 338 ? 12.436 28.758 22.073 1.00 70.56 338 THR A O 1
ATOM 2600 N N . LEU A 1 339 ? 12.353 30.807 21.147 1.00 75.38 339 LEU A N 1
ATOM 2601 C CA . LEU A 1 339 ? 13.203 30.528 19.996 1.00 75.38 339 LEU A CA 1
ATOM 2602 C C . LEU A 1 339 ? 14.219 31.655 19.838 1.00 75.38 339 LEU A C 1
ATOM 2604 O O . LEU A 1 339 ? 13.841 32.812 19.662 1.00 75.38 339 LEU A O 1
ATOM 2608 N N . GLY A 1 340 ? 15.500 31.318 19.916 1.00 75.44 340 GLY A N 1
ATOM 2609 C CA . GLY A 1 340 ? 16.619 32.227 19.714 1.00 75.44 340 GLY A CA 1
ATOM 2610 C C . GLY A 1 340 ? 17.294 31.963 18.373 1.00 75.44 340 GLY A C 1
ATOM 2611 O O . GLY A 1 340 ? 17.643 30.827 18.059 1.00 75.44 340 GLY A O 1
ATOM 2612 N N . ILE A 1 341 ? 17.489 33.022 17.592 1.00 79.94 341 ILE A N 1
ATOM 2613 C CA . ILE A 1 341 ? 18.311 33.014 16.382 1.00 79.94 341 ILE A CA 1
ATOM 2614 C C . ILE A 1 341 ? 19.593 33.772 16.693 1.00 79.94 341 ILE A C 1
ATOM 2616 O O . ILE A 1 341 ? 19.558 34.937 17.104 1.00 79.94 341 ILE A O 1
ATOM 2620 N N . TYR A 1 342 ? 20.721 33.122 16.453 1.00 79.94 342 TYR A N 1
ATOM 2621 C CA . TYR A 1 342 ? 22.046 33.665 16.689 1.00 79.94 342 TYR A CA 1
ATOM 2622 C C . TYR A 1 342 ? 22.876 33.618 15.410 1.00 79.94 342 TYR A C 1
ATOM 2624 O O . TYR A 1 342 ? 22.764 32.684 14.617 1.00 79.94 342 TYR A O 1
ATOM 2632 N N . GLY A 1 343 ? 23.707 34.635 15.213 1.00 81.31 343 GLY A N 1
ATOM 2633 C CA . GLY A 1 343 ? 24.652 34.728 14.109 1.00 81.31 343 GLY A CA 1
ATOM 2634 C C . GLY A 1 343 ? 26.078 34.549 14.606 1.00 81.31 343 GLY A C 1
ATOM 2635 O O . GLY A 1 343 ? 26.467 35.134 15.621 1.00 81.31 343 GLY A O 1
ATOM 2636 N N . HIS A 1 344 ? 26.858 33.766 13.869 1.00 82.69 344 HIS A N 1
ATOM 2637 C CA . HIS A 1 344 ? 28.305 33.702 14.016 1.00 82.69 344 HIS A CA 1
ATOM 2638 C C . HIS A 1 344 ? 28.960 34.547 12.927 1.00 82.69 344 HIS A C 1
ATOM 2640 O O . HIS A 1 344 ? 28.747 34.300 11.738 1.00 82.69 344 HIS A O 1
ATOM 2646 N N . CYS A 1 345 ? 29.775 35.515 13.333 1.00 83.19 345 CYS A N 1
ATOM 2647 C CA . CYS A 1 345 ? 30.548 36.350 12.422 1.00 83.19 345 CYS A CA 1
ATOM 2648 C C . CYS A 1 345 ? 32.039 36.297 12.757 1.00 83.19 345 CYS A C 1
ATOM 2650 O O . CYS A 1 345 ? 32.444 36.050 13.900 1.00 83.19 345 CYS A O 1
ATOM 2652 N N . ALA A 1 346 ? 32.860 36.514 11.736 1.00 83.56 346 ALA A N 1
ATOM 2653 C CA . ALA A 1 346 ? 34.302 36.618 11.875 1.00 83.56 346 ALA A CA 1
ATOM 2654 C C . ALA A 1 346 ? 34.734 38.066 11.645 1.00 83.56 346 ALA A C 1
ATOM 2656 O O . ALA A 1 346 ? 34.269 38.726 10.722 1.00 83.56 346 ALA A O 1
ATOM 2657 N N . VAL A 1 347 ? 35.636 38.552 12.491 1.00 84.44 347 VAL A N 1
ATOM 2658 C CA . VAL A 1 347 ? 36.276 39.858 12.339 1.00 84.44 347 VAL A CA 1
ATOM 2659 C C . VAL A 1 347 ? 37.758 39.622 12.117 1.00 84.44 347 VAL A C 1
ATOM 2661 O O . VAL A 1 347 ? 38.423 38.948 12.913 1.00 84.44 347 VAL A O 1
ATOM 2664 N N . ILE A 1 348 ? 38.258 40.129 10.999 1.00 83.94 348 ILE A N 1
ATOM 2665 C CA . ILE A 1 348 ? 39.627 39.940 10.539 1.00 83.94 348 ILE A CA 1
ATOM 2666 C C . ILE A 1 348 ? 40.351 41.281 10.665 1.00 83.94 348 ILE A C 1
ATOM 2668 O O . ILE A 1 348 ? 40.194 42.163 9.832 1.00 83.94 348 ILE A O 1
ATOM 2672 N N . ASP A 1 349 ? 41.186 41.401 11.697 1.00 81.00 349 ASP A N 1
ATOM 2673 C CA . ASP A 1 349 ? 42.056 42.556 11.928 1.00 81.00 349 ASP A CA 1
ATOM 2674 C C . ASP A 1 349 ? 43.499 42.166 11.575 1.00 81.00 349 ASP A C 1
ATOM 2676 O O . ASP A 1 349 ? 44.291 41.708 12.413 1.00 81.00 349 ASP A O 1
ATOM 2680 N N . GLY A 1 350 ? 43.837 42.277 10.289 1.00 78.00 350 GLY A N 1
ATOM 2681 C CA . GLY A 1 350 ? 45.133 41.857 9.752 1.00 78.00 350 GLY A CA 1
ATOM 2682 C C . GLY A 1 350 ? 45.401 40.362 9.985 1.00 78.00 350 GLY A C 1
ATOM 2683 O O . GLY A 1 350 ? 44.681 39.496 9.487 1.00 78.00 350 GLY A O 1
ATOM 2684 N N . ASN A 1 351 ? 46.440 40.038 10.764 1.00 73.81 351 ASN A N 1
ATOM 2685 C CA . ASN A 1 351 ? 46.804 38.646 11.068 1.00 73.81 351 ASN A CA 1
ATOM 2686 C C . ASN A 1 351 ? 45.955 37.998 12.173 1.00 73.81 351 ASN A C 1
ATOM 2688 O O . ASN A 1 351 ? 46.064 36.788 12.380 1.00 73.81 351 ASN A O 1
ATOM 2692 N N . LYS A 1 352 ? 45.122 38.758 12.895 1.00 77.00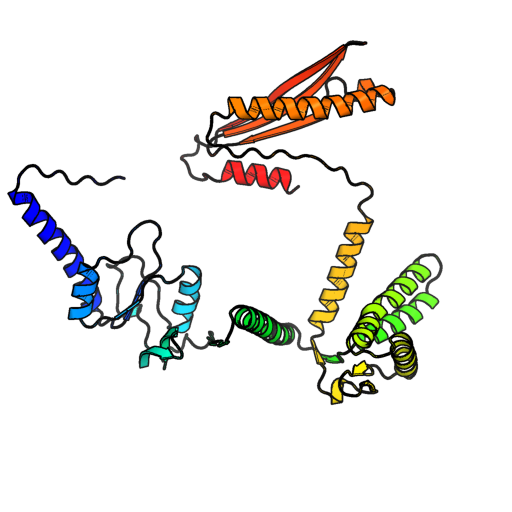 352 LYS A N 1
ATOM 2693 C CA . LYS A 1 352 ? 44.255 38.211 13.946 1.00 77.00 352 LYS A CA 1
ATOM 2694 C C . LYS A 1 352 ? 42.836 38.029 13.416 1.00 77.00 352 LYS A C 1
ATOM 2696 O O . LYS A 1 352 ? 42.280 38.926 12.796 1.00 77.00 352 LYS A O 1
ATOM 2701 N N . THR A 1 353 ? 42.249 36.865 13.685 1.00 81.81 353 THR A N 1
ATOM 2702 C CA . THR A 1 353 ? 40.826 36.602 13.440 1.00 81.81 353 THR A CA 1
ATOM 2703 C C . THR A 1 353 ? 40.141 36.345 14.767 1.00 81.81 353 THR A C 1
ATOM 2705 O O . THR A 1 353 ? 40.527 35.432 15.497 1.00 81.81 353 THR A O 1
ATOM 2708 N N . SER A 1 354 ? 39.130 37.153 15.055 1.00 81.06 354 SER A N 1
ATOM 2709 C CA . SER A 1 354 ? 38.264 37.018 16.221 1.00 81.06 354 SER A CA 1
ATOM 2710 C C . SER A 1 354 ? 36.894 36.544 15.755 1.00 81.06 354 SER A C 1
ATOM 2712 O O . SER A 1 354 ? 36.389 37.011 14.737 1.00 81.06 354 SER A O 1
ATOM 2714 N N . PHE A 1 355 ? 36.287 35.622 16.493 1.00 81.81 355 PHE A N 1
ATOM 2715 C CA . PHE A 1 355 ? 34.958 35.102 16.182 1.00 81.81 355 PHE A CA 1
ATOM 2716 C C . PHE A 1 355 ? 33.977 35.608 17.224 1.00 81.81 355 PHE A C 1
ATOM 2718 O O . PHE A 1 355 ? 34.224 35.469 18.423 1.00 81.81 355 PHE A O 1
ATOM 2725 N N . TYR A 1 356 ? 32.875 36.187 16.762 1.00 76.56 356 TYR A N 1
ATOM 2726 C CA . TYR A 1 356 ? 31.827 36.705 17.623 1.00 76.56 356 TYR A CA 1
ATOM 2727 C C . TYR A 1 356 ? 30.545 35.908 17.429 1.00 76.56 356 TYR A C 1
ATOM 2729 O O . TYR A 1 356 ? 30.213 35.447 16.336 1.00 76.56 356 TYR A O 1
ATOM 2737 N N . PHE A 1 357 ? 29.829 35.759 18.536 1.00 76.12 357 PHE A N 1
ATOM 2738 C CA . PHE A 1 357 ? 28.523 35.133 18.606 1.00 76.12 357 PHE A CA 1
ATOM 2739 C C . PHE A 1 357 ? 27.532 36.188 19.088 1.00 76.12 357 PHE A C 1
ATOM 2741 O O . PHE A 1 357 ? 27.691 36.722 20.188 1.00 76.12 357 PHE A O 1
ATOM 2748 N N . HIS A 1 358 ? 26.550 36.529 18.254 1.00 77.00 358 HIS A N 1
ATOM 2749 C CA . HIS A 1 358 ? 25.576 37.574 18.560 1.00 77.00 358 HIS A CA 1
ATOM 2750 C C . HIS A 1 358 ? 24.145 37.051 18.448 1.00 77.00 358 HIS A C 1
ATOM 2752 O O . HIS A 1 358 ? 23.811 36.320 17.517 1.00 77.00 358 HIS A O 1
ATOM 2758 N N . SER A 1 359 ? 23.281 37.448 19.385 1.00 78.12 359 SER A N 1
ATOM 2759 C CA . SER A 1 359 ? 21.847 37.169 19.283 1.00 78.12 359 SER A CA 1
ATOM 2760 C C . SER A 1 359 ? 21.227 38.112 18.258 1.00 78.12 359 SER A C 1
ATOM 2762 O O . SER A 1 359 ? 21.279 39.327 18.423 1.00 78.12 359 SER A O 1
ATOM 2764 N N . ILE A 1 360 ? 20.654 37.557 17.191 1.00 80.94 360 ILE A N 1
ATOM 2765 C CA . ILE A 1 360 ? 19.983 38.335 16.145 1.00 80.94 360 ILE A CA 1
ATOM 2766 C C . ILE A 1 360 ? 18.567 38.673 16.604 1.00 80.94 360 ILE A C 1
ATOM 2768 O O . ILE A 1 360 ? 18.138 39.825 16.541 1.00 80.94 360 ILE A O 1
ATOM 2772 N N . LYS A 1 361 ? 17.817 37.659 17.053 1.00 78.25 361 LYS A N 1
ATOM 2773 C CA . LYS A 1 361 ? 16.445 37.838 17.531 1.00 78.25 361 LYS A CA 1
ATOM 2774 C C . LYS A 1 361 ? 16.018 36.687 18.427 1.00 78.25 361 LYS A C 1
ATOM 2776 O O . LYS A 1 361 ? 16.298 35.533 18.125 1.00 78.25 361 LYS A O 1
ATOM 2781 N N . THR A 1 362 ? 15.291 37.009 19.492 1.00 76.44 362 THR A N 1
ATOM 2782 C CA . THR A 1 362 ? 14.670 36.019 20.379 1.00 76.44 362 THR A CA 1
ATOM 2783 C C . THR A 1 362 ? 13.160 36.224 20.380 1.00 76.44 362 THR A C 1
ATOM 2785 O O . THR A 1 362 ? 12.684 37.350 20.527 1.00 76.44 362 THR A O 1
ATOM 2788 N N . PHE A 1 363 ? 12.412 35.143 20.200 1.00 75.06 363 PHE A N 1
ATOM 2789 C CA . PHE A 1 363 ? 10.955 35.098 20.245 1.00 75.06 363 PHE A CA 1
ATOM 2790 C C . PHE A 1 363 ? 10.522 34.367 21.523 1.00 75.06 363 PHE A C 1
ATOM 2792 O O . PHE A 1 363 ? 11.009 33.269 21.784 1.00 75.06 363 PHE A O 1
ATOM 2799 N N . ASP A 1 364 ? 9.621 34.958 22.314 1.00 73.19 364 ASP A N 1
ATOM 2800 C CA . ASP A 1 364 ? 8.944 34.288 23.437 1.00 73.19 364 ASP A CA 1
ATOM 2801 C C . ASP A 1 364 ? 7.484 34.054 23.038 1.00 73.19 364 ASP A C 1
ATOM 2803 O O . ASP A 1 364 ? 6.755 35.003 22.749 1.00 73.19 364 ASP A O 1
ATOM 2807 N N . PHE A 1 365 ? 7.065 32.791 22.989 1.00 67.75 365 PHE A N 1
ATOM 2808 C CA . PHE A 1 365 ? 5.729 32.397 22.539 1.00 67.75 365 PHE A CA 1
ATOM 2809 C C . PHE A 1 365 ? 4.714 32.278 23.690 1.00 67.75 365 PHE A C 1
ATOM 2811 O O . PHE A 1 365 ? 3.591 31.826 23.476 1.00 67.75 365 PHE A O 1
ATOM 2818 N N . ILE A 1 366 ? 5.069 32.692 24.917 1.00 55.34 366 ILE A N 1
ATOM 2819 C CA . ILE A 1 366 ? 4.145 32.677 26.068 1.00 55.34 366 ILE A CA 1
ATOM 2820 C C . ILE A 1 366 ? 3.187 33.873 26.108 1.00 55.34 366 ILE A C 1
ATOM 2822 O O . ILE A 1 366 ? 2.129 33.761 26.726 1.00 55.34 366 ILE A O 1
ATOM 2826 N N . SER A 1 367 ? 3.481 34.988 25.432 1.00 53.62 367 SER A N 1
ATOM 2827 C CA . SER A 1 367 ? 2.620 36.184 25.479 1.00 53.62 367 SER A CA 1
ATOM 2828 C C . SER A 1 367 ? 1.234 35.999 24.837 1.00 53.62 367 SER A C 1
ATOM 2830 O O . SER A 1 367 ? 0.363 36.837 25.055 1.00 53.62 367 SER A O 1
ATOM 2832 N N . GLU A 1 368 ? 0.995 34.900 24.109 1.00 52.16 368 GLU A N 1
ATOM 2833 C CA . GLU A 1 368 ? -0.288 34.566 23.467 1.00 52.16 368 GLU A CA 1
ATOM 2834 C C . GLU A 1 368 ? -1.015 33.368 24.124 1.00 52.16 368 GLU A C 1
ATOM 2836 O O . GLU A 1 368 ? -1.446 32.429 23.446 1.00 52.16 368 GLU A O 1
ATOM 2841 N N . ASP A 1 369 ? -1.145 33.371 25.457 1.00 51.09 369 ASP A N 1
ATOM 2842 C CA . ASP A 1 369 ? -2.029 32.477 26.237 1.00 51.09 369 ASP A CA 1
ATOM 2843 C C . ASP A 1 369 ? -1.972 30.982 25.846 1.00 51.09 369 ASP A C 1
ATOM 2845 O O . ASP A 1 369 ? -2.983 30.277 25.794 1.00 51.09 369 ASP A O 1
ATOM 2849 N N . GLY A 1 370 ? -0.774 30.468 25.551 1.00 52.44 370 GLY A N 1
ATOM 2850 C CA . GLY A 1 370 ? -0.540 29.034 25.354 1.00 52.44 370 GLY A CA 1
ATOM 2851 C C . GLY A 1 370 ? -1.326 28.388 24.207 1.00 52.44 370 GLY A C 1
ATOM 2852 O O . GLY A 1 370 ? -1.479 27.162 24.207 1.00 52.44 370 GLY A O 1
ATOM 2853 N N . LYS A 1 371 ? -1.811 29.168 23.229 1.00 54.66 371 LYS A N 1
ATOM 2854 C CA . LYS A 1 371 ? -2.591 28.634 22.101 1.00 54.66 371 LYS A CA 1
ATOM 2855 C C . LYS A 1 371 ? -1.814 27.665 21.216 1.00 54.66 371 LYS A C 1
ATOM 2857 O O . LYS A 1 371 ? -2.445 26.888 20.505 1.00 54.66 371 LYS A O 1
ATOM 2862 N N . ASP A 1 372 ? -0.482 27.660 21.272 1.00 56.25 372 ASP A N 1
ATOM 2863 C CA . ASP A 1 372 ? 0.286 26.922 20.276 1.00 56.25 372 ASP A CA 1
ATOM 2864 C C . ASP A 1 372 ? 1.676 26.484 20.795 1.00 56.25 372 ASP A C 1
ATOM 2866 O O . ASP A 1 372 ? 2.726 26.977 20.389 1.00 56.25 372 ASP A O 1
ATOM 2870 N N . LYS A 1 373 ? 1.690 25.493 21.706 1.00 56.69 373 LYS A N 1
ATOM 2871 C CA . LYS A 1 373 ? 2.914 24.862 22.271 1.00 56.69 373 LYS A CA 1
ATOM 2872 C C . LYS A 1 373 ? 3.908 24.326 21.226 1.00 56.69 373 LYS A C 1
ATOM 2874 O O . LYS A 1 373 ? 5.040 24.008 21.567 1.00 56.69 373 LYS A O 1
ATOM 2879 N N . TRP A 1 374 ? 3.483 24.186 19.973 1.00 60.44 374 TRP A N 1
ATOM 2880 C CA . TRP A 1 374 ? 4.289 23.647 18.878 1.00 60.44 374 TRP A CA 1
ATOM 2881 C C . TRP A 1 374 ? 4.809 24.722 17.924 1.00 60.44 374 TRP A C 1
ATOM 2883 O O . TRP A 1 374 ? 5.459 24.371 16.944 1.00 60.44 374 TRP A O 1
ATOM 2893 N N . SER A 1 375 ? 4.542 26.007 18.168 1.00 66.19 375 SER A N 1
ATOM 2894 C CA . SER A 1 375 ? 4.931 27.080 17.244 1.00 66.19 375 SER A CA 1
ATOM 2895 C C . SER A 1 375 ? 6.436 27.232 17.092 1.00 66.19 375 SER A C 1
ATOM 2897 O O . SER A 1 375 ? 6.909 27.314 15.962 1.00 66.19 375 SER A O 1
ATOM 2899 N N . ALA A 1 376 ? 7.195 27.172 18.191 1.00 61.38 376 ALA A N 1
ATOM 2900 C CA . ALA A 1 376 ? 8.656 27.193 18.130 1.00 61.38 376 ALA A CA 1
ATOM 2901 C C . ALA A 1 376 ? 9.191 26.012 17.301 1.00 61.38 376 ALA A C 1
ATOM 2903 O O . ALA A 1 376 ? 9.971 26.206 16.376 1.00 61.38 376 ALA A O 1
ATOM 2904 N N . TYR A 1 377 ? 8.685 24.800 17.551 1.00 64.06 377 TYR A N 1
ATOM 2905 C CA . TYR A 1 377 ? 9.072 23.601 16.804 1.00 64.06 377 TYR A CA 1
ATOM 2906 C C . TYR A 1 377 ? 8.683 23.664 15.316 1.00 64.06 377 TYR A C 1
ATOM 2908 O O . TYR A 1 377 ? 9.498 23.345 14.455 1.00 64.06 377 TYR A O 1
ATOM 2916 N N . LYS A 1 378 ? 7.456 24.097 14.993 1.00 69.00 378 LYS A N 1
ATOM 2917 C CA . LYS A 1 378 ? 6.985 24.264 13.607 1.00 69.00 378 LYS A CA 1
ATOM 2918 C C . LYS A 1 378 ? 7.809 25.308 12.860 1.00 69.00 378 LYS A C 1
ATOM 2920 O O . LYS A 1 378 ? 8.136 25.087 11.702 1.00 69.00 378 LYS A O 1
ATOM 2925 N N . PHE A 1 379 ? 8.149 26.421 13.510 1.00 67.50 379 PHE A N 1
ATOM 2926 C CA . PHE A 1 379 ? 9.012 27.443 12.927 1.00 67.50 379 PHE A CA 1
ATOM 2927 C C . PHE A 1 379 ? 10.395 26.870 12.616 1.00 67.50 379 PHE A C 1
ATOM 2929 O O . PHE A 1 379 ? 10.829 26.950 11.473 1.00 67.50 379 PHE A O 1
ATOM 2936 N N . THR A 1 380 ? 11.045 26.227 13.591 1.00 61.56 380 THR A N 1
ATOM 2937 C CA . THR A 1 380 ? 12.360 25.600 13.395 1.00 61.56 380 THR A CA 1
ATOM 2938 C C . THR A 1 380 ? 12.321 24.588 12.254 1.00 61.56 380 THR A C 1
ATOM 2940 O O . THR A 1 380 ? 13.157 24.643 11.359 1.00 61.56 380 THR A O 1
ATOM 2943 N N . LYS A 1 381 ? 11.310 23.713 12.233 1.00 66.56 381 LYS A N 1
ATOM 2944 C CA . LYS A 1 381 ? 11.131 22.729 11.165 1.00 66.56 381 LYS A CA 1
ATOM 2945 C C . LYS A 1 381 ? 10.985 23.390 9.791 1.00 66.56 381 LYS A C 1
ATOM 2947 O O . LYS A 1 381 ? 11.684 23.008 8.866 1.00 66.56 381 LYS A O 1
ATOM 2952 N N . ASN A 1 382 ? 10.150 24.420 9.675 1.00 70.38 382 ASN A N 1
ATOM 2953 C CA . ASN A 1 382 ? 9.960 25.137 8.415 1.00 70.38 382 ASN A CA 1
ATOM 2954 C C . ASN A 1 382 ? 11.220 25.875 7.939 1.00 70.38 382 ASN A C 1
ATOM 2956 O O . ASN A 1 382 ? 11.351 26.098 6.746 1.00 70.38 382 ASN A O 1
ATOM 2960 N N . VAL A 1 383 ? 12.120 26.280 8.841 1.00 63.69 383 VAL A N 1
ATOM 2961 C CA . VAL A 1 383 ? 13.396 26.909 8.462 1.00 63.69 383 VAL A CA 1
ATOM 2962 C C . VAL A 1 383 ? 14.392 25.881 7.918 1.00 63.69 383 VAL A C 1
ATOM 2964 O O . VAL A 1 383 ? 15.158 26.217 7.024 1.00 63.69 383 VAL A O 1
ATOM 2967 N N . TYR A 1 384 ? 14.376 24.644 8.425 1.00 57.66 384 TYR A N 1
ATOM 2968 C CA . TYR A 1 384 ? 15.233 23.559 7.926 1.00 57.66 384 TYR A CA 1
ATOM 2969 C C . TYR A 1 384 ? 14.655 22.811 6.712 1.00 57.66 384 TYR A C 1
ATOM 2971 O O . TYR A 1 384 ? 15.412 22.159 6.002 1.00 57.66 384 TYR A O 1
ATOM 2979 N N . ASP A 1 385 ? 13.338 22.884 6.487 1.00 54.97 385 ASP A N 1
ATOM 2980 C CA . ASP A 1 385 ? 12.644 22.276 5.338 1.00 54.97 385 ASP A CA 1
ATOM 2981 C C . ASP A 1 385 ? 12.630 23.192 4.078 1.00 54.97 385 ASP A C 1
ATOM 2983 O O . ASP A 1 385 ? 11.983 22.847 3.085 1.00 54.97 385 ASP A O 1
ATOM 2987 N N . ILE A 1 386 ? 13.310 24.352 4.110 1.00 45.41 386 ILE A N 1
ATOM 2988 C CA . ILE A 1 386 ? 13.638 25.196 2.935 1.00 45.41 386 ILE A CA 1
ATOM 2989 C C . ILE A 1 386 ? 14.972 24.732 2.358 1.00 45.41 386 ILE A C 1
ATOM 2991 O O . ILE A 1 386 ? 15.049 24.612 1.113 1.00 45.41 386 ILE A O 1
#

Secondary structure (DSSP, 8-state):
-PPP----SHHHHHHHHHHHHHHHHHHHHHHHHTT--EEEEE--SSS-S--HHHHHHHHHHT-EEEEEE-HHHHHHHHHHHTPPP-SSGGG--GGG---EEEEEEEEETTEEEEEEEEE--TT-TT--------SSHHHHHHHHHHHHHHHHHHHHHHHS--EEE-TTHHHHHHHHHHHHHHTTS-SHHHHHHHHHHHHHTHHHHHHHHHTTS-HHHHHHHHHHHHHTT-TT-EEETTTTEEES-GGGGT-EEEHHHHHHHHHHHHHHHHHHTT--------------SS-HHHHHHHHHHHHHHHHHHHHHHHHHHT-GGGGBTSEEEEEEEE-SSEEEEEEEEEEEETTEEEEEEEEEEEEEGGGGTTTTTTHHHHHHHHHH--

Sequence (386 aa):
MENQIVVNDYRQMDKIIKEERMYLLNMVKKIAKTKCNVLLIQKSILRDALNDISLYFLSRVKIMAIKDIERDEVEFLCKSLGCKPIANIDSFTEDKLGTADLIEEVQHAGARYTKVTGIRSAAANQTVSVIARGANSLVLDEVERSLHDALCVIRCLVKKRALIAGGGAPEIEIAQALAKQSRALTGTEAICWKAFADAMEVIPTTLAENAGLNGIKVVTDLRHRHAMGEKNAGVSIRSGGVKDNIADEKVLQPLLVSTSAIELAAETVKLILRIDDIALSRASEVKGTAALDITDWQTAHSMTLTVRGVVELYKLVGWGEEVNHEILAFLISHDHRTLGIYGHCAVIDGNKTSFYFHSIKTFDFISEDGKDKWSAYKFTKNVYDI

pLDDT: mean 83.89, std 13.1, range [38.31, 96.88]

Organism: NCBI:txid2060905

Radius of gyration: 34.0 Å; chains: 1; bounding box: 79×64×97 Å